Protein AF-A0A1W1H581-F1 (afdb_monomer)

Radius of gyration: 26.43 Å; Cα contacts (8 Å, |Δi|>4): 486; chains: 1; bounding box: 54×91×82 Å

Organism: NCBI:txid1246637

Sequence (384 aa):
MIIDKIVIKSHSGKTAHFPENGCDSEQAVHIPERIYDSGKSSLYCLDIQSFASEIIPEKPLDDFAFKRNIFFSPDDFLFSFLSEHELVQLNGFKSLKKQLEWISGRFLVKYFIINEGDCAYSLSEAYSIAEATSIAEATSITEATSITEATSITETTSSAEATSSANTASFFISAIPSMMSGMDKIVISYTEFGAPYVASFPDTALSISHSGHYAVAAFAKPSLSDLTSPLDHENRAWDYHTKQNSSFGKQQEQNLHCNRADHKKKGFCCSLRHNGIEKTEKDFKKNVLSVGVDIEKIGKLPDKLFLKTAFTEKEIGKLSMEPCSIFQSWTVKEAFLKYIGKGFNESLHNVEVLEDKIFYHGEQVDVVISSFLVNDCYVLSLIE

Solvent-accessible surface area (backbone atoms only — not comparable to full-atom values): 23118 Å² total; per-residue (Å²): 131,88,80,78,72,85,46,56,46,36,81,84,73,56,63,62,80,68,82,85,71,84,68,90,61,85,88,66,81,74,66,68,42,76,76,46,74,76,85,44,35,41,31,34,41,38,54,42,61,66,36,45,57,62,43,26,66,89,57,93,64,73,74,29,81,80,37,65,44,67,89,71,57,74,85,54,34,80,61,64,52,65,34,74,70,50,41,56,56,48,54,67,42,78,27,27,38,59,33,49,49,49,52,43,40,51,47,50,52,43,51,44,42,54,76,67,34,79,40,72,60,54,53,58,55,56,48,52,53,54,50,52,50,53,49,53,56,52,52,71,58,50,81,76,61,90,81,87,88,86,87,84,90,83,89,82,89,88,88,88,83,90,62,90,72,55,54,60,55,52,49,53,65,64,45,48,63,66,71,46,59,64,32,34,72,62,55,75,46,64,50,100,62,63,41,54,39,40,71,94,42,75,72,41,20,46,23,63,31,55,34,94,55,39,23,31,38,31,38,26,47,76,47,80,85,73,60,84,48,85,74,54,57,64,52,48,56,48,55,55,54,53,60,62,53,62,57,56,63,59,60,61,69,69,72,74,76,87,88,82,83,90,83,87,84,83,88,79,90,81,86,78,83,78,90,69,80,84,76,66,80,83,72,70,68,92,77,71,71,46,22,7,32,21,41,40,59,59,62,76,69,78,53,73,66,57,47,61,66,59,37,41,74,71,41,59,76,69,54,58,94,46,40,67,55,46,47,42,53,47,20,45,50,53,2,46,29,43,33,74,45,36,42,84,81,42,62,46,71,41,48,45,70,54,94,96,39,45,23,52,79,83,41,78,57,95,64,50,79,49,51,33,31,46,66,86,45,25,32,34,16,38,31,77

pLDDT: mean 74.93, std 24.88, range [26.75, 98.69]

Structure (mmCIF, N/CA/C/O backbone):
data_AF-A0A1W1H581-F1
#
_entry.id   AF-A0A1W1H581-F1
#
loop_
_atom_site.group_PDB
_atom_site.id
_atom_site.type_symbol
_atom_site.label_atom_id
_atom_site.label_alt_id
_atom_site.label_comp_id
_atom_site.label_asym_id
_atom_site.label_entity_id
_atom_site.label_seq_id
_atom_site.pdbx_PDB_ins_code
_atom_site.Cartn_x
_atom_site.Cartn_y
_atom_site.Cartn_z
_atom_site.occupancy
_atom_site.B_iso_or_equiv
_atom_site.auth_seq_id
_atom_site.auth_comp_id
_atom_site.auth_asym_id
_atom_site.auth_atom_id
_atom_site.pdbx_PDB_model_num
ATOM 1 N N . MET A 1 1 ? 20.758 -20.144 1.360 1.00 27.95 1 MET A N 1
ATOM 2 C CA . MET A 1 1 ? 20.105 -19.110 2.197 1.00 27.95 1 MET A CA 1
ATOM 3 C C . MET A 1 1 ? 18.670 -19.582 2.359 1.00 27.95 1 MET A C 1
ATOM 5 O O . MET A 1 1 ? 18.054 -19.841 1.337 1.00 27.95 1 MET A O 1
ATOM 9 N N . ILE A 1 2 ? 18.200 -19.874 3.576 1.00 26.75 2 ILE A N 1
ATOM 10 C CA . ILE A 1 2 ? 16.838 -20.402 3.773 1.00 26.75 2 ILE A CA 1
ATOM 11 C C . ILE A 1 2 ? 15.871 -19.276 3.396 1.00 26.75 2 ILE A C 1
ATOM 13 O O . ILE A 1 2 ? 15.935 -18.204 3.990 1.00 26.75 2 ILE A O 1
ATOM 17 N N . ILE A 1 3 ? 15.060 -19.491 2.359 1.00 32.50 3 ILE A N 1
ATOM 18 C CA . ILE A 1 3 ? 13.969 -18.584 2.002 1.00 32.50 3 ILE A CA 1
ATOM 19 C C . ILE A 1 3 ? 12.901 -18.798 3.071 1.00 32.50 3 ILE A C 1
ATOM 21 O O . ILE A 1 3 ? 12.236 -19.836 3.087 1.00 32.50 3 ILE A O 1
ATOM 25 N N . ASP A 1 4 ? 12.776 -17.852 3.999 1.00 42.50 4 ASP A N 1
ATOM 26 C CA . ASP A 1 4 ? 11.672 -17.853 4.952 1.00 42.50 4 ASP A CA 1
ATOM 27 C C . ASP A 1 4 ? 10.373 -17.683 4.154 1.00 42.50 4 ASP A C 1
ATOM 29 O O . ASP A 1 4 ? 10.101 -16.620 3.594 1.00 42.50 4 ASP A O 1
ATOM 33 N N . LYS A 1 5 ? 9.583 -18.759 4.054 1.00 56.69 5 LYS A N 1
ATOM 34 C CA . LYS A 1 5 ? 8.223 -18.693 3.508 1.00 56.69 5 LYS A CA 1
ATOM 35 C C . LYS A 1 5 ? 7.451 -17.617 4.261 1.00 56.69 5 LYS A C 1
ATOM 37 O O . LYS A 1 5 ? 7.515 -17.573 5.489 1.00 56.69 5 LYS A O 1
ATOM 42 N N . ILE A 1 6 ? 6.701 -16.789 3.538 1.00 57.06 6 ILE A N 1
ATOM 43 C CA . ILE A 1 6 ? 5.856 -15.776 4.158 1.00 57.06 6 ILE A CA 1
ATOM 44 C C . ILE A 1 6 ? 4.786 -16.495 4.989 1.00 57.06 6 ILE A C 1
ATOM 46 O O . ILE A 1 6 ? 3.881 -17.135 4.460 1.00 57.06 6 ILE A O 1
ATOM 50 N N . VAL A 1 7 ? 4.899 -16.423 6.316 1.00 63.56 7 VAL A N 1
ATOM 51 C CA . VAL A 1 7 ? 3.895 -16.991 7.219 1.00 63.56 7 VAL A CA 1
ATOM 52 C C . VAL A 1 7 ? 2.825 -15.941 7.450 1.00 63.56 7 VAL A C 1
ATOM 54 O O . VAL A 1 7 ? 3.095 -14.895 8.045 1.00 63.56 7 VAL A O 1
ATOM 57 N N . ILE A 1 8 ? 1.606 -16.244 7.000 1.00 62.28 8 ILE A N 1
ATOM 58 C CA . ILE A 1 8 ? 0.452 -15.355 7.118 1.00 62.28 8 ILE A CA 1
ATOM 59 C C . ILE A 1 8 ? -0.585 -15.963 8.058 1.00 62.28 8 ILE A C 1
ATOM 61 O O . ILE A 1 8 ? -1.173 -17.008 7.780 1.00 62.28 8 ILE A O 1
ATOM 65 N N . LYS A 1 9 ? -0.835 -15.293 9.188 1.00 65.50 9 LYS A N 1
ATOM 66 C CA . LYS A 1 9 ? -1.849 -15.706 10.175 1.00 65.50 9 LYS A CA 1
ATOM 67 C C . LYS A 1 9 ? -3.025 -14.731 10.150 1.00 65.50 9 LYS A C 1
ATOM 69 O O . LYS A 1 9 ? -2.827 -13.533 10.345 1.00 65.50 9 LYS A O 1
ATOM 74 N N . SER A 1 10 ? -4.246 -15.234 9.947 1.00 63.56 10 SER A N 1
ATOM 75 C CA . SER A 1 10 ? -5.469 -14.432 10.113 1.00 63.56 10 SER A CA 1
ATOM 76 C C . SER A 1 10 ? -5.883 -14.381 11.581 1.00 63.56 10 SER A C 1
ATOM 78 O O . SER A 1 10 ? -5.878 -15.405 12.265 1.00 63.56 10 SER A O 1
ATOM 80 N N . HIS A 1 11 ? -6.340 -13.214 12.037 1.00 46.84 11 HIS A N 1
ATOM 81 C CA . HIS A 1 11 ? -6.935 -13.056 13.369 1.00 46.84 11 HIS A CA 1
ATOM 82 C C . HIS A 1 11 ? -8.309 -13.734 13.517 1.00 46.84 11 HIS A C 1
ATOM 84 O O . HIS A 1 11 ? -8.703 -14.074 14.628 1.00 46.84 11 HIS A O 1
ATOM 90 N N . SER A 1 12 ? -9.023 -14.001 12.418 1.00 51.66 12 SER A N 1
ATOM 91 C CA . SER A 1 12 ? -10.362 -14.619 12.452 1.00 51.66 12 SER A CA 1
ATOM 92 C C . SER A 1 12 ? -10.363 -16.124 12.777 1.00 51.66 12 SER A C 1
ATOM 94 O O . SER A 1 12 ? -11.401 -16.779 12.699 1.00 51.66 12 SER A O 1
ATOM 96 N N . GLY A 1 13 ? -9.200 -16.711 13.082 1.00 37.81 13 GLY A N 1
ATOM 97 C CA . GLY A 1 13 ? -9.039 -18.155 13.282 1.00 37.81 13 GLY A CA 1
ATOM 98 C C . GLY A 1 13 ? -9.114 -18.983 11.992 1.00 37.81 13 GLY A C 1
ATOM 99 O O . GLY A 1 13 ? -8.846 -20.181 12.026 1.00 37.81 13 GLY A O 1
ATOM 100 N N . LYS A 1 14 ? -9.419 -18.364 10.843 1.00 40.66 14 LYS A N 1
ATOM 101 C CA . LYS A 1 14 ? -9.227 -18.969 9.522 1.00 40.66 14 LYS A CA 1
ATOM 102 C C . LYS A 1 14 ? -7.775 -18.782 9.109 1.00 40.66 14 LYS A C 1
ATOM 104 O O . LYS A 1 14 ? -7.426 -17.747 8.554 1.00 40.66 14 LYS A O 1
ATOM 109 N N . THR A 1 15 ? -6.909 -19.756 9.369 1.00 39.44 15 THR A N 1
ATOM 110 C CA . THR A 1 15 ? -5.607 -19.796 8.692 1.00 39.44 15 THR A CA 1
ATOM 111 C C . THR A 1 15 ? -5.855 -19.694 7.192 1.00 39.44 15 THR A C 1
ATOM 113 O O . THR A 1 15 ? -6.559 -20.530 6.624 1.00 39.44 15 THR A O 1
ATOM 116 N N . ALA A 1 16 ? -5.318 -18.651 6.556 1.00 42.19 16 ALA A N 1
ATOM 117 C CA . ALA A 1 16 ? -5.142 -18.674 5.118 1.00 42.19 16 ALA A CA 1
ATOM 118 C C . ALA A 1 16 ? -4.234 -19.880 4.858 1.00 42.19 16 ALA A C 1
ATOM 120 O O . ALA A 1 16 ? -3.070 -19.891 5.253 1.00 42.19 16 ALA A O 1
ATOM 121 N N . HIS A 1 17 ? -4.823 -20.967 4.362 1.00 35.78 17 HIS A N 1
ATOM 122 C CA . HIS A 1 17 ? -4.081 -22.175 4.055 1.00 35.78 17 HIS A CA 1
ATOM 123 C C . HIS A 1 17 ? -3.318 -21.908 2.770 1.00 35.78 17 HIS A C 1
ATOM 125 O O . HIS A 1 17 ? -3.849 -22.054 1.672 1.00 35.78 17 HIS A O 1
ATOM 131 N N . PHE A 1 18 ? -2.070 -21.489 2.930 1.00 43.59 18 PHE A N 1
ATOM 132 C CA . PHE A 1 18 ? -1.107 -21.534 1.850 1.00 43.59 18 PHE A CA 1
ATOM 133 C C . PHE A 1 18 ? -0.790 -22.996 1.556 1.00 43.59 18 PHE A C 1
ATOM 135 O O . PHE A 1 18 ? -0.699 -23.802 2.492 1.00 43.59 18 PHE A O 1
ATOM 142 N N . PRO A 1 19 ? -0.620 -23.372 0.282 1.00 35.81 19 PRO A N 1
ATOM 143 C CA . PRO A 1 19 ? -0.053 -24.666 -0.022 1.00 35.81 19 PRO A CA 1
ATOM 144 C C . PRO A 1 19 ? 1.332 -24.729 0.630 1.00 35.81 19 PRO A C 1
ATOM 146 O O . PRO A 1 19 ? 2.224 -23.940 0.313 1.00 35.81 19 PRO A O 1
ATOM 149 N N . GLU A 1 20 ? 1.529 -25.679 1.545 1.00 36.44 20 GLU A N 1
ATOM 150 C CA . GLU A 1 20 ? 2.851 -26.089 2.013 1.00 36.44 20 GLU A CA 1
ATOM 151 C C . GLU A 1 20 ? 3.591 -26.783 0.859 1.00 36.44 20 GLU A C 1
ATOM 153 O O . GLU A 1 20 ? 3.939 -27.957 0.921 1.00 36.44 20 GLU A O 1
ATOM 158 N N . ASN A 1 21 ? 3.845 -26.071 -0.236 1.00 37.78 21 ASN A N 1
ATOM 159 C CA . ASN A 1 21 ? 4.719 -26.563 -1.282 1.00 37.78 21 ASN A CA 1
ATOM 160 C C . ASN A 1 21 ? 6.134 -26.463 -0.723 1.00 37.78 21 ASN A C 1
ATOM 162 O O . ASN A 1 21 ? 6.750 -25.397 -0.717 1.00 37.78 21 ASN A O 1
ATOM 166 N N . GLY A 1 22 ? 6.606 -27.544 -0.100 1.00 33.78 22 GLY A N 1
ATOM 167 C CA . GLY A 1 22 ? 8.021 -27.780 0.160 1.00 33.78 22 GLY A CA 1
ATOM 168 C C . GLY A 1 22 ? 8.755 -27.754 -1.173 1.00 33.78 22 GLY A C 1
ATOM 169 O O . GLY A 1 22 ? 8.841 -28.765 -1.859 1.00 33.78 22 GLY A O 1
ATOM 170 N N . CYS A 1 23 ? 9.193 -26.567 -1.574 1.00 37.06 23 CYS A N 1
ATOM 171 C CA . CYS A 1 23 ? 9.984 -26.359 -2.767 1.00 37.06 23 CYS A CA 1
ATOM 172 C C . CYS A 1 23 ? 11.405 -26.070 -2.289 1.00 37.06 23 CYS A C 1
ATOM 174 O O . CYS A 1 23 ? 11.788 -24.919 -2.118 1.00 37.06 23 CYS A O 1
ATOM 176 N N . ASP A 1 24 ? 12.176 -27.135 -2.063 1.00 38.19 24 ASP A N 1
ATOM 177 C CA . ASP A 1 24 ? 13.636 -27.085 -1.882 1.00 38.19 24 ASP A CA 1
ATOM 178 C C . ASP A 1 24 ? 14.360 -26.755 -3.209 1.00 38.19 24 ASP A C 1
ATOM 180 O O . ASP A 1 24 ? 15.509 -27.139 -3.424 1.00 38.19 24 ASP A O 1
ATOM 184 N N . SER A 1 25 ? 13.695 -26.072 -4.146 1.00 41.53 25 SER A N 1
ATOM 185 C CA . SER A 1 25 ? 14.314 -25.616 -5.385 1.00 41.53 25 SER A CA 1
ATOM 186 C C . SER A 1 25 ? 14.868 -24.212 -5.174 1.00 41.53 25 SER A C 1
ATOM 188 O O . SER A 1 25 ? 14.145 -23.218 -5.247 1.00 41.53 25 SER A O 1
ATOM 190 N N . GLU A 1 26 ? 16.171 -24.139 -4.918 1.00 43.16 26 GLU A N 1
ATOM 191 C CA . GLU A 1 26 ? 16.950 -22.940 -5.207 1.00 43.16 26 GLU A CA 1
ATOM 192 C C . GLU A 1 26 ? 16.658 -22.504 -6.654 1.00 43.16 26 GLU A C 1
ATOM 194 O O . GLU A 1 26 ? 16.688 -23.338 -7.556 1.00 43.16 26 GLU A O 1
ATOM 199 N N . GLN A 1 27 ? 16.426 -21.204 -6.869 1.00 48.81 27 GLN A N 1
ATOM 200 C CA . GLN A 1 27 ? 16.214 -20.545 -8.172 1.00 48.81 27 GLN A CA 1
ATOM 201 C C . GLN A 1 27 ? 14.767 -20.552 -8.687 1.00 48.81 27 GLN A C 1
ATOM 203 O O . GLN A 1 27 ? 14.433 -21.174 -9.694 1.00 48.81 27 GLN A O 1
ATOM 208 N N . ALA A 1 28 ? 13.919 -19.762 -8.033 1.00 44.62 28 ALA A N 1
ATOM 209 C CA . ALA A 1 28 ? 12.719 -19.223 -8.655 1.00 44.62 28 ALA A CA 1
ATOM 210 C C . ALA A 1 28 ? 12.846 -17.704 -8.697 1.00 44.62 28 ALA A C 1
ATOM 212 O O . ALA A 1 28 ? 13.313 -17.096 -7.734 1.00 44.62 28 ALA A O 1
ATOM 213 N N . VAL A 1 29 ? 12.402 -17.118 -9.806 1.00 52.75 29 VAL A N 1
ATOM 214 C CA . VAL A 1 29 ? 12.049 -15.706 -9.829 1.00 52.75 29 VAL A CA 1
ATOM 215 C C . VAL A 1 29 ? 11.055 -15.462 -8.702 1.00 52.75 29 VAL A C 1
ATOM 217 O O . VAL A 1 29 ? 10.091 -16.224 -8.588 1.00 52.75 29 VAL A O 1
ATOM 220 N N . HIS A 1 30 ? 11.293 -14.476 -7.839 1.00 69.00 30 HIS A N 1
ATOM 221 C CA . HIS A 1 30 ? 10.379 -14.069 -6.780 1.00 69.00 30 HIS A CA 1
ATOM 222 C C . HIS A 1 30 ? 9.149 -13.435 -7.425 1.00 69.00 30 HIS A C 1
ATOM 224 O O . HIS A 1 30 ? 8.977 -12.219 -7.515 1.00 69.00 30 HIS A O 1
ATOM 230 N N . ILE A 1 31 ? 8.291 -14.324 -7.914 1.00 75.81 31 ILE A N 1
ATOM 231 C CA . ILE A 1 31 ? 6.967 -14.031 -8.414 1.00 75.81 31 ILE A CA 1
ATOM 232 C C . ILE A 1 31 ? 6.169 -13.448 -7.242 1.00 75.81 31 ILE A C 1
ATOM 234 O O . ILE A 1 31 ? 6.209 -14.018 -6.147 1.00 75.81 31 ILE A O 1
ATOM 238 N N . PRO A 1 32 ? 5.445 -12.335 -7.451 1.00 82.69 32 PRO A N 1
ATOM 239 C CA . PRO A 1 32 ? 4.507 -11.819 -6.469 1.00 82.69 32 PRO A CA 1
ATOM 240 C C . PRO A 1 32 ? 3.609 -12.922 -5.916 1.00 82.69 32 PRO A C 1
ATOM 242 O O . PRO A 1 32 ? 2.918 -13.610 -6.668 1.00 82.69 32 PRO A O 1
ATOM 245 N N . GLU A 1 33 ? 3.596 -13.084 -4.599 1.00 86.00 33 GLU A N 1
ATOM 246 C CA . GLU A 1 33 ? 2.774 -14.106 -3.969 1.00 86.00 33 GLU A CA 1
ATOM 247 C C . GLU A 1 33 ? 1.344 -13.576 -3.843 1.00 86.00 33 GLU A C 1
ATOM 249 O O . GLU A 1 33 ? 1.117 -12.532 -3.223 1.00 86.00 33 GLU A O 1
ATOM 254 N N . ARG A 1 34 ? 0.365 -14.282 -4.426 1.00 86.19 34 ARG A N 1
ATOM 255 C CA . ARG A 1 34 ? -1.048 -14.016 -4.138 1.00 86.19 34 ARG A CA 1
ATOM 256 C C . ARG A 1 34 ? -1.360 -14.568 -2.754 1.00 86.19 34 ARG A C 1
ATOM 258 O O . ARG A 1 34 ? -1.386 -15.780 -2.559 1.00 86.19 34 ARG A O 1
ATOM 265 N N . ILE A 1 35 ? -1.628 -13.673 -1.812 1.00 86.69 35 ILE A N 1
ATOM 266 C CA . ILE A 1 35 ? -1.814 -14.018 -0.399 1.00 86.69 35 ILE A CA 1
ATOM 267 C C . ILE A 1 35 ? -3.274 -14.021 0.056 1.00 86.69 35 ILE A C 1
ATOM 269 O O . ILE A 1 35 ? -3.589 -14.528 1.131 1.00 86.69 35 ILE A O 1
ATOM 273 N N . TYR A 1 36 ? -4.177 -13.475 -0.755 1.00 87.75 36 TYR A N 1
ATOM 274 C CA . TYR A 1 36 ? -5.614 -13.530 -0.512 1.00 87.75 36 TYR A CA 1
ATOM 275 C C . TYR A 1 36 ? -6.384 -13.419 -1.829 1.00 87.75 36 TYR A C 1
ATOM 277 O O . TYR A 1 36 ? -5.965 -12.701 -2.742 1.00 87.75 36 TYR A O 1
ATOM 285 N N . ASP A 1 37 ? -7.506 -14.133 -1.904 1.00 87.88 37 ASP A N 1
ATOM 286 C CA . ASP A 1 37 ? -8.453 -14.086 -3.013 1.00 87.88 37 ASP A CA 1
ATOM 287 C C . ASP A 1 37 ? -9.873 -14.352 -2.497 1.00 87.88 37 ASP A C 1
ATOM 289 O O . ASP A 1 37 ? -10.144 -15.404 -1.912 1.00 87.88 37 ASP A O 1
ATOM 293 N N . SER A 1 38 ? -10.775 -13.394 -2.697 1.00 87.00 38 SER A N 1
ATOM 294 C CA . SER A 1 38 ? -12.197 -13.522 -2.351 1.00 87.00 38 SER A CA 1
ATOM 295 C C . SER A 1 38 ? -13.080 -13.856 -3.561 1.00 87.00 38 SER A C 1
ATOM 297 O O . SER A 1 38 ? -14.298 -13.989 -3.425 1.00 87.00 38 SER A O 1
ATOM 299 N N . GLY A 1 39 ? -12.497 -13.920 -4.763 1.00 85.62 39 GLY A N 1
ATOM 300 C CA . GLY A 1 39 ? -13.196 -13.903 -6.048 1.00 85.62 39 GLY A CA 1
ATOM 301 C C . GLY A 1 39 ? -13.668 -12.509 -6.488 1.00 85.62 39 GLY A C 1
ATOM 302 O O . GLY A 1 39 ? -13.933 -12.308 -7.671 1.00 85.62 39 GLY A O 1
ATOM 303 N N . LYS A 1 40 ? -13.761 -11.535 -5.571 1.00 86.38 40 LYS A N 1
ATOM 304 C CA . LYS A 1 40 ? -14.026 -10.115 -5.885 1.00 86.38 40 LYS A CA 1
ATOM 305 C C . LYS A 1 40 ? -12.759 -9.270 -5.867 1.00 86.38 40 LYS A C 1
ATOM 307 O O . LYS A 1 40 ? -12.680 -8.236 -6.528 1.00 86.38 40 LYS A O 1
ATOM 312 N N . SER A 1 41 ? -11.784 -9.716 -5.096 1.00 91.94 41 SER A N 1
ATOM 313 C CA . SER A 1 41 ? -10.561 -8.996 -4.807 1.00 91.94 41 SER A CA 1
ATOM 314 C C . SER A 1 41 ? -9.403 -9.958 -4.619 1.00 91.94 41 SER A C 1
ATOM 316 O O . SER A 1 41 ? -9.575 -11.099 -4.186 1.00 91.94 41 SER A O 1
ATOM 318 N N . SER A 1 42 ? -8.210 -9.476 -4.938 1.00 93.62 42 SER A N 1
ATOM 319 C CA . SER A 1 42 ? -6.969 -10.226 -4.807 1.00 93.62 42 SER A CA 1
ATOM 320 C C . SER A 1 42 ? -5.907 -9.350 -4.165 1.00 93.62 42 SER A C 1
ATOM 322 O O . SER A 1 42 ? -5.808 -8.158 -4.461 1.00 93.62 42 SER A O 1
ATOM 324 N N . LEU A 1 43 ? -5.091 -9.952 -3.307 1.00 94.88 43 LEU A N 1
ATOM 325 C CA . LEU A 1 43 ? -3.993 -9.288 -2.616 1.00 94.88 43 LEU A CA 1
ATOM 326 C C . LEU A 1 43 ? -2.676 -9.970 -2.967 1.00 94.88 43 LEU A C 1
ATOM 328 O O . LEU A 1 43 ? -2.545 -11.187 -2.831 1.00 94.88 43 LEU A O 1
ATOM 332 N N . TYR A 1 44 ? -1.699 -9.163 -3.359 1.00 95.56 44 TYR A N 1
ATOM 333 C CA . TYR A 1 44 ? -0.349 -9.596 -3.681 1.00 95.56 44 TYR A CA 1
ATOM 334 C C . TYR A 1 44 ? 0.650 -9.007 -2.699 1.00 95.56 44 TYR A C 1
ATOM 336 O O . TYR A 1 44 ? 0.519 -7.849 -2.297 1.00 95.56 44 TYR A O 1
ATOM 344 N N . CYS A 1 45 ? 1.658 -9.799 -2.350 1.00 95.06 45 CYS A N 1
ATOM 345 C CA . CYS A 1 45 ? 2.766 -9.404 -1.495 1.00 95.06 45 CYS A CA 1
ATOM 346 C C . CYS A 1 45 ? 4.100 -9.691 -2.186 1.00 95.06 45 CYS A C 1
ATOM 348 O O . CYS A 1 45 ? 4.244 -10.681 -2.905 1.00 95.06 45 CYS A O 1
ATOM 350 N N . LEU A 1 46 ? 5.071 -8.810 -1.965 1.00 94.75 46 LEU A N 1
ATOM 351 C CA . LEU A 1 46 ? 6.408 -8.901 -2.531 1.00 94.75 46 LEU A CA 1
ATOM 352 C C . LEU A 1 46 ? 7.448 -8.539 -1.473 1.00 94.75 46 LEU A C 1
ATOM 354 O O . LEU A 1 46 ? 7.368 -7.464 -0.872 1.00 94.75 46 LEU A O 1
ATOM 358 N N . ASP A 1 47 ? 8.441 -9.408 -1.281 1.00 94.88 47 ASP A N 1
ATOM 359 C CA . ASP A 1 47 ? 9.658 -9.060 -0.548 1.00 94.88 47 ASP A CA 1
ATOM 360 C C . ASP A 1 47 ? 10.563 -8.198 -1.440 1.00 94.88 47 ASP A C 1
ATOM 362 O O . ASP A 1 47 ? 11.071 -8.647 -2.467 1.00 94.88 47 ASP A O 1
ATOM 366 N N . ILE A 1 48 ? 10.750 -6.941 -1.047 1.00 95.81 48 ILE A N 1
ATOM 367 C CA . ILE A 1 48 ? 11.446 -5.904 -1.815 1.00 95.81 48 ILE A CA 1
ATOM 368 C C . ILE A 1 48 ? 12.911 -6.282 -2.045 1.00 95.81 48 ILE A C 1
ATOM 370 O O . ILE A 1 48 ? 13.432 -6.053 -3.134 1.00 95.81 48 ILE A O 1
ATOM 374 N N . GLN A 1 49 ? 13.593 -6.834 -1.035 1.00 93.62 49 GLN A N 1
ATOM 375 C CA . GLN A 1 49 ? 15.018 -7.157 -1.144 1.00 93.62 49 GLN A CA 1
ATOM 376 C C . GLN A 1 49 ? 15.242 -8.286 -2.148 1.00 93.62 49 GLN A C 1
ATOM 378 O O . GLN A 1 49 ? 16.107 -8.172 -3.018 1.00 93.62 49 GLN A O 1
ATOM 383 N N . SER A 1 50 ? 14.474 -9.363 -2.010 1.00 91.50 50 SER A N 1
ATOM 384 C CA . SER A 1 50 ? 14.580 -10.548 -2.854 1.00 91.50 50 SER A CA 1
ATOM 385 C C . SER A 1 50 ? 14.204 -10.212 -4.295 1.00 91.50 50 SER A C 1
ATOM 387 O O . SER A 1 50 ? 14.982 -10.492 -5.200 1.00 91.50 50 SER A O 1
ATOM 389 N N . PHE A 1 51 ? 13.101 -9.482 -4.493 1.00 94.19 51 PHE A N 1
ATOM 390 C CA . PHE A 1 51 ? 12.703 -8.950 -5.798 1.00 94.19 51 PHE A CA 1
ATOM 391 C C . PHE A 1 51 ? 13.793 -8.086 -6.443 1.00 94.19 51 PHE A C 1
ATOM 393 O O . PHE A 1 51 ? 14.184 -8.306 -7.588 1.00 94.19 51 PHE A O 1
ATOM 400 N N . ALA A 1 52 ? 14.302 -7.088 -5.718 1.00 94.00 52 ALA A N 1
ATOM 401 C CA . ALA A 1 52 ? 15.228 -6.127 -6.300 1.00 94.00 52 ALA A CA 1
ATOM 402 C C . ALA A 1 52 ? 16.581 -6.766 -6.642 1.00 94.00 52 ALA A C 1
ATOM 404 O O . ALA A 1 52 ? 17.174 -6.423 -7.659 1.00 94.00 52 ALA A O 1
ATOM 405 N N . SER A 1 53 ? 17.046 -7.717 -5.827 1.00 91.88 53 SER A N 1
ATOM 406 C CA . SER A 1 53 ? 18.313 -8.428 -6.063 1.00 91.88 53 SER A CA 1
ATOM 407 C C . SER A 1 53 ? 18.266 -9.308 -7.314 1.00 91.88 53 SER A C 1
ATOM 409 O O . SER A 1 53 ? 19.304 -9.669 -7.860 1.00 91.88 53 SER A O 1
ATOM 411 N N . GLU A 1 54 ? 17.065 -9.654 -7.763 1.00 91.00 54 GLU A N 1
ATOM 412 C CA . GLU A 1 54 ? 16.848 -10.508 -8.916 1.00 91.00 54 GLU A CA 1
ATOM 413 C C . GLU A 1 54 ? 16.579 -9.713 -10.197 1.00 91.00 54 GLU A C 1
ATOM 415 O O . GLU A 1 54 ? 17.171 -9.986 -11.240 1.00 91.00 54 GLU A O 1
ATOM 420 N N . ILE A 1 55 ? 15.719 -8.695 -10.116 1.00 91.94 55 ILE A N 1
ATOM 421 C CA . ILE A 1 55 ? 15.373 -7.863 -11.272 1.00 91.94 55 ILE A CA 1
ATOM 422 C C . ILE A 1 55 ? 16.468 -6.836 -11.582 1.00 91.94 55 ILE A C 1
ATOM 424 O O . ILE A 1 55 ? 16.530 -6.342 -12.704 1.00 91.94 55 ILE A O 1
ATOM 428 N N . ILE A 1 56 ? 17.341 -6.519 -10.619 1.00 94.00 56 ILE A N 1
ATOM 429 C CA . ILE A 1 56 ? 18.389 -5.494 -10.737 1.00 94.00 56 ILE A CA 1
ATOM 430 C C . ILE A 1 56 ? 19.744 -6.071 -10.263 1.00 94.00 56 ILE A C 1
ATOM 432 O O . ILE A 1 56 ? 20.328 -5.589 -9.284 1.00 94.00 56 ILE A O 1
ATOM 436 N N . PRO A 1 57 ? 20.262 -7.126 -10.923 1.00 89.44 57 PRO A N 1
ATOM 437 C CA . PRO A 1 57 ? 21.340 -7.958 -10.380 1.00 89.44 57 PRO A CA 1
ATOM 438 C C . PRO A 1 57 ? 22.690 -7.236 -10.245 1.00 89.44 57 PRO A C 1
ATOM 440 O O . PRO A 1 57 ? 23.521 -7.622 -9.426 1.00 89.44 57 PRO A O 1
ATOM 443 N N . GLU A 1 58 ? 22.933 -6.180 -11.024 1.00 91.75 58 GLU A N 1
ATOM 444 C CA . GLU A 1 58 ? 24.237 -5.503 -11.062 1.00 91.75 58 GLU A CA 1
ATOM 445 C C . GLU A 1 58 ? 24.404 -4.398 -10.003 1.00 91.75 58 GLU A C 1
ATOM 447 O O . GLU A 1 58 ? 25.495 -3.840 -9.845 1.00 91.75 58 GLU A O 1
ATOM 452 N N . LYS A 1 59 ? 23.346 -4.049 -9.257 1.00 90.88 59 LYS A N 1
ATOM 453 C CA . LYS A 1 59 ? 23.387 -2.948 -8.279 1.00 90.88 59 LYS A CA 1
ATOM 454 C C . LYS A 1 59 ? 23.564 -3.472 -6.845 1.00 90.88 59 LYS A C 1
ATOM 456 O O . LYS A 1 59 ? 22.936 -4.454 -6.457 1.00 90.88 59 LYS A O 1
ATOM 461 N N . PRO A 1 60 ? 24.343 -2.782 -5.989 1.00 91.69 60 PRO A N 1
ATOM 462 C CA . PRO A 1 60 ? 24.487 -3.146 -4.579 1.00 91.69 60 PRO A CA 1
ATOM 463 C C . PRO A 1 60 ? 23.271 -2.678 -3.760 1.00 91.69 60 PRO A C 1
ATOM 465 O O . PRO A 1 60 ? 23.263 -1.571 -3.205 1.00 91.69 60 PRO A O 1
ATOM 468 N N . LEU A 1 61 ? 22.229 -3.511 -3.705 1.00 92.69 61 LEU A N 1
ATOM 469 C CA . LEU A 1 61 ? 20.926 -3.191 -3.097 1.00 92.69 61 LEU A CA 1
ATOM 470 C C . LEU A 1 61 ? 20.738 -3.703 -1.660 1.00 92.69 61 LEU A C 1
ATOM 472 O O . LEU A 1 61 ? 19.669 -3.531 -1.084 1.00 92.69 61 LEU A O 1
ATOM 476 N N . ASP A 1 62 ? 21.761 -4.302 -1.060 1.00 92.12 62 ASP A N 1
ATOM 477 C CA . ASP A 1 62 ? 21.815 -4.644 0.367 1.00 92.12 62 ASP A CA 1
ATOM 478 C C . ASP A 1 62 ? 21.555 -3.412 1.255 1.00 92.12 62 ASP A C 1
ATOM 480 O O . ASP A 1 62 ? 21.904 -2.292 0.882 1.00 92.12 62 ASP A O 1
ATOM 484 N N . ASP A 1 63 ? 20.924 -3.589 2.418 1.00 92.44 63 ASP A N 1
ATOM 485 C CA . ASP A 1 63 ? 20.678 -2.520 3.403 1.00 92.44 63 ASP A CA 1
ATOM 486 C C . ASP A 1 63 ? 20.099 -1.218 2.810 1.00 92.44 63 ASP A C 1
ATOM 488 O O . ASP A 1 63 ? 20.374 -0.103 3.279 1.00 92.44 63 ASP A O 1
ATOM 492 N N . PHE A 1 64 ? 19.261 -1.336 1.772 1.00 94.88 64 PHE A N 1
ATOM 493 C CA . PHE A 1 64 ? 18.738 -0.195 1.014 1.00 94.88 64 PHE A CA 1
ATOM 494 C C . PHE A 1 64 ? 18.036 0.859 1.880 1.00 94.88 64 PHE A C 1
ATOM 496 O O . PHE A 1 64 ? 17.961 2.032 1.503 1.00 94.88 64 PHE A O 1
ATOM 503 N N . ALA A 1 65 ? 17.538 0.453 3.054 1.00 93.88 65 ALA A N 1
ATOM 504 C CA . ALA A 1 65 ? 16.871 1.304 4.031 1.00 93.88 65 ALA A CA 1
ATOM 505 C C . ALA A 1 65 ? 17.715 2.524 4.445 1.00 93.88 65 ALA A C 1
ATOM 507 O O . ALA A 1 65 ? 17.150 3.573 4.761 1.00 93.88 65 ALA A O 1
ATOM 508 N N . PHE A 1 66 ? 19.046 2.402 4.412 1.00 95.62 66 PHE A N 1
ATOM 509 C CA . PHE A 1 66 ? 19.985 3.428 4.876 1.00 95.62 66 PHE A CA 1
ATOM 510 C C . PHE A 1 66 ? 20.831 4.043 3.752 1.00 95.62 66 PHE A C 1
ATOM 512 O O . PHE A 1 66 ? 21.666 4.913 4.008 1.00 95.62 66 PHE A O 1
ATOM 519 N N . LYS A 1 67 ? 20.619 3.620 2.501 1.00 96.12 67 LYS A N 1
ATOM 520 C CA . LYS A 1 67 ? 21.397 4.074 1.343 1.00 96.12 67 LYS A CA 1
ATOM 521 C C . LYS A 1 67 ? 20.785 5.317 0.684 1.00 96.12 67 LYS A C 1
ATOM 523 O O . LYS A 1 67 ? 19.568 5.534 0.667 1.00 96.12 67 LYS A O 1
ATOM 528 N N . ARG A 1 68 ? 21.661 6.152 0.115 1.00 97.00 68 ARG A N 1
ATOM 529 C CA . ARG A 1 68 ? 21.264 7.265 -0.767 1.00 97.00 68 ARG A CA 1
ATOM 530 C C . ARG A 1 68 ? 20.666 6.717 -2.055 1.00 97.00 68 ARG A C 1
ATOM 532 O O . ARG A 1 68 ? 20.942 5.577 -2.410 1.00 97.00 68 ARG A O 1
ATOM 539 N N . ASN A 1 69 ? 19.864 7.530 -2.734 1.00 97.62 69 ASN A N 1
ATOM 540 C CA . ASN A 1 69 ? 19.349 7.162 -4.046 1.00 97.62 69 ASN A CA 1
ATOM 541 C C . ASN A 1 69 ? 20.487 6.855 -5.027 1.00 97.62 69 ASN A C 1
ATOM 543 O O . ASN A 1 69 ? 21.576 7.428 -4.936 1.00 97.62 69 ASN A O 1
ATOM 547 N N . ILE A 1 70 ? 20.198 5.972 -5.974 1.00 97.50 70 ILE A N 1
ATOM 548 C CA . ILE A 1 70 ? 21.070 5.670 -7.107 1.00 97.50 70 ILE A CA 1
ATOM 549 C C . ILE A 1 70 ? 20.343 6.009 -8.403 1.00 97.50 70 ILE A C 1
ATOM 551 O O . ILE A 1 70 ? 19.129 6.216 -8.410 1.00 97.50 70 ILE A O 1
ATOM 555 N N . PHE A 1 71 ? 21.096 6.098 -9.491 1.00 97.56 71 PHE A N 1
ATOM 556 C CA . PHE A 1 71 ? 20.518 6.294 -10.810 1.00 97.56 71 PHE A CA 1
ATOM 557 C C . PHE A 1 71 ? 20.175 4.941 -11.440 1.00 97.56 71 PHE A C 1
ATOM 559 O O . PHE A 1 71 ? 21.022 4.039 -11.455 1.00 97.56 71 PHE A O 1
ATOM 566 N N . PHE A 1 72 ? 18.950 4.841 -11.952 1.00 97.56 72 PHE A N 1
ATOM 567 C CA . PHE A 1 72 ? 18.434 3.713 -12.716 1.00 97.56 72 PHE A CA 1
ATOM 568 C C . 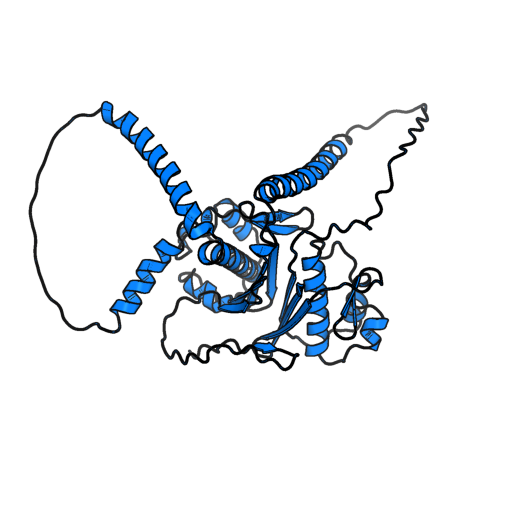PHE A 1 72 ? 18.247 4.101 -14.185 1.00 97.56 72 PHE A C 1
ATOM 570 O O . PHE A 1 72 ? 17.666 5.141 -14.499 1.00 97.56 72 PHE A O 1
ATOM 577 N N . SER A 1 73 ? 18.712 3.236 -15.070 1.00 97.12 73 SER A N 1
ATOM 578 C CA . SER A 1 73 ? 18.526 3.255 -16.518 1.00 97.12 73 SER A CA 1
ATOM 579 C C . SER A 1 73 ? 17.749 2.004 -16.956 1.00 97.12 73 SER A C 1
ATOM 581 O O . SER A 1 73 ? 17.671 1.055 -16.175 1.00 97.12 73 SER A O 1
ATOM 583 N N . PRO A 1 74 ? 17.163 1.972 -18.167 1.00 95.81 74 PRO A N 1
ATOM 584 C CA . PRO A 1 74 ? 16.455 0.787 -18.661 1.00 95.81 74 PRO A CA 1
ATOM 585 C C . PRO A 1 74 ? 17.297 -0.498 -18.609 1.00 95.81 74 PRO A C 1
ATOM 587 O O . PRO A 1 74 ? 16.777 -1.544 -18.236 1.00 95.81 74 PRO A O 1
ATOM 590 N N . ASP A 1 75 ? 18.597 -0.394 -18.899 1.00 95.56 75 ASP A N 1
ATOM 591 C CA . ASP A 1 75 ? 19.528 -1.530 -18.951 1.00 95.56 75 ASP A CA 1
ATOM 592 C C . ASP A 1 75 ? 19.883 -2.092 -17.564 1.00 95.56 75 ASP A C 1
ATOM 594 O O . ASP A 1 75 ? 20.444 -3.178 -17.462 1.00 95.56 75 ASP A O 1
ATOM 598 N N . ASP A 1 76 ? 19.547 -1.377 -16.483 1.00 95.88 76 ASP A N 1
ATOM 599 C CA . ASP A 1 76 ? 19.770 -1.868 -15.120 1.00 95.88 76 ASP A CA 1
ATOM 600 C C . ASP A 1 76 ? 18.757 -2.954 -14.709 1.00 95.88 76 ASP A C 1
ATOM 602 O O . ASP A 1 76 ? 18.930 -3.581 -13.662 1.00 95.88 76 ASP A O 1
ATOM 606 N N . PHE A 1 77 ? 17.689 -3.154 -15.489 1.00 94.88 77 PHE A N 1
ATOM 607 C CA . PHE A 1 77 ? 16.626 -4.114 -15.204 1.00 94.88 77 PHE A CA 1
ATOM 608 C C . PHE A 1 77 ? 16.746 -5.347 -16.103 1.00 94.88 77 PHE A C 1
ATOM 610 O O . PHE A 1 77 ? 16.986 -5.233 -17.302 1.00 94.88 77 PHE A O 1
ATOM 617 N N . LEU A 1 78 ? 16.483 -6.533 -15.546 1.00 91.81 78 LEU A N 1
ATOM 618 C CA . LEU A 1 78 ? 16.484 -7.796 -16.294 1.00 91.81 78 LEU A CA 1
ATOM 619 C C . LEU A 1 78 ? 15.482 -7.795 -17.465 1.00 91.81 78 LEU A C 1
ATOM 621 O O . LEU A 1 78 ? 15.695 -8.457 -18.479 1.00 91.81 78 LEU A O 1
ATOM 625 N N . PHE A 1 79 ? 14.387 -7.050 -17.327 1.00 91.50 79 PHE A N 1
ATOM 626 C CA . PHE A 1 79 ? 13.431 -6.770 -18.391 1.00 91.50 79 PHE A CA 1
ATOM 627 C C . PHE A 1 79 ? 12.819 -5.380 -18.201 1.00 91.50 79 PHE A C 1
ATOM 629 O O . PHE A 1 79 ? 12.685 -4.881 -17.080 1.00 91.50 79 PHE A O 1
ATOM 636 N N . SER A 1 80 ? 12.413 -4.756 -19.307 1.00 91.88 80 SER A N 1
ATOM 637 C CA . SER A 1 80 ? 11.783 -3.438 -19.272 1.00 91.88 80 SER A CA 1
ATOM 638 C C . SER A 1 80 ? 10.341 -3.539 -18.779 1.00 91.88 80 SER A C 1
ATOM 640 O O . SER A 1 80 ? 9.495 -4.162 -19.419 1.00 91.88 80 SER A O 1
ATOM 642 N N . PHE A 1 81 ? 10.049 -2.899 -17.648 1.00 95.38 81 PHE A N 1
ATOM 643 C CA . PHE A 1 81 ? 8.678 -2.746 -17.155 1.00 95.38 81 PHE A CA 1
ATOM 644 C C . PHE A 1 81 ? 8.339 -1.325 -16.710 1.00 95.38 81 PHE A C 1
ATOM 646 O O . PHE A 1 81 ? 7.194 -1.062 -16.350 1.00 95.38 81 PHE A O 1
ATOM 653 N N . LEU A 1 82 ? 9.299 -0.400 -16.723 1.00 96.50 82 LEU A N 1
ATOM 654 C CA . LEU A 1 82 ? 9.088 1.010 -16.404 1.00 96.50 82 LEU A CA 1
ATOM 655 C C . LEU A 1 82 ? 9.164 1.828 -17.692 1.00 96.50 82 LEU A C 1
ATOM 657 O O . LEU A 1 82 ? 10.096 1.673 -18.474 1.00 96.50 82 LEU A O 1
ATOM 661 N N . SER A 1 83 ? 8.200 2.722 -17.892 1.00 95.56 83 SER A N 1
ATOM 662 C CA . SER A 1 83 ? 8.268 3.713 -18.971 1.00 95.56 83 SER A CA 1
ATOM 663 C C . SER A 1 83 ? 9.374 4.750 -18.718 1.00 95.56 83 SER A C 1
ATOM 665 O O . SER A 1 83 ? 9.821 4.943 -17.584 1.00 95.56 83 SER A O 1
ATOM 667 N N . GLU A 1 84 ? 9.773 5.500 -19.749 1.00 96.38 84 GLU A N 1
ATOM 668 C CA . GLU A 1 84 ? 10.743 6.600 -19.601 1.00 96.38 84 GLU A CA 1
ATOM 669 C C . GLU A 1 84 ? 10.300 7.631 -18.549 1.00 96.38 84 GLU A C 1
ATOM 671 O O . GLU A 1 84 ? 11.094 8.067 -17.715 1.00 96.38 84 GLU A O 1
ATOM 676 N N . HIS A 1 85 ? 9.009 7.981 -18.534 1.00 96.50 85 HIS A N 1
ATOM 677 C CA . HIS A 1 85 ? 8.441 8.896 -17.543 1.00 96.50 85 HIS A CA 1
ATOM 678 C C . HIS A 1 85 ? 8.544 8.331 -16.115 1.00 96.50 85 HIS A C 1
ATOM 680 O O . HIS A 1 85 ? 8.884 9.051 -15.173 1.00 96.50 85 HIS A O 1
ATOM 686 N N . GLU A 1 86 ? 8.289 7.033 -15.945 1.00 97.56 86 GLU A N 1
ATOM 687 C CA . GLU A 1 86 ? 8.439 6.346 -14.662 1.00 97.56 86 GLU A CA 1
ATOM 688 C C . GLU A 1 86 ? 9.895 6.306 -14.189 1.00 97.56 86 GLU A C 1
ATOM 690 O O . GLU A 1 86 ? 10.144 6.515 -13.004 1.00 97.56 86 GLU A O 1
ATOM 695 N N . LEU A 1 87 ? 10.860 6.119 -15.093 1.00 98.00 87 LEU A N 1
ATOM 696 C CA . LEU A 1 87 ? 12.287 6.187 -14.768 1.00 98.00 87 LEU A CA 1
ATOM 697 C C . LEU A 1 87 ? 12.715 7.593 -14.330 1.00 98.00 87 LEU A C 1
ATOM 699 O O . LEU A 1 87 ? 13.469 7.739 -13.365 1.00 98.00 87 LEU A O 1
ATOM 703 N N . VAL A 1 88 ? 12.209 8.643 -14.984 1.00 98.00 88 VAL A N 1
ATOM 704 C CA . VAL A 1 88 ? 12.447 10.033 -14.555 1.00 98.00 88 VAL A CA 1
ATOM 705 C C . VAL A 1 88 ? 11.906 10.256 -13.141 1.00 98.00 88 VAL A C 1
ATOM 707 O O . VAL A 1 88 ? 12.612 10.799 -12.288 1.00 98.00 88 VAL A O 1
ATOM 710 N N . GLN A 1 89 ? 10.684 9.793 -12.862 1.00 97.69 89 GLN A N 1
ATOM 711 C CA . GLN A 1 89 ? 10.083 9.894 -11.533 1.00 97.69 89 GLN A CA 1
ATOM 712 C C . GLN A 1 89 ? 10.878 9.104 -10.482 1.00 97.69 89 GLN A C 1
ATOM 714 O O . GLN A 1 89 ? 11.180 9.635 -9.410 1.00 97.69 89 GLN A O 1
ATOM 719 N N . LEU A 1 90 ? 11.263 7.867 -10.800 1.00 98.06 90 LEU A N 1
ATOM 720 C CA . LEU A 1 90 ? 12.064 6.993 -9.948 1.00 98.06 90 LEU A CA 1
ATOM 721 C C . LEU A 1 90 ? 13.392 7.644 -9.542 1.00 98.06 90 LEU A C 1
ATOM 723 O O . LEU A 1 90 ? 13.791 7.624 -8.374 1.00 98.06 90 LEU A O 1
ATOM 727 N N . ASN A 1 91 ? 14.080 8.258 -10.498 1.00 98.44 91 ASN A N 1
ATOM 728 C CA . ASN A 1 91 ? 15.355 8.924 -10.253 1.00 98.44 91 ASN A CA 1
ATOM 729 C C . ASN A 1 91 ? 15.212 10.252 -9.486 1.00 98.44 91 ASN A C 1
ATOM 731 O O . ASN A 1 91 ? 16.208 10.791 -9.004 1.00 98.44 91 ASN A O 1
ATOM 735 N N . GLY A 1 92 ? 13.987 10.757 -9.309 1.00 98.00 92 GLY A N 1
ATOM 736 C CA . GLY A 1 92 ? 13.685 11.924 -8.478 1.00 98.00 92 GLY A CA 1
ATOM 737 C C . GLY A 1 92 ? 13.612 11.638 -6.971 1.00 98.00 92 GLY A C 1
ATOM 738 O O . GLY A 1 92 ? 13.629 12.574 -6.164 1.00 98.00 92 GLY A O 1
ATOM 739 N N . PHE A 1 93 ? 13.533 10.370 -6.549 1.00 98.06 93 PHE A N 1
ATOM 740 C CA . PHE A 1 93 ? 13.510 10.026 -5.125 1.00 98.06 93 PHE A CA 1
ATOM 741 C C . PHE A 1 93 ? 14.870 10.258 -4.455 1.00 98.06 93 PHE A C 1
ATOM 743 O O . PHE A 1 93 ? 15.928 10.022 -5.025 1.00 98.06 93 PHE A O 1
ATOM 750 N N . LYS A 1 94 ? 14.841 10.694 -3.189 1.00 97.31 94 LYS A N 1
ATOM 751 C CA . LYS A 1 94 ? 16.043 11.083 -2.422 1.00 97.31 94 LYS A CA 1
ATOM 752 C C . LYS A 1 94 ? 16.740 9.931 -1.689 1.00 97.31 94 LYS A C 1
ATOM 754 O O . LYS A 1 94 ? 17.823 10.125 -1.143 1.00 97.31 94 LYS A O 1
ATOM 759 N N . SER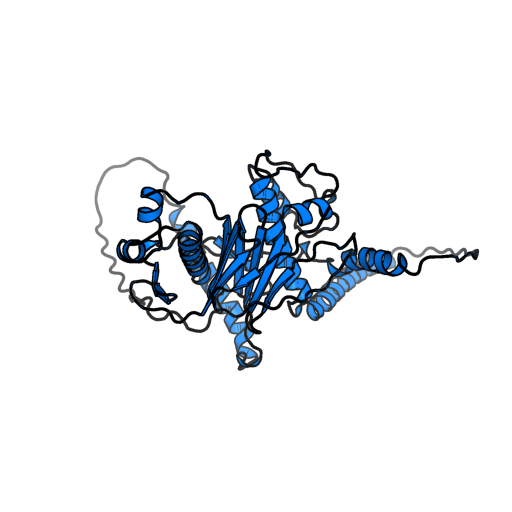 A 1 95 ? 16.115 8.759 -1.610 1.00 97.50 95 SER A N 1
ATOM 760 C CA . SER A 1 95 ? 16.674 7.589 -0.927 1.00 97.50 95 SER A CA 1
ATOM 761 C C . SER A 1 95 ? 16.409 6.316 -1.714 1.00 97.50 95 SER A C 1
ATOM 763 O O . SER A 1 95 ? 15.359 6.194 -2.349 1.00 97.50 95 SER A O 1
ATOM 765 N N . LEU A 1 96 ? 17.334 5.356 -1.617 1.00 97.56 96 LEU A N 1
ATOM 766 C CA . LEU A 1 96 ? 17.197 4.063 -2.287 1.00 97.56 96 LEU A CA 1
ATOM 767 C C . LEU A 1 96 ? 15.976 3.300 -1.773 1.00 97.56 96 LEU A C 1
ATOM 769 O O . LEU A 1 96 ? 15.252 2.703 -2.556 1.00 97.56 96 LEU A O 1
ATOM 773 N N . LYS A 1 97 ? 15.681 3.412 -0.473 1.00 97.25 97 LYS A N 1
ATOM 774 C CA . LYS A 1 97 ? 14.452 2.876 0.120 1.00 97.25 97 LYS A CA 1
ATOM 775 C C . LYS A 1 97 ? 13.194 3.267 -0.646 1.00 97.25 97 LYS A C 1
ATOM 777 O O . LYS A 1 97 ? 12.450 2.391 -1.062 1.00 97.25 97 LYS A O 1
ATOM 782 N N . LYS A 1 98 ? 12.988 4.566 -0.877 1.00 97.56 98 LYS A N 1
ATOM 783 C CA . LYS A 1 98 ? 11.800 5.040 -1.596 1.00 97.56 98 LYS A CA 1
ATOM 784 C C . LYS A 1 98 ? 11.797 4.586 -3.051 1.00 97.56 98 LYS A C 1
ATOM 786 O O . LYS A 1 98 ? 10.732 4.305 -3.582 1.00 97.56 98 LYS A O 1
ATOM 791 N N . GLN A 1 99 ? 12.973 4.506 -3.678 1.00 98.06 99 GLN A N 1
ATOM 792 C CA . GLN A 1 99 ? 13.104 3.967 -5.030 1.00 98.06 99 GLN A CA 1
ATOM 793 C C . GLN A 1 99 ? 12.631 2.514 -5.080 1.00 98.06 99 GLN A C 1
ATOM 795 O O . GLN A 1 99 ? 11.723 2.210 -5.842 1.00 98.06 99 GLN A O 1
ATOM 800 N N . LEU A 1 100 ? 13.168 1.637 -4.230 1.00 97.94 100 LEU A N 1
ATOM 801 C CA . LEU A 1 100 ? 12.820 0.215 -4.248 1.00 97.94 100 LEU A CA 1
ATOM 802 C C . LEU A 1 100 ? 11.376 -0.055 -3.805 1.00 97.94 100 LEU A C 1
ATOM 804 O O . LEU A 1 100 ? 10.706 -0.876 -4.427 1.00 97.94 100 LEU A O 1
ATOM 808 N N . GLU A 1 101 ? 10.863 0.660 -2.797 1.00 97.75 101 GLU A N 1
ATOM 809 C CA . GLU A 1 101 ? 9.447 0.597 -2.398 1.00 97.75 101 GLU A CA 1
ATOM 810 C C . GLU A 1 101 ? 8.522 0.971 -3.570 1.00 97.75 101 GLU A C 1
ATOM 812 O O . GLU A 1 101 ? 7.558 0.263 -3.866 1.00 97.75 101 GLU A O 1
ATOM 817 N N . TRP A 1 102 ? 8.851 2.050 -4.288 1.00 97.94 102 TRP A N 1
ATOM 818 C CA . TRP A 1 102 ? 8.063 2.516 -5.426 1.00 97.94 102 TRP A CA 1
ATOM 819 C C . TRP A 1 102 ? 8.143 1.567 -6.629 1.00 97.94 102 TRP A C 1
ATOM 821 O O . TRP A 1 102 ? 7.105 1.227 -7.197 1.00 97.94 102 TRP A O 1
ATOM 831 N N . ILE A 1 103 ? 9.344 1.093 -6.988 1.00 97.75 103 ILE A N 1
ATOM 832 C CA . ILE A 1 103 ? 9.553 0.100 -8.059 1.00 97.75 103 ILE A CA 1
ATOM 833 C C . ILE A 1 103 ? 8.735 -1.163 -7.766 1.00 97.75 103 ILE A C 1
ATOM 835 O O . ILE A 1 103 ? 8.031 -1.653 -8.645 1.00 97.75 103 ILE A O 1
ATOM 839 N N . SER A 1 104 ? 8.787 -1.657 -6.528 1.00 97.69 104 SER A N 1
ATOM 840 C CA . SER A 1 104 ? 8.082 -2.872 -6.102 1.00 97.69 104 SER A CA 1
ATOM 841 C C . SER A 1 104 ? 6.565 -2.723 -6.230 1.00 97.69 104 SER A C 1
ATOM 843 O O . SER A 1 104 ? 5.898 -3.584 -6.800 1.00 97.69 104 SER A O 1
ATOM 845 N N . GLY A 1 105 ? 6.013 -1.589 -5.781 1.00 97.56 105 GLY A N 1
ATOM 846 C CA . GLY A 1 105 ? 4.592 -1.284 -5.960 1.00 97.56 105 GLY A CA 1
ATOM 847 C C . GLY A 1 105 ? 4.185 -1.194 -7.436 1.00 97.56 105 GLY A C 1
ATOM 848 O O . GLY A 1 105 ? 3.141 -1.713 -7.823 1.00 97.56 105 GLY A O 1
ATOM 849 N N . ARG A 1 106 ? 5.018 -0.581 -8.288 1.00 97.25 106 ARG A N 1
ATOM 850 C CA . ARG A 1 106 ? 4.784 -0.513 -9.741 1.00 97.25 106 ARG A CA 1
ATOM 851 C C . ARG A 1 106 ? 4.790 -1.882 -10.396 1.00 97.25 106 ARG A C 1
ATOM 853 O O . ARG A 1 106 ? 3.886 -2.181 -11.176 1.00 97.25 106 ARG A O 1
ATOM 860 N N . PHE A 1 107 ? 5.777 -2.700 -10.057 1.00 96.88 107 PHE A N 1
ATOM 861 C CA . PHE A 1 107 ? 5.889 -4.055 -10.564 1.00 96.88 107 PHE A CA 1
ATOM 862 C C . PHE A 1 107 ? 4.660 -4.888 -10.195 1.00 96.88 107 PHE A C 1
ATOM 864 O O . PHE A 1 107 ? 4.054 -5.473 -11.085 1.00 96.88 107 PHE A O 1
ATOM 871 N N . LEU A 1 108 ? 4.219 -4.852 -8.931 1.00 96.44 108 LEU A N 1
ATOM 872 C CA . LEU A 1 108 ? 3.014 -5.553 -8.468 1.00 96.44 108 LEU A CA 1
ATOM 873 C C . LEU A 1 108 ? 1.764 -5.209 -9.290 1.00 96.44 108 LEU A C 1
ATOM 875 O O . LEU A 1 108 ? 1.018 -6.101 -9.689 1.00 96.44 108 LEU A O 1
ATOM 879 N N . VAL A 1 109 ? 1.551 -3.923 -9.583 1.00 96.25 109 VAL A N 1
ATOM 880 C CA . VAL A 1 109 ? 0.419 -3.472 -10.408 1.00 96.25 109 VAL A CA 1
ATOM 881 C C . VAL A 1 109 ? 0.502 -4.004 -11.823 1.00 96.25 109 VAL A C 1
ATOM 883 O O . VAL A 1 109 ? -0.459 -4.584 -12.320 1.00 96.25 109 VAL A O 1
ATOM 886 N N . LYS A 1 110 ? 1.647 -3.831 -12.475 1.00 95.38 110 LYS A N 1
ATOM 887 C CA . LYS A 1 110 ? 1.824 -4.265 -13.863 1.00 95.38 110 LYS A CA 1
ATOM 888 C C . LYS A 1 110 ? 1.750 -5.786 -13.979 1.00 95.38 110 LYS A C 1
ATOM 890 O O . LYS A 1 110 ? 1.133 -6.297 -14.908 1.00 95.38 110 LYS A O 1
ATOM 895 N N . TYR A 1 111 ? 2.300 -6.494 -12.995 1.00 93.56 111 TYR A N 1
ATOM 896 C CA . TYR A 1 111 ? 2.229 -7.944 -12.890 1.00 93.56 111 TYR A CA 1
ATOM 897 C C . TYR A 1 111 ? 0.776 -8.411 -12.794 1.00 93.56 111 TYR A C 1
ATOM 899 O O . TYR A 1 111 ? 0.365 -9.265 -13.575 1.00 93.56 111 TYR A O 1
ATOM 907 N N . PHE A 1 112 ? -0.028 -7.813 -11.911 1.00 92.56 112 PHE A N 1
ATOM 908 C CA . PHE A 1 112 ? -1.449 -8.143 -11.816 1.00 92.56 112 PHE A CA 1
ATOM 909 C C . PHE A 1 112 ? -2.187 -7.909 -13.136 1.00 92.56 112 PHE A C 1
ATOM 911 O O . PHE A 1 112 ? -2.928 -8.772 -13.589 1.00 92.56 112 PHE A O 1
ATOM 918 N N . ILE A 1 113 ? -1.978 -6.763 -13.783 1.00 92.00 113 ILE A N 1
ATOM 919 C CA . ILE A 1 113 ? -2.692 -6.432 -15.022 1.00 92.00 113 ILE A CA 1
ATOM 920 C C . ILE A 1 113 ? -2.375 -7.420 -16.151 1.00 92.00 113 ILE A C 1
ATOM 922 O O . ILE A 1 113 ? -3.278 -7.772 -16.903 1.00 92.00 113 ILE A O 1
ATOM 926 N N . ILE A 1 114 ? -1.134 -7.898 -16.253 1.00 89.31 114 ILE A N 1
ATOM 927 C CA . ILE A 1 114 ? -0.758 -8.889 -17.269 1.00 89.31 114 ILE A CA 1
ATOM 928 C C . ILE A 1 114 ? -1.313 -10.279 -16.955 1.00 89.31 114 ILE A C 1
ATOM 930 O O . ILE A 1 114 ? -1.811 -10.942 -17.860 1.00 89.31 114 ILE A O 1
ATOM 934 N N . ASN A 1 115 ? -1.206 -10.730 -15.703 1.00 85.00 115 ASN A N 1
ATOM 935 C CA . ASN A 1 115 ? -1.548 -12.110 -15.343 1.00 85.00 115 ASN A CA 1
ATOM 936 C C . ASN A 1 115 ? -3.045 -12.297 -15.077 1.00 85.00 115 ASN A C 1
ATOM 938 O O . ASN A 1 115 ? -3.603 -13.339 -15.398 1.00 85.00 115 ASN A O 1
ATOM 942 N N . GLU A 1 116 ? -3.691 -11.286 -14.500 1.00 81.25 116 GLU A N 1
ATOM 943 C CA . GLU A 1 116 ? -5.082 -11.360 -14.054 1.00 81.25 116 GLU A CA 1
ATOM 944 C C . GLU A 1 116 ? -6.003 -10.429 -14.803 1.00 81.25 116 GLU A C 1
ATOM 946 O O . GLU A 1 116 ? -7.197 -10.699 -14.876 1.00 81.25 116 GLU A O 1
ATOM 951 N N . GLY A 1 117 ? -5.516 -9.292 -15.304 1.00 65.56 117 GLY A N 1
ATOM 952 C CA . GLY A 1 117 ? -6.303 -8.507 -16.243 1.00 65.56 117 GLY A CA 1
ATOM 953 C C . GLY A 1 117 ? -6.673 -9.411 -17.411 1.00 65.56 117 GLY A C 1
ATOM 954 O O . GLY A 1 117 ? -5.823 -10.146 -17.907 1.00 65.56 117 GLY A O 1
ATOM 955 N N . ASP A 1 118 ? -7.896 -9.318 -17.931 1.00 63.34 118 ASP A N 1
ATOM 956 C CA . ASP A 1 118 ? -8.308 -10.006 -19.172 1.00 63.34 118 ASP A CA 1
ATOM 957 C C . ASP A 1 118 ? -7.484 -9.548 -20.416 1.00 63.34 118 ASP A C 1
ATOM 959 O O . ASP A 1 118 ? -7.803 -9.823 -21.571 1.00 63.34 118 ASP A O 1
ATOM 963 N N . CYS A 1 119 ? -6.379 -8.841 -20.164 1.00 48.97 119 CYS A N 1
ATOM 964 C CA . CYS A 1 119 ? -5.331 -8.340 -21.029 1.00 48.97 119 CYS A CA 1
ATOM 965 C C . CYS A 1 119 ? -4.592 -9.430 -21.811 1.00 48.97 119 CYS A C 1
ATOM 967 O O . CYS A 1 119 ? -4.028 -9.116 -22.861 1.00 48.97 119 CYS A O 1
ATOM 969 N N . ALA A 1 120 ? -4.619 -10.691 -21.355 1.00 48.53 120 ALA A N 1
ATOM 970 C CA . ALA A 1 120 ? -4.078 -11.810 -22.128 1.00 48.53 120 ALA A CA 1
ATOM 971 C C . ALA A 1 120 ? -4.712 -11.893 -23.533 1.00 48.53 120 ALA A C 1
ATOM 973 O O . ALA A 1 120 ? -4.055 -12.333 -24.474 1.00 48.53 120 ALA A O 1
ATOM 974 N N . TYR A 1 121 ? -5.949 -11.401 -23.702 1.00 45.94 121 TYR A N 1
ATOM 975 C CA . TYR A 1 121 ? -6.599 -11.297 -25.009 1.00 45.94 121 TYR A CA 1
ATOM 976 C C . TYR A 1 121 ? -6.307 -9.969 -25.736 1.00 45.94 121 TYR A C 1
ATOM 978 O O . TYR A 1 121 ? -5.999 -9.986 -26.927 1.00 45.94 121 TYR A O 1
ATOM 986 N N . SER A 1 122 ? -6.325 -8.818 -25.048 1.00 49.81 122 SER A N 1
ATOM 987 C CA . SER A 1 122 ? -6.265 -7.502 -25.716 1.00 49.81 122 SER A CA 1
ATOM 988 C C . SER A 1 122 ? -4.868 -7.055 -26.162 1.00 49.81 122 SER A C 1
ATOM 990 O O . SER A 1 122 ? -4.748 -6.313 -27.139 1.00 49.81 122 SER A O 1
ATOM 992 N N . LEU A 1 123 ? -3.795 -7.506 -25.499 1.00 51.69 123 LEU A N 1
ATOM 993 C CA . LEU A 1 123 ? -2.437 -7.140 -25.921 1.00 51.69 123 LEU A CA 1
ATOM 994 C C . LEU A 1 123 ? -2.065 -7.799 -27.250 1.00 51.69 123 LEU A C 1
ATOM 996 O O . LEU A 1 123 ? -1.368 -7.174 -28.042 1.00 51.69 123 LEU A O 1
ATOM 1000 N N . SER A 1 124 ? -2.585 -8.997 -27.541 1.00 52.72 124 SER A N 1
ATOM 1001 C CA . SER A 1 124 ? -2.369 -9.666 -28.830 1.00 52.72 124 SER A CA 1
ATOM 1002 C C . SER A 1 124 ? -2.993 -8.895 -30.005 1.00 52.72 124 SER A C 1
ATOM 1004 O O . SER A 1 124 ? -2.350 -8.736 -31.044 1.00 52.72 124 SER A O 1
ATOM 1006 N N . GLU A 1 125 ? -4.188 -8.318 -29.828 1.00 51.97 125 GLU A N 1
ATOM 1007 C CA . GLU A 1 125 ? -4.844 -7.479 -30.842 1.00 51.97 125 GLU A CA 1
ATOM 1008 C C . GLU A 1 125 ? -4.159 -6.114 -30.990 1.00 51.97 125 GLU A C 1
ATOM 1010 O O . GLU A 1 125 ? -3.890 -5.677 -32.110 1.00 51.97 125 GLU A O 1
ATOM 1015 N N . ALA A 1 126 ? -3.801 -5.456 -29.882 1.00 51.44 126 ALA A N 1
ATOM 1016 C CA . ALA A 1 126 ? -3.109 -4.167 -29.928 1.00 51.44 126 ALA A CA 1
ATOM 1017 C C . ALA A 1 126 ? -1.706 -4.274 -30.558 1.00 51.44 126 ALA A C 1
ATOM 1019 O O . ALA A 1 126 ? -1.291 -3.377 -31.297 1.00 51.44 126 ALA A O 1
ATOM 1020 N N . TYR A 1 127 ? -0.983 -5.373 -30.305 1.00 55.34 127 TYR A N 1
ATOM 1021 C CA . TYR A 1 127 ? 0.320 -5.628 -30.925 1.00 55.34 127 TYR A CA 1
ATOM 1022 C C . TYR A 1 127 ? 0.179 -5.962 -32.412 1.00 55.34 127 TYR A C 1
ATOM 1024 O O . TYR A 1 127 ? 0.919 -5.411 -33.222 1.00 55.34 127 TYR A O 1
ATOM 1032 N N . SER A 1 128 ? -0.829 -6.760 -32.783 1.00 53.56 128 SER A N 1
ATOM 1033 C CA . SER A 1 128 ? -1.110 -7.088 -34.187 1.00 53.56 128 SER A CA 1
ATOM 1034 C C . SER A 1 128 ? -1.423 -5.841 -35.024 1.00 53.56 128 SER A C 1
ATOM 1036 O O . SER A 1 128 ? -0.996 -5.748 -36.171 1.00 53.56 128 SER A O 1
ATOM 1038 N N . ILE A 1 129 ? -2.118 -4.846 -34.458 1.00 54.28 129 ILE A N 1
ATOM 1039 C CA . ILE A 1 129 ? -2.420 -3.582 -35.153 1.00 54.28 129 ILE A CA 1
ATOM 1040 C C . ILE A 1 129 ? -1.164 -2.705 -35.295 1.00 54.28 129 ILE A C 1
ATOM 1042 O O . ILE A 1 129 ? -0.927 -2.137 -36.364 1.00 54.28 129 ILE A O 1
ATOM 1046 N N . ALA A 1 130 ? -0.338 -2.598 -34.250 1.00 51.97 130 ALA A N 1
ATOM 1047 C CA . ALA A 1 130 ? 0.895 -1.809 -34.294 1.00 51.97 130 ALA A CA 1
ATOM 1048 C C . ALA A 1 130 ? 1.941 -2.418 -35.248 1.00 51.97 130 ALA A C 1
ATOM 1050 O O . ALA A 1 130 ? 2.564 -1.697 -36.029 1.00 51.97 130 ALA A O 1
ATOM 1051 N N . GLU A 1 131 ? 2.086 -3.744 -35.238 1.00 52.97 131 GLU A N 1
ATOM 1052 C CA . GLU A 1 131 ? 2.984 -4.479 -36.131 1.00 52.97 131 GLU A CA 1
ATOM 1053 C C . GLU A 1 131 ? 2.494 -4.429 -37.586 1.00 52.97 131 GLU A C 1
ATOM 1055 O O . GLU A 1 131 ? 3.282 -4.145 -38.485 1.00 52.97 131 GLU A O 1
ATOM 1060 N N . ALA A 1 132 ? 1.185 -4.562 -37.834 1.00 53.25 132 ALA A N 1
ATOM 1061 C CA . ALA A 1 132 ? 0.617 -4.381 -39.173 1.00 53.25 132 ALA A CA 1
ATOM 1062 C C . ALA A 1 132 ? 0.820 -2.955 -39.720 1.00 53.25 132 ALA A C 1
ATOM 1064 O O . ALA A 1 132 ? 1.042 -2.783 -40.918 1.00 53.25 132 ALA A O 1
ATOM 1065 N N . THR A 1 133 ? 0.794 -1.936 -3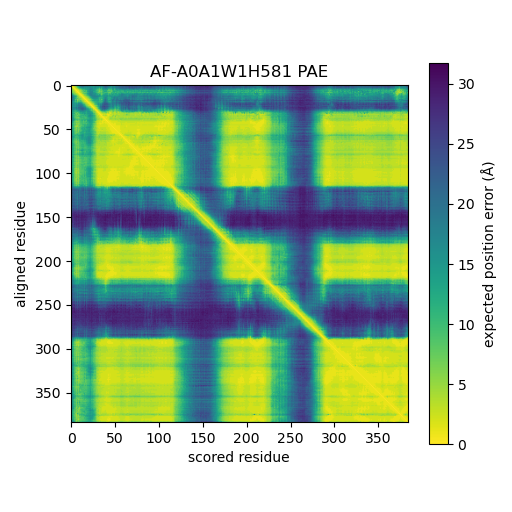8.854 1.00 55.38 133 THR A N 1
ATOM 1066 C CA . THR A 1 133 ? 1.047 -0.538 -39.246 1.00 55.38 133 THR A CA 1
ATOM 1067 C C . THR A 1 133 ? 2.527 -0.317 -39.584 1.00 55.38 133 THR A C 1
ATOM 1069 O O . THR A 1 133 ? 2.840 0.286 -40.608 1.00 55.38 133 THR A O 1
ATOM 1072 N N . SER A 1 134 ? 3.441 -0.890 -38.793 1.00 56.69 134 SER A N 1
ATOM 1073 C CA . SER A 1 134 ? 4.886 -0.859 -39.065 1.00 56.69 134 SER A CA 1
ATOM 1074 C C . SER A 1 134 ? 5.258 -1.605 -40.354 1.00 56.69 134 SER A C 1
ATOM 1076 O O . SER A 1 134 ? 6.062 -1.108 -41.145 1.00 56.69 134 SER A O 1
ATOM 1078 N N . ILE A 1 135 ? 4.642 -2.764 -40.613 1.00 59.19 135 ILE A N 1
ATOM 1079 C CA . ILE A 1 135 ? 4.850 -3.523 -41.851 1.00 59.19 135 ILE A CA 1
ATOM 1080 C C . ILE A 1 135 ? 4.277 -2.760 -43.049 1.00 59.19 135 ILE A C 1
ATOM 1082 O O . ILE A 1 135 ? 4.936 -2.702 -44.083 1.00 59.19 135 ILE A O 1
ATOM 1086 N N . ALA A 1 136 ? 3.108 -2.123 -42.939 1.00 52.69 136 ALA A N 1
ATOM 1087 C CA . ALA A 1 136 ? 2.552 -1.307 -44.023 1.00 52.69 136 ALA A CA 1
ATOM 1088 C C . ALA A 1 136 ? 3.468 -0.121 -44.391 1.00 52.69 136 ALA A C 1
ATOM 1090 O O . ALA A 1 136 ? 3.700 0.130 -45.576 1.00 52.69 136 ALA A O 1
ATOM 1091 N N . GLU A 1 137 ? 4.064 0.549 -43.400 1.00 55.94 137 GLU A N 1
ATOM 1092 C CA . GLU A 1 137 ? 5.059 1.606 -43.629 1.00 55.94 137 GLU A CA 1
ATOM 1093 C C . GLU A 1 137 ? 6.360 1.062 -44.248 1.00 55.94 137 GLU A C 1
ATOM 1095 O O . GLU A 1 137 ? 6.905 1.666 -45.172 1.00 55.94 137 GLU A O 1
ATOM 1100 N N . ALA A 1 138 ? 6.825 -0.121 -43.836 1.00 53.19 138 ALA A N 1
ATOM 1101 C CA . ALA A 1 138 ? 7.992 -0.774 -44.438 1.00 53.19 138 ALA A CA 1
ATOM 1102 C C . ALA A 1 138 ? 7.727 -1.304 -45.866 1.00 53.19 138 ALA A C 1
ATOM 1104 O O . ALA A 1 138 ? 8.625 -1.292 -46.716 1.00 53.19 138 ALA A O 1
ATOM 1105 N N . THR A 1 139 ? 6.491 -1.718 -46.166 1.00 53.91 139 THR A N 1
ATOM 1106 C CA . THR A 1 139 ? 6.072 -2.190 -47.500 1.00 53.91 139 THR A CA 1
ATOM 1107 C C . THR A 1 139 ? 5.952 -1.017 -48.481 1.00 53.91 139 THR A C 1
ATOM 1109 O O . THR A 1 139 ? 6.348 -1.129 -49.639 1.00 53.91 139 THR A O 1
ATOM 1112 N N . SER A 1 140 ? 5.542 0.161 -47.994 1.00 49.88 140 SER A N 1
ATOM 1113 C CA . SER A 1 140 ? 5.587 1.420 -48.755 1.00 49.88 140 SER A CA 1
ATOM 1114 C C . SER A 1 140 ? 7.010 1.850 -49.140 1.00 49.88 140 SER A C 1
ATOM 1116 O O . SER A 1 140 ? 7.172 2.615 -50.090 1.00 49.88 140 SER A O 1
ATOM 1118 N N . ILE A 1 141 ? 8.039 1.406 -48.413 1.00 51.16 141 ILE A N 1
ATOM 1119 C CA . ILE A 1 141 ? 9.442 1.766 -48.676 1.00 51.16 141 ILE A CA 1
ATOM 1120 C C . ILE A 1 141 ? 10.120 0.732 -49.596 1.00 51.16 141 ILE A C 1
ATOM 1122 O O . ILE A 1 141 ? 11.061 1.058 -50.322 1.00 51.16 141 ILE A O 1
ATOM 1126 N N . THR A 1 142 ? 9.626 -0.508 -49.636 1.00 45.47 142 THR A N 1
ATOM 1127 C CA . THR A 1 142 ? 10.236 -1.602 -50.415 1.00 45.47 142 THR A CA 1
ATOM 1128 C C . THR A 1 142 ? 9.770 -1.693 -51.870 1.00 45.47 142 THR A C 1
ATOM 1130 O O . THR A 1 142 ? 10.495 -2.269 -52.681 1.00 45.47 142 THR A O 1
ATOM 1133 N N . GLU A 1 143 ? 8.686 -1.019 -52.273 1.00 48.47 143 GLU A N 1
ATOM 1134 C CA . GLU A 1 143 ? 8.365 -0.836 -53.705 1.00 48.47 143 GLU A CA 1
ATOM 1135 C C . GLU A 1 143 ? 9.387 0.042 -54.464 1.00 48.47 143 GLU A C 1
ATOM 1137 O O . GLU A 1 143 ? 9.337 0.129 -55.690 1.00 48.47 143 GLU A O 1
ATOM 1142 N N . ALA A 1 144 ? 10.367 0.640 -53.774 1.00 45.62 144 ALA A N 1
ATOM 1143 C CA . ALA A 1 144 ? 11.438 1.421 -54.394 1.00 45.62 144 ALA A CA 1
ATOM 1144 C C . ALA A 1 144 ? 12.780 0.681 -54.560 1.00 45.62 144 ALA A C 1
ATOM 1146 O O . ALA A 1 144 ? 13.712 1.264 -55.113 1.00 45.62 144 ALA A O 1
ATOM 1147 N N . THR A 1 145 ? 12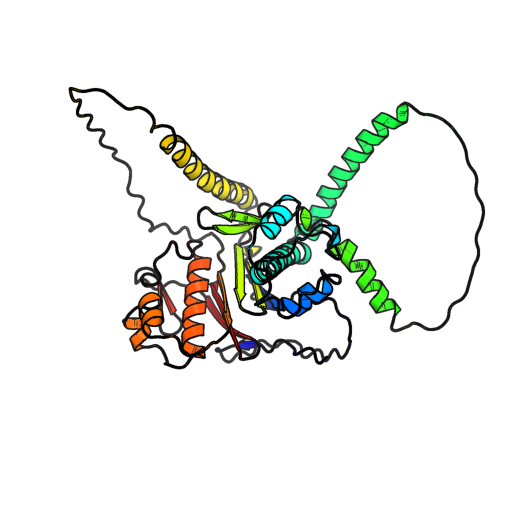.926 -0.579 -54.125 1.00 43.28 145 THR A N 1
ATOM 1148 C CA . THR A 1 145 ? 14.243 -1.243 -54.200 1.00 43.28 145 THR A CA 1
ATOM 1149 C C . THR A 1 145 ? 14.141 -2.729 -54.529 1.00 43.28 145 THR A C 1
ATOM 1151 O O . THR A 1 145 ? 14.254 -3.599 -53.672 1.00 43.28 145 THR A O 1
ATOM 1154 N N . SER A 1 146 ? 13.976 -3.037 -55.815 1.00 44.56 146 SER A N 1
ATOM 1155 C CA . SER A 1 146 ? 14.365 -4.340 -56.351 1.00 44.56 146 SER A CA 1
ATOM 1156 C C . SER A 1 146 ? 15.891 -4.409 -56.433 1.00 44.56 146 SER A C 1
ATOM 1158 O O . SER A 1 146 ? 16.463 -3.576 -57.128 1.00 44.56 146 SER A O 1
ATOM 1160 N N . ILE A 1 147 ? 16.534 -5.394 -55.801 1.00 41.06 147 ILE A N 1
ATOM 1161 C CA . ILE A 1 147 ? 17.743 -6.072 -56.303 1.00 41.06 147 ILE A CA 1
ATOM 1162 C C . ILE A 1 147 ? 17.886 -7.425 -55.582 1.00 41.06 147 ILE A C 1
ATOM 1164 O O . ILE A 1 147 ? 17.697 -7.561 -54.378 1.00 41.06 147 ILE A O 1
ATOM 1168 N N . THR A 1 148 ? 18.184 -8.411 -56.414 1.00 41.53 148 THR A N 1
ATOM 1169 C CA . THR A 1 148 ? 18.501 -9.830 -56.231 1.00 41.53 148 THR A CA 1
ATOM 1170 C C . THR A 1 148 ? 19.715 -10.116 -55.339 1.00 41.53 148 THR A C 1
ATOM 1172 O O . THR A 1 148 ? 20.715 -9.425 -55.475 1.00 41.53 148 THR A O 1
ATOM 1175 N N . GLU A 1 149 ? 19.695 -11.208 -54.561 1.00 43.50 149 GLU A N 1
ATOM 1176 C CA . GLU A 1 149 ? 20.549 -12.405 -54.761 1.00 43.50 149 GLU A CA 1
ATOM 1177 C C . GLU A 1 149 ? 20.443 -13.417 -53.605 1.00 43.50 149 GLU A C 1
ATOM 1179 O O . GLU A 1 149 ? 20.227 -13.079 -52.445 1.00 43.50 149 GLU A O 1
ATOM 1184 N N . ALA A 1 150 ? 20.577 -14.692 -53.971 1.00 37.88 150 ALA A N 1
ATOM 1185 C CA . ALA A 1 150 ? 20.480 -15.876 -53.129 1.00 37.88 150 ALA A CA 1
ATOM 1186 C C . ALA A 1 150 ? 21.869 -16.430 -52.794 1.00 37.88 150 ALA A C 1
ATOM 1188 O O . ALA A 1 150 ? 22.719 -16.451 -53.680 1.00 37.88 150 ALA A O 1
ATOM 1189 N N . THR A 1 151 ? 22.078 -17.019 -51.608 1.00 34.62 151 THR A N 1
ATOM 1190 C CA . THR A 1 151 ? 22.976 -18.186 -51.445 1.00 34.62 151 THR A CA 1
ATOM 1191 C C . THR A 1 151 ? 22.702 -18.944 -50.136 1.00 34.62 151 THR A C 1
ATOM 1193 O O . THR A 1 151 ? 22.321 -18.357 -49.130 1.00 34.62 151 THR A O 1
ATOM 1196 N N . SER A 1 152 ? 22.867 -20.267 -50.194 1.00 36.28 152 SER A N 1
ATOM 1197 C CA . SER A 1 152 ? 22.540 -21.285 -49.179 1.00 36.28 152 SER A CA 1
ATOM 1198 C C . SER A 1 152 ? 23.789 -21.850 -48.463 1.00 36.28 152 SER A C 1
ATOM 1200 O O . SER A 1 152 ? 24.878 -21.357 -48.743 1.00 36.28 152 SER A 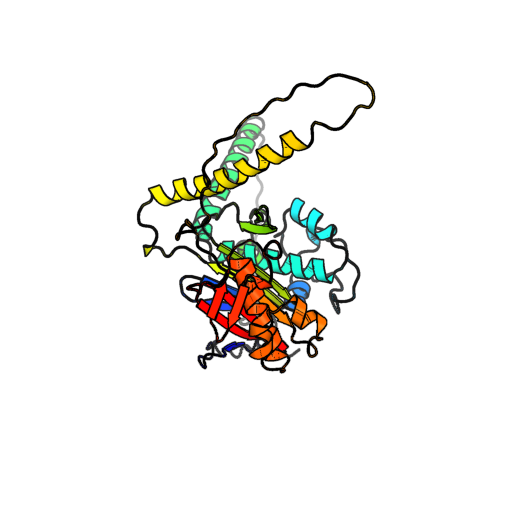O 1
ATOM 1202 N N . ILE A 1 153 ? 23.629 -22.971 -47.715 1.00 35.28 153 ILE A N 1
ATOM 1203 C CA . ILE A 1 153 ? 24.653 -23.935 -47.188 1.00 35.28 153 ILE A CA 1
ATOM 1204 C C . ILE A 1 153 ? 25.136 -23.594 -45.742 1.00 35.28 153 ILE A C 1
ATOM 1206 O O . ILE A 1 153 ? 25.508 -22.454 -45.511 1.00 35.28 153 ILE A O 1
ATOM 1210 N N . THR A 1 154 ? 25.181 -24.444 -44.689 1.00 34.59 154 THR A N 1
ATOM 1211 C CA . THR A 1 154 ? 24.962 -25.898 -44.439 1.00 34.59 154 THR A CA 1
ATOM 1212 C C . THR A 1 154 ? 24.742 -26.210 -42.946 1.00 34.59 154 THR A C 1
ATOM 1214 O O . THR A 1 154 ? 25.199 -25.479 -42.072 1.00 34.59 154 THR A O 1
ATOM 1217 N N . GLU A 1 155 ? 24.133 -27.377 -42.709 1.00 39.53 155 GLU A N 1
ATOM 1218 C CA . GLU A 1 155 ? 24.001 -28.161 -41.471 1.00 39.53 155 GLU A CA 1
ATOM 1219 C C . GLU A 1 155 ? 25.329 -28.585 -40.806 1.00 39.53 155 GLU A C 1
ATOM 1221 O O . GLU A 1 155 ? 26.275 -28.928 -41.509 1.00 39.53 155 GLU A O 1
ATOM 1226 N N . THR A 1 156 ? 25.319 -28.741 -39.471 1.00 33.50 156 THR A N 1
ATOM 1227 C CA . THR A 1 156 ? 25.977 -29.864 -38.761 1.00 33.50 156 THR A CA 1
ATOM 1228 C C . THR A 1 156 ? 25.301 -30.161 -37.408 1.00 33.50 156 THR A C 1
ATOM 1230 O O . THR A 1 156 ? 25.292 -29.328 -36.504 1.00 33.50 156 THR A O 1
ATOM 1233 N N . THR A 1 157 ? 24.774 -31.384 -37.297 1.00 35.28 157 THR A N 1
ATOM 1234 C CA . THR A 1 157 ? 24.546 -32.256 -36.117 1.00 35.28 157 THR A CA 1
ATOM 1235 C C . THR A 1 157 ? 25.836 -32.405 -35.275 1.00 35.28 157 THR A C 1
ATOM 1237 O O . THR A 1 157 ? 26.915 -32.189 -35.809 1.00 35.28 157 THR A O 1
ATOM 1240 N N . SER A 1 158 ? 25.923 -32.803 -34.000 1.00 37.19 158 SER A N 1
ATOM 1241 C CA . SER A 1 158 ? 25.085 -33.478 -32.994 1.00 37.19 158 SER A CA 1
ATOM 1242 C C . SER A 1 158 ? 25.869 -33.478 -31.661 1.00 37.19 158 SER A C 1
ATOM 1244 O O . SER A 1 158 ? 27.096 -33.520 -31.716 1.00 37.19 158 SER A O 1
ATOM 1246 N N . SER A 1 159 ? 25.200 -33.542 -30.503 1.00 34.34 159 SER A N 1
ATOM 1247 C CA . SER A 1 159 ? 25.491 -34.510 -29.417 1.00 34.34 159 SER A CA 1
ATOM 1248 C C . SER A 1 159 ? 24.678 -34.181 -28.166 1.00 34.34 159 SER A C 1
ATOM 1250 O O . SER A 1 159 ? 24.768 -33.090 -27.612 1.00 34.34 159 SER A O 1
ATOM 1252 N N . ALA A 1 160 ? 23.874 -35.153 -27.747 1.00 44.59 160 ALA A N 1
ATOM 1253 C CA . ALA A 1 160 ? 23.100 -35.149 -26.519 1.00 44.59 160 ALA A CA 1
ATOM 1254 C C . ALA A 1 160 ? 23.891 -35.852 -25.413 1.00 44.59 160 ALA A C 1
ATOM 1256 O O . ALA A 1 160 ? 24.414 -36.930 -25.671 1.00 44.59 160 ALA A O 1
ATOM 1257 N N . GLU A 1 161 ? 23.902 -35.296 -24.198 1.00 42.03 161 GLU A N 1
ATOM 1258 C CA . GLU A 1 161 ? 23.859 -36.077 -22.955 1.00 42.03 161 GLU A CA 1
ATOM 1259 C C . GLU A 1 161 ? 23.595 -35.182 -21.726 1.00 42.03 161 GLU A C 1
ATOM 1261 O O . GLU A 1 161 ? 24.229 -34.149 -21.537 1.00 42.03 161 GLU A O 1
ATOM 1266 N N . ALA A 1 162 ? 22.659 -35.649 -20.890 1.00 45.62 162 ALA A N 1
ATOM 1267 C CA . ALA A 1 162 ? 22.425 -35.307 -19.482 1.00 45.62 162 ALA A CA 1
ATOM 1268 C C . ALA A 1 162 ? 21.896 -33.907 -19.094 1.00 45.62 162 ALA A C 1
ATOM 1270 O O . ALA A 1 162 ? 22.630 -33.126 -18.510 1.00 45.62 162 ALA A O 1
ATOM 1271 N N . THR A 1 163 ? 20.583 -33.655 -19.210 1.00 42.72 163 THR A N 1
ATOM 1272 C CA . THR A 1 163 ? 19.903 -32.588 -18.432 1.00 42.72 163 THR A CA 1
ATOM 1273 C C . THR A 1 163 ? 18.381 -32.803 -18.358 1.00 42.72 163 THR A C 1
ATOM 1275 O O . THR A 1 163 ? 17.631 -32.242 -19.148 1.00 42.72 163 THR A O 1
ATOM 1278 N N . SER A 1 164 ? 17.870 -33.590 -17.399 1.00 48.34 164 SER A N 1
ATOM 1279 C CA . SER A 1 164 ? 16.409 -33.637 -17.145 1.00 48.34 164 SER A CA 1
ATOM 1280 C C . SER A 1 164 ? 15.928 -32.675 -16.047 1.00 48.34 164 SER A C 1
ATOM 1282 O O . SER A 1 164 ? 14.725 -32.493 -15.904 1.00 48.34 164 SER A O 1
ATOM 1284 N N . SER A 1 165 ? 16.834 -31.993 -15.332 1.00 47.06 165 SER A N 1
ATOM 1285 C CA . SER A 1 165 ? 16.496 -30.956 -14.336 1.00 47.06 165 SER A CA 1
ATOM 1286 C C . SER A 1 165 ? 16.857 -29.523 -14.757 1.00 47.06 165 SER A C 1
ATOM 1288 O O . SER A 1 165 ? 16.274 -28.577 -14.238 1.00 47.06 165 SER A O 1
ATOM 1290 N N . ALA A 1 166 ? 17.766 -29.337 -15.724 1.00 44.03 166 ALA A N 1
ATOM 1291 C CA . ALA A 1 166 ? 18.125 -28.009 -16.242 1.00 44.03 166 ALA A CA 1
ATOM 1292 C C . ALA A 1 166 ? 17.200 -27.525 -17.375 1.00 44.03 166 ALA A C 1
ATOM 1294 O O . ALA A 1 166 ? 17.073 -26.323 -17.594 1.00 44.03 166 ALA A O 1
ATOM 1295 N N . ASN A 1 167 ? 16.525 -28.440 -18.081 1.00 45.03 167 ASN A N 1
ATOM 1296 C CA . ASN A 1 167 ? 15.649 -28.072 -19.198 1.00 45.03 167 ASN A CA 1
ATOM 1297 C C . ASN A 1 167 ? 14.380 -27.349 -18.730 1.00 45.03 167 ASN A C 1
ATOM 1299 O O . ASN A 1 167 ? 13.918 -26.449 -19.417 1.00 45.03 167 ASN A O 1
ATOM 1303 N N . THR A 1 168 ? 13.852 -27.667 -17.547 1.00 44.16 168 THR A N 1
ATOM 1304 C CA . THR A 1 168 ? 12.739 -26.924 -16.935 1.00 44.16 168 THR A CA 1
ATOM 1305 C C . THR A 1 168 ? 13.173 -25.527 -16.487 1.00 44.16 168 THR A C 1
ATOM 1307 O O . THR A 1 168 ? 12.479 -24.563 -16.790 1.00 44.16 168 THR A O 1
ATOM 1310 N N . ALA A 1 169 ? 14.348 -25.384 -15.862 1.00 38.84 169 ALA A N 1
ATOM 1311 C CA . ALA A 1 169 ? 14.889 -24.080 -15.459 1.00 38.84 169 ALA A CA 1
ATOM 1312 C C . ALA A 1 169 ? 15.206 -23.171 -16.666 1.00 38.84 169 ALA A C 1
ATOM 1314 O O . ALA A 1 169 ? 14.858 -21.991 -16.667 1.00 38.84 169 ALA A O 1
ATOM 1315 N N . SER A 1 170 ? 15.782 -23.731 -17.737 1.00 43.88 170 SER A N 1
ATOM 1316 C CA . SER A 1 170 ? 16.033 -23.003 -18.989 1.00 43.88 170 SER A CA 1
ATOM 1317 C C . SER A 1 170 ? 14.739 -22.583 -19.692 1.00 43.88 170 SER A C 1
ATOM 1319 O O . SER A 1 170 ? 14.705 -21.518 -20.305 1.00 43.88 170 SER A O 1
ATOM 1321 N N . PHE A 1 171 ? 13.675 -23.389 -19.603 1.00 45.47 171 PHE A N 1
ATOM 1322 C CA . PHE A 1 171 ? 12.382 -23.058 -20.204 1.00 45.47 171 PHE A CA 1
ATOM 1323 C C . PHE A 1 171 ? 11.717 -21.880 -19.480 1.00 45.47 171 PHE A C 1
ATOM 1325 O O . PHE A 1 171 ? 11.265 -20.941 -20.133 1.00 45.47 171 PHE A O 1
ATOM 1332 N N . PHE A 1 172 ? 11.736 -21.870 -18.141 1.00 47.19 172 PHE A N 1
ATOM 1333 C CA . PHE A 1 172 ? 11.170 -20.777 -17.343 1.00 47.19 172 PHE A CA 1
ATOM 1334 C C . PHE A 1 172 ? 11.917 -19.451 -17.539 1.00 47.19 172 PHE A C 1
ATOM 1336 O O . PHE A 1 172 ? 11.269 -18.437 -17.787 1.00 47.19 172 PHE A O 1
ATOM 1343 N N . ILE A 1 173 ? 13.257 -19.449 -17.534 1.00 50.78 173 ILE A N 1
ATOM 1344 C CA . ILE A 1 173 ? 14.039 -18.224 -17.791 1.00 50.78 173 ILE A CA 1
ATOM 1345 C C . ILE A 1 173 ? 13.780 -17.690 -19.209 1.00 50.78 173 ILE A C 1
ATOM 1347 O O . ILE A 1 173 ? 13.696 -16.481 -19.399 1.00 50.78 173 ILE A O 1
ATOM 1351 N N . SER A 1 174 ? 13.580 -18.566 -20.201 1.00 55.19 174 SER A N 1
ATOM 1352 C CA . SER A 1 174 ? 13.262 -18.134 -21.571 1.00 55.19 174 SER A CA 1
ATOM 1353 C C . SER A 1 174 ? 11.827 -17.615 -21.753 1.00 55.19 174 SER A C 1
ATOM 1355 O O . SER A 1 174 ? 11.583 -16.798 -22.639 1.00 55.19 174 SER A O 1
ATOM 1357 N N . ALA A 1 175 ? 10.878 -18.051 -20.916 1.00 59.25 175 ALA A N 1
ATOM 1358 C CA . ALA A 1 175 ? 9.467 -17.676 -21.027 1.00 59.25 175 ALA A CA 1
ATOM 1359 C C . ALA A 1 175 ? 9.127 -16.360 -20.306 1.00 59.25 175 ALA A C 1
ATOM 1361 O O . ALA A 1 175 ? 8.202 -15.658 -20.717 1.00 59.25 175 ALA A O 1
ATOM 1362 N N . ILE A 1 176 ? 9.882 -15.994 -19.263 1.00 66.94 176 ILE A N 1
ATOM 1363 C CA . ILE A 1 176 ? 9.640 -14.771 -18.481 1.00 66.94 176 ILE A CA 1
ATOM 1364 C C . ILE A 1 176 ? 9.729 -13.499 -19.340 1.00 66.94 176 ILE A C 1
ATOM 1366 O O . ILE A 1 176 ? 8.782 -12.715 -19.287 1.00 66.94 176 ILE A O 1
ATOM 1370 N N . PRO A 1 177 ? 10.758 -13.288 -20.187 1.00 65.00 177 PRO A N 1
ATOM 1371 C CA . PRO A 1 177 ? 10.822 -12.099 -21.037 1.00 65.00 177 PRO A CA 1
ATOM 1372 C C . PRO A 1 177 ? 9.616 -11.967 -21.974 1.00 65.00 177 PRO A C 1
ATOM 1374 O O . PRO A 1 177 ? 9.106 -10.867 -22.171 1.00 65.00 177 PRO A O 1
ATOM 1377 N N . SER A 1 178 ? 9.115 -13.087 -22.510 1.00 70.12 178 SER A N 1
ATOM 1378 C CA . SER A 1 178 ? 7.927 -13.079 -23.371 1.00 70.12 178 SER A CA 1
ATOM 1379 C C . SER A 1 178 ? 6.654 -12.753 -22.591 1.00 70.12 178 SER A C 1
ATOM 1381 O O . SER A 1 178 ? 5.797 -12.046 -23.113 1.00 70.12 178 SER A O 1
ATOM 1383 N N . MET A 1 179 ? 6.523 -13.253 -21.358 1.00 71.38 179 MET A N 1
ATOM 1384 C CA . MET A 1 179 ? 5.356 -13.007 -20.505 1.00 71.38 179 MET A CA 1
ATOM 1385 C C . MET A 1 179 ? 5.336 -11.580 -19.939 1.00 71.38 179 MET A C 1
ATOM 1387 O O . MET A 1 179 ? 4.267 -11.038 -19.687 1.00 71.38 179 MET A O 1
ATOM 1391 N N . MET A 1 180 ? 6.505 -10.963 -19.753 1.00 80.38 180 MET A N 1
ATOM 1392 C CA . MET A 1 180 ? 6.650 -9.604 -19.212 1.00 80.38 180 MET A CA 1
ATOM 1393 C C . MET A 1 180 ? 6.673 -8.513 -20.299 1.00 80.38 180 MET A C 1
ATOM 1395 O O . MET A 1 180 ? 6.768 -7.324 -19.988 1.00 80.38 180 MET A O 1
ATOM 1399 N N . SER A 1 181 ? 6.573 -8.891 -21.577 1.00 82.62 181 SER A N 1
ATOM 1400 C CA . SER A 1 181 ? 6.557 -7.943 -22.693 1.00 82.62 181 SER A CA 1
ATOM 1401 C C . SER A 1 181 ? 5.351 -7.000 -22.610 1.00 82.62 181 SER A C 1
ATOM 1403 O O . SER A 1 181 ? 4.210 -7.430 -22.449 1.00 82.62 181 SER A O 1
ATOM 1405 N N . GLY A 1 182 ? 5.596 -5.693 -22.737 1.00 88.00 182 GLY A N 1
ATOM 1406 C CA . GLY A 1 182 ? 4.553 -4.665 -22.741 1.00 88.00 182 GLY A CA 1
ATOM 1407 C C . GLY A 1 182 ? 4.150 -4.127 -21.365 1.00 88.00 182 GLY A C 1
ATOM 1408 O O . GLY A 1 182 ? 3.269 -3.268 -21.303 1.00 88.00 182 GLY A O 1
ATOM 1409 N N . MET A 1 183 ? 4.785 -4.562 -20.267 1.00 92.62 183 MET A N 1
ATOM 1410 C CA . MET A 1 183 ? 4.574 -3.954 -18.943 1.00 92.62 183 MET A CA 1
ATOM 1411 C C . MET A 1 183 ? 4.847 -2.443 -18.941 1.00 92.62 183 MET A C 1
ATOM 1413 O O . MET A 1 183 ? 4.134 -1.660 -18.310 1.00 92.62 183 MET A O 1
ATOM 1417 N N . ASP A 1 184 ? 5.876 -2.017 -19.663 1.00 92.94 184 ASP A N 1
ATOM 1418 C CA . ASP A 1 184 ? 6.267 -0.621 -19.852 1.00 92.94 184 ASP A CA 1
ATOM 1419 C C . ASP A 1 184 ? 5.147 0.237 -20.467 1.00 92.94 184 ASP A C 1
ATOM 1421 O O . ASP A 1 184 ? 5.049 1.425 -20.158 1.00 92.94 184 ASP A O 1
ATOM 1425 N N . LYS A 1 185 ? 4.239 -0.374 -21.242 1.00 93.00 185 LYS A N 1
ATOM 1426 C CA . LYS A 1 185 ? 3.075 0.289 -21.853 1.00 93.00 185 LYS A CA 1
ATOM 1427 C C . LYS A 1 185 ? 1.901 0.489 -20.889 1.00 93.00 185 LYS A C 1
ATOM 1429 O O . LYS A 1 185 ? 0.996 1.267 -21.186 1.00 93.00 185 LYS A O 1
ATOM 1434 N N . ILE A 1 186 ? 1.880 -0.200 -19.746 1.00 94.00 186 ILE A N 1
ATOM 1435 C CA . ILE A 1 186 ? 0.813 -0.057 -18.748 1.00 94.00 186 ILE A CA 1
ATOM 1436 C C . ILE A 1 186 ? 0.996 1.271 -18.011 1.00 94.00 186 ILE A C 1
ATOM 1438 O O . ILE A 1 186 ? 1.946 1.452 -17.246 1.00 94.00 186 ILE A O 1
ATOM 1442 N N . VAL A 1 187 ? 0.051 2.190 -18.216 1.00 95.25 187 VAL A N 1
ATOM 1443 C CA . VAL A 1 187 ? 0.082 3.530 -17.624 1.00 95.25 187 VAL A CA 1
ATOM 1444 C C . VAL A 1 187 ? -0.660 3.547 -16.290 1.00 95.25 187 VAL A C 1
ATOM 1446 O O . VAL A 1 187 ? -1.884 3.396 -16.236 1.00 95.25 187 VAL A O 1
ATOM 1449 N N . ILE A 1 188 ? 0.084 3.798 -15.211 1.00 95.81 188 ILE A N 1
ATOM 1450 C CA . ILE A 1 188 ? -0.474 4.027 -13.875 1.00 95.81 188 ILE A CA 1
ATOM 1451 C C . ILE A 1 188 ? -0.545 5.531 -13.627 1.00 95.81 188 ILE A C 1
ATOM 1453 O O . ILE A 1 188 ? 0.473 6.222 -13.587 1.00 95.81 188 ILE A O 1
ATOM 1457 N N . SER A 1 189 ? -1.763 6.025 -13.451 1.00 95.19 189 SER A N 1
ATOM 1458 C CA . SER A 1 189 ? -2.080 7.426 -13.186 1.00 95.19 189 SER A CA 1
ATOM 1459 C C . SER A 1 189 ? -2.521 7.617 -11.734 1.00 95.19 189 SER A C 1
ATOM 1461 O O . SER A 1 189 ? -2.579 6.661 -10.962 1.00 95.19 189 SER A O 1
ATOM 1463 N N . TYR A 1 190 ? -2.788 8.862 -11.341 1.00 94.50 190 TYR A N 1
ATOM 1464 C CA . TYR A 1 190 ? -3.150 9.222 -9.972 1.00 94.50 190 TYR A CA 1
ATOM 1465 C C . TYR A 1 190 ? -4.372 10.137 -9.948 1.00 94.50 190 TYR A C 1
ATOM 1467 O O . TYR A 1 190 ? -4.536 10.980 -10.830 1.00 94.50 190 TYR A O 1
ATOM 1475 N N . THR A 1 191 ? -5.233 9.957 -8.949 1.00 93.81 191 THR A N 1
ATOM 1476 C CA . THR A 1 191 ? -6.361 10.856 -8.674 1.00 93.81 191 THR A CA 1
ATOM 1477 C C . THR A 1 191 ? -5.876 12.193 -8.108 1.00 93.81 191 THR A C 1
ATOM 1479 O O . THR A 1 191 ? -4.708 12.342 -7.746 1.00 93.81 191 THR A O 1
ATOM 1482 N N . GLU A 1 192 ? -6.785 13.162 -7.963 1.00 93.25 192 GLU A N 1
ATOM 1483 C CA . GLU A 1 192 ? -6.484 14.462 -7.340 1.00 93.25 192 GLU A CA 1
ATOM 1484 C C . GLU A 1 192 ? -5.950 14.353 -5.898 1.00 93.25 192 GLU A C 1
ATOM 1486 O O . GLU A 1 192 ? -5.180 15.204 -5.458 1.00 93.25 192 GLU A O 1
ATOM 1491 N N . PHE A 1 193 ? -6.295 13.275 -5.185 1.00 93.88 193 PHE A N 1
ATOM 1492 C CA . PHE A 1 193 ? -5.796 12.981 -3.836 1.00 93.88 193 PHE A CA 1
ATOM 1493 C C . PHE A 1 193 ? -4.582 12.040 -3.825 1.00 93.88 193 PHE A C 1
ATOM 1495 O O . PHE A 1 193 ? -4.106 11.661 -2.756 1.00 93.88 193 PHE A O 1
ATOM 1502 N N . GLY A 1 194 ? -4.061 11.664 -4.997 1.00 94.25 194 GLY A N 1
ATOM 1503 C CA . GLY A 1 194 ? -2.859 10.842 -5.132 1.00 94.25 194 GLY A CA 1
ATOM 1504 C C . GLY A 1 194 ? -3.085 9.330 -5.045 1.00 94.25 194 GLY A C 1
ATOM 1505 O O . GLY A 1 194 ? -2.107 8.589 -4.973 1.00 94.25 194 GLY A O 1
ATOM 1506 N N . ALA A 1 195 ? -4.331 8.845 -5.074 1.00 94.19 195 ALA A N 1
ATOM 1507 C CA . ALA A 1 195 ? -4.603 7.408 -5.154 1.00 94.19 195 ALA A CA 1
ATOM 1508 C C . ALA A 1 195 ? -4.278 6.884 -6.569 1.00 94.19 195 ALA A C 1
ATOM 1510 O O . ALA A 1 195 ? -4.712 7.500 -7.548 1.00 94.19 195 ALA A O 1
ATOM 1511 N N . PRO A 1 196 ? -3.505 5.793 -6.718 1.00 95.62 196 PRO A N 1
ATOM 1512 C CA . PRO A 1 196 ? -3.139 5.272 -8.029 1.00 95.62 196 PRO A CA 1
ATOM 1513 C C . PRO A 1 196 ? -4.310 4.548 -8.709 1.00 95.62 196 PRO A C 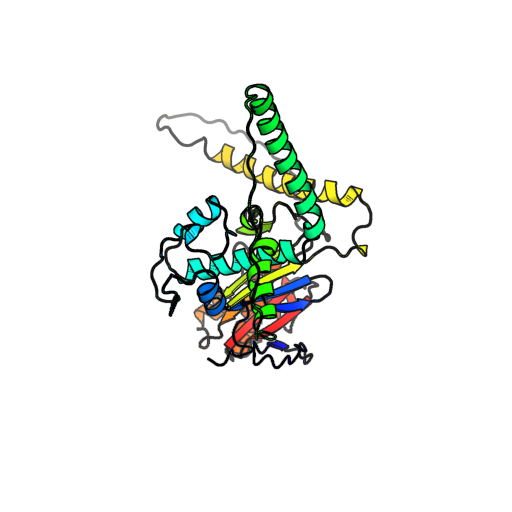1
ATOM 1515 O O . PRO A 1 196 ? -5.100 3.881 -8.050 1.00 95.62 196 PRO A O 1
ATOM 1518 N N . TYR A 1 197 ? -4.375 4.618 -10.037 1.00 95.25 197 TYR A N 1
ATOM 1519 C CA . TYR A 1 197 ? -5.284 3.820 -10.867 1.00 95.25 197 TYR A CA 1
ATOM 1520 C C . TYR A 1 197 ? -4.618 3.449 -12.196 1.00 95.25 197 TYR A C 1
ATOM 1522 O O . TYR A 1 197 ? -3.670 4.104 -12.633 1.00 95.25 197 TYR A O 1
ATOM 1530 N N . VAL A 1 198 ? -5.109 2.402 -12.858 1.00 94.44 198 VAL A N 1
ATOM 1531 C CA . VAL A 1 198 ? -4.600 1.976 -14.169 1.00 94.44 198 VAL A CA 1
ATOM 1532 C C . VAL A 1 198 ? -5.497 2.555 -15.258 1.00 94.44 198 VAL A C 1
ATOM 1534 O O . VAL A 1 198 ? -6.681 2.240 -15.314 1.00 94.44 198 VAL A O 1
ATOM 1537 N N . ALA A 1 199 ? -4.949 3.408 -16.127 1.00 90.94 199 ALA A N 1
ATOM 1538 C CA . ALA A 1 199 ? -5.754 4.173 -17.085 1.00 90.94 199 ALA A CA 1
ATOM 1539 C C . ALA A 1 199 ? -6.498 3.284 -18.097 1.00 90.94 199 ALA A C 1
ATOM 1541 O O . ALA A 1 199 ? -7.617 3.599 -18.490 1.00 90.94 199 ALA A O 1
ATOM 1542 N N . SER A 1 200 ? -5.900 2.154 -18.483 1.00 89.62 200 SER A N 1
ATOM 1543 C CA . SER A 1 200 ? -6.516 1.161 -19.369 1.00 89.62 200 SER A CA 1
ATOM 1544 C C . SER A 1 200 ? -7.527 0.241 -18.672 1.00 89.62 200 SER A C 1
ATOM 1546 O O . SER A 1 200 ? -8.223 -0.503 -19.354 1.00 89.62 200 SER A O 1
ATOM 1548 N N . PHE A 1 201 ? -7.629 0.293 -17.339 1.00 90.12 201 PHE A N 1
ATOM 1549 C CA . PHE A 1 201 ? -8.526 -0.543 -16.533 1.00 90.12 201 PHE A CA 1
ATOM 1550 C C . PHE A 1 201 ? -9.274 0.296 -15.482 1.00 90.12 201 PHE A C 1
ATOM 1552 O O . PHE A 1 201 ? -9.112 0.066 -14.282 1.00 90.12 201 PHE A O 1
ATOM 1559 N N . PRO A 1 202 ? -10.105 1.269 -15.903 1.00 87.44 202 PRO A N 1
ATOM 1560 C CA . PRO A 1 202 ? -10.759 2.206 -14.985 1.00 87.44 202 PRO A CA 1
ATOM 1561 C C . PRO A 1 202 ? -11.757 1.539 -14.024 1.00 87.44 202 PRO A C 1
ATOM 1563 O O . PRO A 1 202 ? -12.024 2.082 -12.957 1.00 87.44 202 PRO A O 1
ATOM 1566 N N . ASP A 1 203 ? -12.281 0.360 -14.375 1.00 88.81 203 ASP A N 1
ATOM 1567 C CA . ASP A 1 203 ? -13.202 -0.414 -13.531 1.00 88.81 203 ASP A CA 1
ATOM 1568 C C . ASP A 1 203 ? -12.483 -1.300 -12.491 1.00 88.81 203 ASP A C 1
ATOM 1570 O O . ASP A 1 203 ? -13.136 -1.951 -11.676 1.00 88.81 203 ASP A O 1
ATOM 1574 N N . THR A 1 204 ? -11.146 -1.361 -12.516 1.00 91.50 204 THR A N 1
ATOM 1575 C CA . THR A 1 204 ? -10.353 -2.115 -11.534 1.00 91.50 204 THR A CA 1
ATOM 1576 C C . THR A 1 204 ? -9.925 -1.193 -10.400 1.00 91.50 204 THR A C 1
ATOM 1578 O O . THR A 1 204 ? -9.115 -0.284 -10.595 1.00 91.50 204 THR A O 1
ATOM 1581 N N . ALA A 1 205 ? -10.436 -1.449 -9.197 1.00 94.56 205 ALA A N 1
ATOM 1582 C CA . ALA A 1 205 ? -9.983 -0.754 -8.002 1.00 94.56 205 ALA A CA 1
ATOM 1583 C C . ALA A 1 205 ? -8.556 -1.195 -7.662 1.00 94.56 205 ALA A C 1
ATOM 1585 O O . ALA A 1 205 ? -8.236 -2.381 -7.756 1.00 94.56 205 ALA A O 1
ATOM 1586 N N . LEU A 1 206 ? -7.718 -0.249 -7.245 1.00 96.19 206 LEU A N 1
ATOM 1587 C CA . LEU A 1 206 ? -6.311 -0.474 -6.936 1.00 96.19 206 LEU A CA 1
ATOM 1588 C C . LEU A 1 206 ? -5.942 0.212 -5.620 1.00 96.19 206 LEU A C 1
ATOM 1590 O O . LEU A 1 206 ? -6.221 1.393 -5.423 1.00 96.19 206 LEU A O 1
ATOM 1594 N N . SER A 1 207 ? -5.229 -0.507 -4.758 1.00 97.94 207 SER A N 1
ATOM 1595 C CA . SER A 1 207 ? -4.574 0.054 -3.580 1.00 97.94 207 SER A CA 1
ATOM 1596 C C . SER A 1 207 ? -3.181 -0.541 -3.415 1.00 97.94 207 SER A C 1
ATOM 1598 O O . SER A 1 207 ? -2.982 -1.726 -3.662 1.00 97.94 207 SER A O 1
ATOM 1600 N N . ILE A 1 208 ? -2.208 0.274 -3.009 1.00 98.06 208 ILE A N 1
ATOM 1601 C CA . ILE A 1 208 ? -0.812 -0.142 -2.815 1.00 98.06 208 ILE A CA 1
ATOM 1602 C C . ILE A 1 208 ? -0.365 0.317 -1.428 1.00 98.06 208 ILE A C 1
ATOM 1604 O O . ILE A 1 208 ? -0.695 1.426 -0.997 1.00 98.06 208 ILE A O 1
ATOM 1608 N N . SER A 1 209 ? 0.421 -0.507 -0.742 1.00 98.50 209 SER A N 1
ATOM 1609 C CA . SER A 1 209 ? 1.161 -0.093 0.449 1.00 98.50 209 SER A CA 1
ATOM 1610 C C . SER A 1 209 ? 2.547 -0.723 0.484 1.00 98.50 209 SER A C 1
ATOM 1612 O O . SER A 1 209 ? 2.830 -1.679 -0.235 1.00 98.50 209 SER A O 1
ATOM 1614 N N . HIS A 1 210 ? 3.433 -0.166 1.296 1.00 98.12 210 HIS A N 1
ATOM 1615 C CA . HIS A 1 210 ? 4.760 -0.710 1.521 1.00 98.12 210 HIS A CA 1
ATOM 1616 C C . HIS A 1 210 ? 5.251 -0.325 2.914 1.00 98.12 210 HIS A C 1
ATOM 1618 O O . HIS A 1 210 ? 5.045 0.797 3.372 1.00 98.12 210 HIS A O 1
ATOM 1624 N N . SER A 1 211 ? 5.956 -1.236 3.575 1.00 97.31 211 SER A N 1
ATOM 1625 C CA . SER A 1 211 ? 6.633 -0.939 4.834 1.00 97.31 211 SER A CA 1
ATOM 1626 C C . SER A 1 211 ? 7.797 -1.897 5.040 1.00 97.31 211 SER A C 1
ATOM 1628 O O . SER A 1 211 ? 7.694 -3.113 4.871 1.00 97.31 211 SER A O 1
ATOM 1630 N N . GLY A 1 212 ? 8.949 -1.340 5.411 1.00 95.62 212 GLY A N 1
ATOM 1631 C CA . GLY A 1 212 ? 10.171 -2.101 5.655 1.00 95.62 212 GLY A CA 1
ATOM 1632 C C . GLY A 1 212 ? 10.654 -2.872 4.424 1.00 95.62 212 GLY A C 1
ATOM 1633 O O . GLY A 1 212 ? 11.260 -2.275 3.540 1.00 95.62 212 GLY A O 1
ATOM 1634 N N . HIS A 1 213 ? 10.440 -4.189 4.422 1.00 95.62 213 HIS A N 1
ATOM 1635 C CA . HIS A 1 213 ? 10.903 -5.108 3.378 1.00 95.62 213 HIS A CA 1
ATOM 1636 C C . HIS A 1 213 ? 9.773 -5.582 2.468 1.00 95.62 213 HIS A C 1
ATOM 1638 O O . HIS A 1 213 ? 10.043 -6.330 1.543 1.00 95.62 213 HIS A O 1
ATOM 1644 N N . TYR A 1 214 ? 8.533 -5.145 2.695 1.00 96.88 214 TYR A N 1
ATOM 1645 C CA . TYR A 1 214 ? 7.387 -5.625 1.936 1.00 96.88 214 TYR A CA 1
ATOM 1646 C C . TYR A 1 214 ? 6.705 -4.500 1.173 1.00 96.88 214 TYR A C 1
ATOM 1648 O O . TYR A 1 214 ? 6.520 -3.399 1.697 1.00 96.88 214 TYR A O 1
ATOM 1656 N N . ALA A 1 215 ? 6.295 -4.816 -0.050 1.00 97.94 215 ALA A N 1
ATOM 1657 C CA . ALA A 1 215 ? 5.318 -4.064 -0.818 1.00 97.94 215 ALA A CA 1
ATOM 1658 C C . ALA A 1 215 ? 4.097 -4.955 -1.058 1.00 97.94 215 ALA A C 1
ATOM 1660 O O . ALA A 1 215 ? 4.229 -6.163 -1.252 1.00 97.94 215 ALA A O 1
ATOM 1661 N N . VAL A 1 216 ? 2.910 -4.358 -1.039 1.00 98.00 216 VAL A N 1
ATOM 1662 C CA . VAL A 1 216 ? 1.644 -5.061 -1.238 1.00 98.00 216 VAL A CA 1
ATOM 1663 C C . VAL A 1 216 ? 0.734 -4.279 -2.165 1.00 98.00 216 VAL A C 1
ATOM 1665 O O . VAL A 1 216 ? 0.738 -3.047 -2.162 1.00 98.00 216 VAL A O 1
ATOM 1668 N N . ALA A 1 217 ? -0.057 -4.998 -2.953 1.00 97.88 217 ALA A N 1
ATOM 1669 C CA . ALA A 1 217 ? -1.048 -4.410 -3.838 1.00 97.88 217 ALA A CA 1
ATOM 1670 C C . ALA A 1 217 ? -2.345 -5.214 -3.776 1.00 97.88 217 ALA A C 1
ATOM 1672 O O . ALA A 1 217 ? -2.333 -6.437 -3.914 1.00 97.88 217 ALA A O 1
ATOM 1673 N N . ALA A 1 218 ? -3.451 -4.512 -3.564 1.00 97.25 218 ALA A N 1
ATOM 1674 C CA . ALA A 1 218 ? -4.788 -5.070 -3.581 1.00 97.25 218 ALA A CA 1
ATOM 1675 C C . ALA A 1 218 ? -5.544 -4.569 -4.808 1.00 97.25 218 ALA A C 1
ATOM 1677 O O . ALA A 1 218 ? -5.453 -3.393 -5.174 1.00 97.25 218 ALA A O 1
ATOM 1678 N N . PHE A 1 219 ? -6.309 -5.470 -5.407 1.00 95.75 219 PHE A N 1
ATOM 1679 C CA . PHE A 1 219 ? -7.124 -5.206 -6.580 1.00 95.75 219 PHE A CA 1
ATOM 1680 C C . PHE A 1 219 ? -8.536 -5.692 -6.313 1.00 95.75 219 PHE A C 1
ATOM 1682 O O . PHE A 1 219 ? -8.699 -6.746 -5.705 1.00 95.75 219 PHE A O 1
ATOM 1689 N N . ALA A 1 220 ? -9.542 -4.968 -6.792 1.00 93.75 220 ALA A N 1
ATOM 1690 C CA . ALA A 1 220 ? -10.914 -5.463 -6.830 1.00 93.75 220 ALA A CA 1
ATOM 1691 C C . ALA A 1 220 ? -11.518 -5.241 -8.214 1.00 93.75 220 ALA A C 1
ATOM 1693 O O . ALA A 1 220 ? -11.301 -4.201 -8.842 1.00 93.75 220 ALA A O 1
ATOM 1694 N N . LYS A 1 221 ? -12.267 -6.236 -8.686 1.00 88.88 221 LYS A N 1
ATOM 1695 C CA . LYS A 1 221 ? -12.915 -6.230 -9.997 1.00 88.88 221 LYS A CA 1
ATOM 1696 C C . LYS A 1 221 ? -14.422 -6.428 -9.850 1.00 88.88 221 LYS A C 1
ATOM 1698 O O . LYS A 1 221 ? -14.857 -7.092 -8.907 1.00 88.88 221 LYS A O 1
ATOM 1703 N N . PRO A 1 222 ? -15.230 -5.895 -10.783 1.00 83.00 222 PRO A N 1
ATOM 1704 C CA . PRO A 1 222 ? -16.647 -6.215 -10.818 1.00 83.00 222 PRO A CA 1
ATOM 1705 C C . PRO A 1 222 ? -16.789 -7.710 -11.059 1.00 83.00 222 PRO A C 1
ATOM 1707 O O . PRO A 1 222 ? -16.095 -8.258 -11.919 1.00 83.00 222 PRO A O 1
ATOM 1710 N N . SER A 1 223 ? -17.686 -8.379 -10.334 1.00 78.06 223 SER A N 1
ATOM 1711 C CA . SER A 1 223 ? -18.005 -9.748 -10.720 1.00 78.06 223 SER A CA 1
ATOM 1712 C C . SER A 1 223 ? -18.712 -9.724 -12.075 1.00 78.06 223 SER A C 1
ATOM 1714 O O . SER A 1 223 ? -19.443 -8.782 -12.390 1.00 78.06 223 SER A O 1
ATOM 1716 N N . LEU A 1 224 ? -18.535 -10.772 -12.883 1.00 71.88 224 LEU A N 1
ATOM 1717 C CA . LEU A 1 224 ? -19.213 -10.877 -14.181 1.00 71.88 224 LEU A CA 1
ATOM 1718 C C . LEU A 1 224 ? -20.745 -10.784 -14.030 1.00 71.88 224 LEU A C 1
ATOM 1720 O O . LEU A 1 224 ? -21.432 -10.279 -14.910 1.00 71.88 224 LEU A O 1
ATOM 1724 N N . SER A 1 225 ? -21.273 -11.229 -12.884 1.00 72.94 225 SER A N 1
ATOM 1725 C CA . SER A 1 225 ? -22.686 -11.102 -12.515 1.00 72.94 225 SER A CA 1
ATOM 1726 C C . SER A 1 225 ? -23.132 -9.675 -12.178 1.00 72.94 225 SER A C 1
ATOM 1728 O O . SER A 1 225 ? -24.325 -9.395 -12.271 1.00 72.94 225 SER A O 1
ATOM 1730 N N . ASP A 1 226 ? -22.212 -8.777 -11.813 1.00 70.31 226 ASP A N 1
ATOM 1731 C CA . ASP A 1 226 ? -22.515 -7.366 -11.524 1.00 70.31 226 ASP A CA 1
ATOM 1732 C C . ASP A 1 226 ? -22.602 -6.513 -12.804 1.00 70.31 226 ASP A C 1
ATOM 1734 O O . ASP A 1 226 ? -23.071 -5.371 -12.769 1.00 70.31 226 ASP A O 1
ATOM 1738 N N . LEU A 1 227 ? -22.158 -7.051 -13.944 1.00 67.38 227 LEU A N 1
ATOM 1739 C CA . LEU A 1 227 ? -22.213 -6.400 -15.251 1.00 67.38 227 LEU A CA 1
ATOM 1740 C C . LEU A 1 227 ? -23.563 -6.695 -15.916 1.00 67.38 227 LEU A C 1
ATOM 1742 O O . LEU A 1 227 ? -23.700 -7.581 -16.755 1.00 67.38 227 LEU A O 1
ATOM 1746 N N . THR A 1 228 ? -24.600 -5.958 -15.514 1.00 59.59 228 THR A N 1
ATOM 1747 C CA . THR A 1 228 ? -25.974 -6.200 -15.981 1.00 59.59 228 THR A CA 1
ATOM 1748 C C . THR A 1 228 ? -26.271 -5.705 -17.404 1.00 59.59 228 THR A C 1
ATOM 1750 O O . THR A 1 228 ? -27.322 -6.055 -17.941 1.00 59.59 228 THR A O 1
ATOM 1753 N N . SER A 1 229 ? -25.386 -4.936 -18.057 1.00 58.94 229 SER A N 1
ATOM 1754 C CA . SER A 1 229 ? -25.489 -4.648 -19.496 1.00 58.94 229 SER A CA 1
ATOM 1755 C C . SER A 1 229 ? -24.161 -4.167 -20.124 1.00 58.94 229 SER A C 1
ATOM 1757 O O . SER A 1 229 ? -23.407 -3.445 -19.473 1.00 58.94 229 SER A O 1
ATOM 1759 N N . PRO A 1 230 ? -23.878 -4.472 -21.410 1.00 57.94 230 PRO A N 1
ATOM 1760 C CA . PRO A 1 230 ? -22.715 -3.936 -22.137 1.00 57.94 230 PRO A CA 1
ATOM 1761 C C . PRO A 1 230 ? -22.655 -2.399 -22.202 1.00 57.94 230 PRO A C 1
ATOM 1763 O O . PRO A 1 230 ? -21.577 -1.825 -22.316 1.00 57.94 230 PRO A O 1
ATOM 1766 N N . LEU A 1 231 ? -23.805 -1.723 -22.088 1.00 57.84 231 LEU A N 1
ATOM 1767 C CA . LEU A 1 231 ? -23.909 -0.259 -22.074 1.00 57.84 231 LEU A CA 1
ATOM 1768 C C . LEU A 1 231 ? -23.377 0.371 -20.773 1.00 57.84 231 LEU A C 1
ATOM 1770 O O . LEU A 1 231 ? -23.139 1.579 -20.732 1.00 57.84 231 LEU A O 1
ATOM 1774 N N . ASP A 1 232 ? -23.175 -0.412 -19.710 1.00 57.44 232 ASP A N 1
ATOM 1775 C CA . ASP A 1 232 ? -22.686 0.106 -18.430 1.00 57.44 232 ASP A CA 1
ATOM 1776 C C . ASP A 1 232 ? -21.170 0.378 -18.432 1.00 57.44 232 ASP A C 1
ATOM 1778 O O . ASP A 1 232 ? -20.727 1.274 -17.714 1.00 57.44 232 ASP A O 1
ATOM 1782 N N . HIS A 1 233 ? -20.374 -0.315 -19.258 1.00 56.91 233 HIS A N 1
ATOM 1783 C CA . HIS A 1 233 ? -18.918 -0.102 -19.325 1.00 56.91 233 HIS A CA 1
ATOM 1784 C C . HIS A 1 233 ? -18.541 1.253 -19.941 1.00 56.91 233 HIS A C 1
ATOM 1786 O O . HIS A 1 233 ? -17.763 2.004 -19.350 1.00 56.91 233 HIS A O 1
ATOM 1792 N N . GLU A 1 234 ? -19.121 1.612 -21.093 1.00 54.22 234 GLU A N 1
ATOM 1793 C CA . GLU A 1 234 ? -18.806 2.888 -21.760 1.00 54.22 234 GLU A CA 1
ATOM 1794 C C . GLU A 1 234 ? -19.216 4.093 -20.906 1.00 54.22 234 GLU A C 1
ATOM 1796 O O . GLU A 1 234 ? -18.472 5.071 -20.799 1.00 54.22 234 GLU A O 1
ATOM 1801 N N . ASN A 1 235 ? -20.368 4.001 -20.233 1.00 53.53 235 ASN A N 1
ATOM 1802 C CA . ASN A 1 235 ? -20.856 5.064 -19.360 1.00 53.53 235 ASN A CA 1
ATOM 1803 C C . ASN A 1 235 ? -20.001 5.222 -18.090 1.00 53.53 235 ASN A C 1
ATOM 1805 O O . ASN A 1 235 ? -19.797 6.352 -17.649 1.00 53.53 235 ASN A O 1
ATOM 1809 N N . ARG A 1 236 ? -19.463 4.135 -17.512 1.00 55.97 236 ARG A N 1
ATOM 1810 C CA . ARG A 1 236 ? -18.583 4.199 -16.325 1.00 55.97 236 ARG A CA 1
ATOM 1811 C C . ARG A 1 236 ? -17.221 4.812 -16.636 1.00 55.97 236 ARG A C 1
ATOM 1813 O O . ARG A 1 236 ? -16.781 5.687 -15.889 1.00 55.97 236 ARG A O 1
ATOM 1820 N N . ALA A 1 237 ? -16.600 4.431 -17.754 1.00 49.03 237 ALA A N 1
ATOM 1821 C CA . ALA A 1 237 ? -15.344 5.032 -18.205 1.00 49.03 237 ALA A CA 1
ATOM 1822 C C . ALA A 1 237 ? -15.497 6.548 -18.450 1.00 49.03 237 ALA A C 1
ATOM 1824 O O . ALA A 1 237 ? -14.656 7.346 -18.023 1.00 49.03 237 ALA A O 1
ATOM 1825 N N . TRP A 1 238 ? -16.617 6.965 -19.056 1.00 45.41 238 TRP A N 1
ATOM 1826 C CA . TRP A 1 238 ? -16.945 8.380 -19.253 1.00 45.41 238 TRP A CA 1
ATOM 1827 C C . TRP A 1 238 ? -17.193 9.133 -17.939 1.00 45.41 238 TRP A C 1
ATOM 1829 O O . TRP A 1 238 ? -16.653 10.228 -17.759 1.00 45.41 238 TRP A O 1
ATOM 1839 N N . ASP A 1 239 ? -17.966 8.579 -16.998 1.00 51.22 239 ASP A N 1
ATOM 1840 C CA . ASP A 1 239 ? -18.273 9.242 -15.717 1.00 51.22 239 ASP A CA 1
ATOM 1841 C C . ASP A 1 239 ? -17.005 9.458 -14.867 1.00 51.22 239 ASP A C 1
ATOM 1843 O O . ASP A 1 239 ? -16.882 10.476 -14.174 1.00 51.22 239 ASP A O 1
ATOM 1847 N N . TYR A 1 240 ? -16.037 8.537 -14.962 1.00 48.75 240 TYR A N 1
ATOM 1848 C CA . TYR A 1 240 ? -14.737 8.653 -14.300 1.00 48.75 240 TYR A CA 1
ATOM 1849 C C . TYR A 1 240 ? -13.892 9.784 -14.909 1.00 48.75 240 TYR A C 1
ATOM 1851 O O . TYR A 1 240 ? -13.433 10.667 -14.185 1.00 48.75 240 TYR A O 1
ATOM 1859 N N . HIS A 1 241 ? -13.757 9.842 -16.239 1.00 44.53 241 HIS A N 1
ATOM 1860 C CA . HIS A 1 241 ? -13.006 10.909 -16.917 1.00 44.53 241 HIS A CA 1
ATOM 1861 C C . HIS A 1 241 ? -13.649 12.300 -16.773 1.00 44.53 241 HIS A C 1
ATOM 1863 O O . HIS A 1 241 ? -12.949 13.301 -16.596 1.00 44.53 241 HIS A O 1
ATOM 1869 N N . THR A 1 242 ? -14.981 12.387 -16.814 1.00 47.69 242 THR A N 1
ATOM 1870 C CA . THR A 1 242 ? -15.698 13.675 -16.812 1.00 47.69 242 THR A CA 1
ATOM 1871 C C . THR A 1 242 ? -15.665 14.346 -15.437 1.00 47.69 242 THR A C 1
ATOM 1873 O O . THR A 1 242 ? -15.493 15.565 -15.348 1.00 47.69 242 THR A O 1
ATOM 1876 N N . LYS A 1 243 ? -15.757 13.572 -14.344 1.00 50.94 243 LYS A N 1
ATOM 1877 C CA . LYS A 1 243 ? -15.620 14.118 -12.983 1.00 50.94 243 LYS A CA 1
ATOM 1878 C C . LYS A 1 243 ? -14.212 14.656 -12.721 1.00 50.94 243 LYS A C 1
ATOM 1880 O O . LYS A 1 243 ? -14.100 15.743 -12.159 1.00 50.94 243 LYS A O 1
ATOM 1885 N N . GLN A 1 244 ? -13.178 13.972 -13.211 1.00 50.34 244 GLN A N 1
ATOM 1886 C CA . GLN A 1 244 ? -11.769 14.343 -13.007 1.00 50.34 244 GLN A CA 1
ATOM 1887 C C . GLN A 1 244 ? -11.334 15.574 -13.830 1.00 50.34 244 GLN A C 1
ATOM 1889 O O . GLN A 1 244 ? -10.550 16.392 -13.358 1.00 50.34 244 GLN A O 1
ATOM 1894 N N . ASN A 1 245 ? -11.886 15.778 -15.032 1.00 38.94 245 ASN A N 1
ATOM 1895 C CA . ASN A 1 245 ? -11.566 16.962 -15.846 1.00 38.94 245 ASN A CA 1
ATOM 1896 C C . ASN A 1 245 ? -12.329 18.231 -15.413 1.00 38.94 245 ASN A C 1
ATOM 1898 O O . ASN A 1 245 ? -11.871 19.349 -15.659 1.00 38.94 245 ASN A O 1
ATOM 1902 N N . SER A 1 246 ? -13.476 18.087 -14.739 1.00 41.94 246 SER A N 1
ATOM 1903 C CA . SER A 1 246 ? -14.285 19.229 -14.280 1.00 41.94 246 SER A CA 1
ATOM 1904 C C . SER A 1 246 ? -13.664 20.010 -13.107 1.00 41.94 246 SER A C 1
ATOM 1906 O O . SER A 1 246 ? -13.950 21.199 -12.938 1.00 41.94 246 SER A O 1
ATOM 1908 N N . SER A 1 247 ? -12.786 19.379 -12.320 1.00 40.12 247 SER A N 1
ATOM 1909 C CA . SER A 1 247 ? -12.006 20.019 -11.251 1.00 40.12 247 SER A CA 1
ATOM 1910 C C . SER A 1 247 ? -10.726 20.687 -11.777 1.00 40.12 247 SER A C 1
ATOM 1912 O O . SER A 1 247 ? -10.345 21.743 -11.270 1.00 40.12 247 SER A O 1
ATOM 1914 N N . PHE A 1 248 ? -10.129 20.172 -12.859 1.00 33.78 248 PHE A N 1
ATOM 1915 C CA . PHE A 1 248 ? -8.925 20.743 -13.484 1.00 33.78 248 PHE A CA 1
ATOM 1916 C C . PHE A 1 248 ? -9.162 22.147 -14.077 1.00 33.78 248 PHE A C 1
ATOM 1918 O O . PHE A 1 248 ? -8.323 23.040 -13.947 1.00 33.78 248 PHE A O 1
ATOM 1925 N N . GLY A 1 249 ? -10.351 22.394 -14.644 1.00 33.25 249 GLY A N 1
ATOM 1926 C CA . GLY A 1 249 ? -10.726 23.703 -15.201 1.00 33.25 249 GLY A CA 1
ATOM 1927 C C . GLY A 1 249 ? -10.819 24.837 -14.169 1.00 33.25 249 GLY A C 1
ATOM 1928 O O . GLY A 1 249 ? -10.655 26.002 -14.521 1.00 33.25 249 GLY A O 1
ATOM 1929 N N . LYS A 1 250 ? -11.016 24.525 -12.879 1.00 37.69 250 LYS A N 1
ATOM 1930 C CA . LYS A 1 250 ? -11.147 25.546 -11.822 1.00 37.69 250 LYS A CA 1
ATOM 1931 C C . LYS A 1 250 ? -9.806 26.052 -11.279 1.00 37.69 250 LYS A C 1
ATOM 1933 O O . LYS A 1 250 ? -9.758 27.163 -10.755 1.00 37.69 250 LYS A O 1
ATOM 1938 N N . GLN A 1 251 ? -8.714 25.296 -11.427 1.00 35.94 251 GLN A N 1
ATOM 1939 C CA . GLN A 1 251 ? -7.383 25.730 -10.973 1.00 35.94 251 GLN A CA 1
ATOM 1940 C C . GLN A 1 251 ? -6.640 26.618 -11.985 1.00 35.94 251 GLN A C 1
ATOM 1942 O O . GLN A 1 251 ? -5.763 27.386 -11.582 1.00 35.94 251 GLN A O 1
ATOM 1947 N N . GLN A 1 252 ? -6.993 26.581 -13.276 1.00 34.84 252 GLN A N 1
ATOM 1948 C CA . GLN A 1 252 ? -6.379 27.471 -14.272 1.00 34.84 252 GLN A CA 1
ATOM 1949 C C . GLN A 1 252 ? -6.945 28.899 -14.244 1.00 34.84 252 GLN A C 1
ATOM 1951 O O . GLN A 1 252 ? -6.189 29.845 -14.459 1.00 34.84 252 GLN A O 1
ATOM 1956 N N . GLU A 1 253 ? -8.218 29.095 -13.889 1.00 36.09 253 GLU A N 1
ATOM 1957 C CA . GLU A 1 253 ? -8.788 30.449 -13.770 1.00 36.09 253 GLU A CA 1
ATOM 1958 C C . GLU A 1 253 ? -8.332 31.192 -12.503 1.00 36.09 253 GLU A C 1
ATOM 1960 O O . GLU A 1 253 ? -8.276 32.421 -12.496 1.00 36.09 253 GLU A O 1
ATOM 1965 N N . GLN A 1 254 ? -7.917 30.480 -11.448 1.00 38.84 254 GLN A N 1
ATOM 1966 C CA . GLN A 1 254 ? -7.430 31.109 -10.211 1.00 38.84 254 GLN A CA 1
ATOM 1967 C C . GLN A 1 254 ? -5.947 31.521 -10.255 1.00 38.84 254 GLN A C 1
ATOM 1969 O O . GLN A 1 254 ? -5.520 32.323 -9.427 1.00 38.84 254 GLN A O 1
ATOM 1974 N N . ASN A 1 255 ? -5.169 31.063 -11.244 1.00 34.09 255 ASN A N 1
ATOM 1975 C CA . ASN A 1 255 ? -3.736 31.375 -11.368 1.00 34.09 255 ASN A CA 1
ATOM 1976 C C . ASN A 1 255 ? -3.399 32.474 -12.398 1.00 34.09 255 ASN A C 1
ATOM 1978 O O . ASN A 1 255 ? -2.226 32.769 -12.620 1.00 34.09 255 ASN A O 1
ATOM 1982 N N . LEU A 1 256 ? -4.402 33.133 -12.994 1.00 35.59 256 LEU A N 1
ATOM 1983 C CA . LEU A 1 256 ? -4.213 34.206 -13.987 1.00 35.59 256 LEU A CA 1
ATOM 1984 C C . LEU A 1 256 ? -4.488 35.631 -13.470 1.00 35.59 256 LEU A C 1
ATOM 1986 O O . LEU A 1 256 ? -4.523 36.576 -14.260 1.00 35.59 256 LEU A O 1
ATOM 1990 N N . HIS A 1 257 ? -4.630 35.839 -12.158 1.00 39.00 257 HIS A N 1
ATOM 1991 C CA . HIS A 1 257 ? -4.817 37.184 -11.601 1.00 39.00 257 HIS A CA 1
ATOM 1992 C C . HIS A 1 257 ? -4.033 37.419 -10.308 1.00 39.00 257 HIS A C 1
ATOM 1994 O O . HIS A 1 257 ? -4.590 37.434 -9.219 1.00 39.00 257 HIS A O 1
ATOM 2000 N N . CYS A 1 258 ? -2.726 37.660 -10.439 1.00 33.69 258 CYS A N 1
ATOM 2001 C CA . CYS A 1 258 ? -1.978 38.471 -9.475 1.00 33.69 258 CYS A CA 1
ATOM 2002 C C . CYS A 1 258 ? -0.654 38.952 -10.084 1.00 33.69 258 CYS A C 1
ATOM 2004 O O . CYS A 1 258 ? 0.381 38.319 -9.922 1.00 33.69 258 CYS A O 1
ATOM 2006 N N . ASN A 1 259 ? -0.701 40.073 -10.812 1.00 34.09 259 ASN A N 1
ATOM 2007 C CA . ASN A 1 259 ? 0.450 40.955 -11.034 1.00 34.09 259 ASN A CA 1
ATOM 2008 C C . ASN A 1 259 ? -0.012 42.320 -11.576 1.00 34.09 259 ASN A C 1
ATOM 2010 O O . ASN A 1 259 ? -0.124 42.500 -12.786 1.00 34.09 259 ASN A O 1
ATOM 2014 N N . ARG A 1 260 ? -0.257 43.292 -10.683 1.00 31.89 260 ARG A N 1
ATOM 2015 C CA . ARG A 1 260 ? 0.205 44.692 -10.820 1.00 31.89 260 ARG A CA 1
ATOM 2016 C C . ARG A 1 260 ? -0.224 45.560 -9.637 1.00 31.89 260 ARG A C 1
ATOM 2018 O O . ARG A 1 260 ? -1.365 45.515 -9.191 1.00 31.89 260 ARG A O 1
ATOM 2025 N N . ALA A 1 261 ? 0.733 46.358 -9.177 1.00 37.91 261 ALA A N 1
ATOM 2026 C CA . ALA A 1 261 ? 0.576 47.424 -8.204 1.00 37.91 261 ALA A CA 1
ATOM 2027 C C . ALA A 1 261 ? -0.110 48.674 -8.798 1.00 37.91 261 ALA A C 1
ATOM 2029 O O . ALA A 1 261 ? -0.120 48.868 -10.013 1.00 37.91 261 ALA A O 1
ATOM 2030 N N . ASP A 1 262 ? -0.588 49.519 -7.877 1.00 45.97 262 ASP A N 1
ATOM 2031 C CA . ASP A 1 262 ? -0.984 50.931 -7.996 1.00 45.97 262 ASP A CA 1
ATOM 2032 C C . ASP A 1 262 ? -2.264 51.301 -8.770 1.00 45.97 262 ASP A C 1
ATOM 2034 O O . ASP A 1 262 ? -2.260 51.479 -9.981 1.00 45.97 262 ASP A O 1
ATOM 2038 N N . HIS A 1 263 ? -3.354 51.590 -8.041 1.00 36.38 263 HIS A N 1
ATOM 2039 C CA . HIS A 1 263 ? -3.828 52.968 -7.805 1.00 36.38 263 HIS A CA 1
ATOM 2040 C C . HIS A 1 263 ? -5.147 53.026 -7.004 1.00 36.38 263 HIS A C 1
ATOM 2042 O O . HIS A 1 263 ? -5.994 52.141 -7.016 1.00 36.38 263 HIS A O 1
ATOM 2048 N N . LYS A 1 264 ? -5.298 54.155 -6.307 1.00 40.59 264 LYS A N 1
ATOM 2049 C CA . LYS A 1 264 ? -6.449 54.633 -5.527 1.00 40.59 264 LYS A CA 1
ATOM 2050 C C . LYS A 1 264 ? -7.817 54.563 -6.243 1.00 40.59 264 LYS A C 1
ATOM 2052 O O . LYS A 1 264 ? -7.931 54.943 -7.400 1.00 40.59 264 LYS A O 1
ATOM 2057 N N . LYS A 1 265 ? -8.842 54.438 -5.382 1.00 39.59 265 LYS A N 1
ATOM 2058 C CA . LYS A 1 265 ? -10.202 55.032 -5.418 1.00 39.59 265 LYS A CA 1
ATOM 2059 C C . LYS A 1 265 ? -11.345 54.293 -6.146 1.00 39.59 265 LYS A C 1
ATOM 2061 O O . LYS A 1 265 ? -11.350 54.138 -7.355 1.00 39.59 265 LYS A O 1
ATOM 2066 N N . LYS A 1 266 ? -12.420 54.184 -5.345 1.00 36.12 266 LYS A N 1
ATOM 2067 C CA . LYS A 1 266 ? -13.867 54.118 -5.633 1.00 36.12 266 LYS A CA 1
ATOM 2068 C C . LYS A 1 266 ? -14.443 52.745 -5.977 1.00 36.12 266 LYS A C 1
ATOM 2070 O O . LYS A 1 266 ? -13.996 52.054 -6.876 1.00 36.12 266 LYS A O 1
ATOM 2075 N N . GLY A 1 267 ? -15.441 52.386 -5.172 1.00 40.69 267 GLY A N 1
ATOM 2076 C CA . GLY A 1 267 ? -16.025 51.062 -5.111 1.00 40.69 267 GLY A CA 1
ATOM 2077 C C . GLY A 1 267 ? -17.036 50.750 -6.196 1.00 40.69 267 GLY A C 1
ATOM 2078 O O . GLY A 1 267 ? -17.527 51.630 -6.891 1.00 40.69 267 GLY A O 1
ATOM 2079 N N . PHE A 1 268 ? -17.385 49.472 -6.230 1.00 30.42 268 PHE A N 1
ATOM 2080 C CA . PHE A 1 268 ? -18.641 48.955 -6.739 1.00 30.42 268 PHE A CA 1
ATOM 2081 C C . PHE A 1 268 ? -18.927 4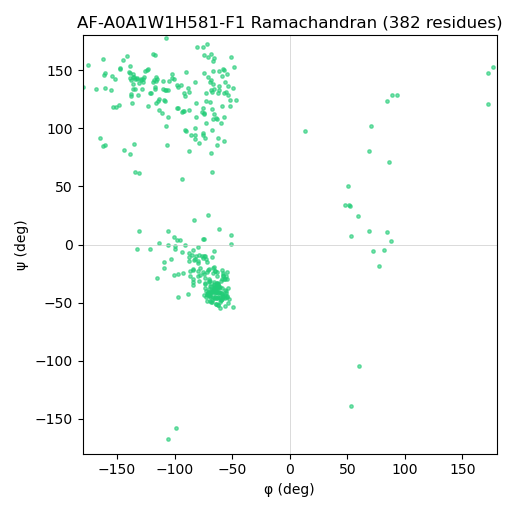7.663 -5.968 1.00 30.42 268 PHE A C 1
ATOM 2083 O O . PHE A 1 268 ? -18.132 46.728 -5.972 1.00 30.42 268 PHE A O 1
ATOM 2090 N N . CYS A 1 269 ? -20.042 47.654 -5.243 1.00 34.53 269 CYS A N 1
ATOM 2091 C CA . CYS A 1 269 ? -20.582 46.473 -4.589 1.00 34.53 269 CYS A CA 1
ATOM 2092 C C . CYS A 1 269 ? -21.346 45.680 -5.657 1.00 34.53 269 CYS A C 1
ATOM 2094 O O . CYS A 1 269 ? -22.387 46.141 -6.122 1.00 34.53 269 CYS A O 1
ATOM 2096 N N . CYS A 1 270 ? -20.827 44.524 -6.074 1.00 31.48 270 CYS A N 1
ATOM 2097 C CA . CYS A 1 270 ? -21.582 43.547 -6.859 1.00 31.48 270 CYS A CA 1
ATOM 2098 C C . CYS A 1 270 ? -21.912 42.355 -5.962 1.00 31.48 270 CYS A C 1
ATOM 2100 O O . CYS A 1 270 ? -21.072 41.506 -5.680 1.00 31.48 270 CYS A O 1
ATOM 2102 N N . SER A 1 271 ? -23.159 42.323 -5.502 1.00 34.59 271 SER A N 1
ATOM 2103 C CA . SER A 1 271 ? -23.769 41.180 -4.836 1.00 34.59 271 SER A CA 1
ATOM 2104 C C . SER A 1 271 ? -24.267 40.196 -5.897 1.00 34.59 271 SER A C 1
ATOM 2106 O O . SER A 1 271 ? -25.397 40.280 -6.369 1.00 34.59 271 SER A O 1
ATOM 2108 N N . LEU A 1 272 ? -23.419 39.243 -6.280 1.00 33.56 272 LEU A N 1
ATOM 2109 C CA . LEU A 1 272 ? -23.850 38.057 -7.017 1.00 33.56 272 LEU A CA 1
ATOM 2110 C C . LEU A 1 272 ? -24.217 36.968 -6.005 1.00 33.56 272 LEU A C 1
ATOM 2112 O O . LEU A 1 272 ? -23.358 36.268 -5.478 1.00 33.56 272 LEU A O 1
ATOM 2116 N N . ARG A 1 273 ? -25.519 36.841 -5.720 1.00 33.91 273 ARG A N 1
ATOM 2117 C CA . ARG A 1 273 ? -26.082 35.659 -5.053 1.00 33.91 273 ARG A CA 1
ATOM 2118 C C . ARG A 1 273 ? -25.943 34.468 -5.997 1.00 33.91 273 ARG A C 1
ATOM 2120 O O . ARG A 1 273 ? -26.660 34.386 -6.990 1.00 33.91 273 ARG A O 1
ATOM 2127 N N . HIS A 1 274 ? -25.040 33.545 -5.692 1.00 36.12 274 HIS A N 1
ATOM 2128 C CA . HIS A 1 274 ? -25.095 32.196 -6.246 1.00 36.12 274 HIS A CA 1
ATOM 2129 C C . HIS A 1 274 ? -26.078 31.372 -5.411 1.00 36.12 274 HIS A C 1
ATOM 2131 O O . HIS A 1 274 ? -25.755 30.905 -4.325 1.00 36.12 274 HIS A O 1
ATOM 2137 N N . ASN A 1 275 ? -27.298 31.220 -5.927 1.00 44.31 275 ASN A N 1
ATOM 2138 C CA . ASN A 1 275 ? -28.181 30.124 -5.545 1.00 44.31 275 ASN A CA 1
ATOM 2139 C C . ASN A 1 275 ? -27.648 28.865 -6.241 1.00 44.31 275 ASN A C 1
ATOM 2141 O O . ASN A 1 275 ? -27.923 28.651 -7.419 1.00 44.31 275 ASN A O 1
ATOM 2145 N N . GLY A 1 276 ? -26.844 28.071 -5.538 1.00 36.56 276 GLY A N 1
ATOM 2146 C CA . GLY A 1 276 ? -26.238 26.855 -6.071 1.00 36.56 276 GLY A CA 1
ATOM 2147 C C . GLY A 1 276 ? -26.344 25.718 -5.069 1.00 36.56 276 GLY A C 1
ATOM 2148 O O . GLY A 1 276 ? -25.447 25.548 -4.261 1.00 36.56 276 GLY A O 1
ATOM 2149 N N . ILE A 1 277 ? -27.476 25.011 -5.128 1.00 38.47 277 ILE A N 1
ATOM 2150 C CA . ILE A 1 277 ? -27.718 23.614 -4.730 1.00 38.47 277 ILE A CA 1
ATOM 2151 C C . ILE A 1 277 ? -26.586 23.008 -3.880 1.00 38.47 277 ILE A C 1
ATOM 2153 O O . ILE A 1 277 ? -25.601 22.501 -4.419 1.00 38.47 277 ILE A O 1
ATOM 2157 N N . GLU A 1 278 ? -26.764 23.003 -2.557 1.00 40.41 278 GLU A N 1
ATOM 2158 C CA . GLU A 1 278 ? -26.036 22.101 -1.663 1.00 40.41 278 GLU A CA 1
ATOM 2159 C C . GLU A 1 278 ? -26.412 20.663 -2.046 1.00 40.41 278 GLU A C 1
ATOM 2161 O O . GLU A 1 278 ? -27.418 20.113 -1.599 1.00 40.41 278 GLU A O 1
ATOM 2166 N N . LYS A 1 279 ? -25.631 20.049 -2.941 1.00 38.09 279 LYS A N 1
ATOM 2167 C CA . LYS A 1 279 ? -25.622 18.594 -3.077 1.00 38.09 279 LYS A CA 1
ATOM 2168 C C . LYS A 1 279 ? -25.004 18.058 -1.795 1.00 38.09 279 LYS A C 1
ATOM 2170 O O . LYS A 1 279 ? -23.788 18.079 -1.639 1.00 38.09 279 LYS A O 1
ATOM 2175 N N . THR A 1 280 ? -25.844 17.630 -0.863 1.00 40.75 280 THR A N 1
ATOM 2176 C CA . THR A 1 280 ? -25.393 16.898 0.316 1.00 40.75 280 THR A CA 1
ATOM 2177 C C . THR A 1 280 ? -24.599 15.674 -0.142 1.00 40.75 280 THR A C 1
ATOM 2179 O O . THR A 1 280 ? -25.102 14.905 -0.958 1.00 40.75 280 THR A O 1
ATOM 2182 N N . GLU A 1 281 ? -23.408 15.462 0.423 1.00 50.09 281 GLU A N 1
ATOM 2183 C CA . GLU A 1 281 ? -22.529 14.277 0.290 1.00 50.09 281 GLU A CA 1
ATOM 2184 C C . GLU A 1 281 ? -23.217 12.914 0.545 1.00 50.09 281 GLU A C 1
ATOM 2186 O O . GLU A 1 281 ? -22.582 11.870 0.443 1.00 50.09 281 GLU A O 1
ATOM 2191 N N . LYS A 1 282 ? -24.522 12.897 0.848 1.00 44.25 282 LYS A N 1
ATOM 2192 C CA . LYS A 1 282 ? -25.323 11.702 1.138 1.00 44.25 282 LYS A CA 1
ATOM 2193 C C . LYS A 1 282 ? -25.546 10.757 -0.045 1.00 44.25 282 LYS A C 1
ATOM 2195 O O . LYS A 1 282 ? -25.957 9.626 0.185 1.00 44.25 282 LYS A O 1
ATOM 2200 N N . ASP A 1 283 ? -25.217 11.160 -1.269 1.00 44.25 283 ASP A N 1
ATOM 2201 C CA . ASP A 1 283 ? -25.199 10.260 -2.428 1.00 44.25 283 ASP A CA 1
ATOM 2202 C C . ASP A 1 283 ? -23.790 9.688 -2.648 1.00 44.25 283 ASP A C 1
ATOM 2204 O O . ASP A 1 283 ? -23.210 9.838 -3.730 1.00 44.25 283 ASP A O 1
ATOM 2208 N N . PHE A 1 284 ? -23.221 9.025 -1.632 1.00 48.84 284 PHE A N 1
ATOM 2209 C CA . PHE A 1 284 ? -22.072 8.135 -1.823 1.00 48.84 284 PHE A CA 1
ATOM 2210 C C . PHE A 1 284 ? -22.548 6.997 -2.741 1.00 48.84 284 PHE A C 1
ATOM 2212 O O . PHE A 1 284 ? -23.111 5.993 -2.305 1.00 48.84 284 PHE A O 1
ATOM 2219 N N . LYS A 1 285 ? -22.485 7.244 -4.057 1.00 47.69 285 LYS A N 1
ATOM 2220 C CA . LYS A 1 285 ? -23.029 6.380 -5.106 1.00 47.69 285 LYS A CA 1
ATOM 2221 C C . LYS A 1 285 ? -22.395 4.999 -4.966 1.00 47.69 285 LYS A C 1
ATOM 2223 O O . LYS A 1 285 ? -21.229 4.806 -5.289 1.00 47.69 285 LYS A O 1
ATOM 2228 N N . LYS A 1 286 ? -23.239 4.066 -4.537 1.00 50.28 286 LYS A N 1
ATOM 2229 C CA . LYS A 1 286 ? -23.047 2.657 -4.164 1.00 50.28 286 LYS A CA 1
ATOM 2230 C C . LYS A 1 286 ? -22.296 1.739 -5.157 1.00 50.28 286 LYS A C 1
ATOM 2232 O O . LYS A 1 286 ? -22.285 0.539 -4.938 1.00 50.28 286 LYS A O 1
ATOM 2237 N N . ASN A 1 287 ? -21.691 2.241 -6.237 1.00 54.53 287 ASN A N 1
ATOM 2238 C CA . ASN A 1 287 ? -21.260 1.400 -7.365 1.00 54.53 287 ASN A CA 1
ATOM 2239 C C . ASN A 1 287 ? -19.812 1.607 -7.844 1.00 54.53 287 ASN A C 1
ATOM 2241 O O . ASN A 1 287 ? -19.471 1.108 -8.915 1.00 54.53 287 ASN A O 1
ATOM 2245 N N . VAL A 1 288 ? -18.960 2.328 -7.112 1.00 71.50 288 VAL A N 1
ATOM 2246 C CA . VAL A 1 288 ? -17.518 2.313 -7.412 1.00 71.50 288 VAL A CA 1
ATOM 2247 C C . VAL A 1 288 ? -16.905 1.230 -6.542 1.00 71.50 288 VAL A C 1
ATOM 2249 O O . VAL A 1 288 ? -16.962 1.333 -5.321 1.00 71.50 288 VAL A O 1
ATOM 2252 N N . LEU A 1 289 ? -16.386 0.173 -7.166 1.00 82.31 289 LEU A N 1
ATOM 2253 C CA . LEU A 1 289 ? -15.578 -0.811 -6.455 1.00 82.31 289 LEU A CA 1
ATOM 2254 C C . LEU A 1 289 ? -14.404 -0.081 -5.821 1.00 82.31 289 LEU A C 1
ATOM 2256 O O . LEU A 1 289 ? -13.715 0.695 -6.484 1.00 82.31 289 LEU A O 1
ATOM 2260 N N . SER A 1 290 ? -14.187 -0.335 -4.546 1.00 93.31 290 SER A N 1
ATOM 2261 C CA . SER A 1 290 ? -13.102 0.256 -3.785 1.00 93.31 290 SER A CA 1
ATOM 2262 C C . SER A 1 290 ? -12.403 -0.844 -3.019 1.00 93.31 290 SER A C 1
ATOM 2264 O O . SER A 1 290 ? -13.022 -1.788 -2.545 1.00 93.31 290 SER A O 1
ATOM 2266 N N . VAL A 1 291 ? -11.089 -0.719 -2.926 1.00 97.06 291 VAL A N 1
ATOM 2267 C CA . VAL A 1 291 ? -10.255 -1.593 -2.118 1.00 97.06 291 VAL A CA 1
ATOM 2268 C C . VAL A 1 291 ? -9.222 -0.721 -1.432 1.00 97.06 291 VAL A C 1
ATOM 2270 O O . VAL A 1 291 ? -8.751 0.267 -2.000 1.00 97.06 291 VAL A O 1
ATOM 2273 N N . GLY A 1 292 ? -8.890 -1.054 -0.196 1.00 97.75 292 GLY A N 1
ATOM 2274 C CA . GLY A 1 292 ? -7.883 -0.350 0.580 1.00 97.75 292 GLY A CA 1
ATOM 2275 C C . GLY A 1 292 ? -6.925 -1.337 1.207 1.00 97.75 292 GLY A C 1
ATOM 2276 O O . GLY A 1 292 ? -7.373 -2.274 1.857 1.00 97.75 292 GLY A O 1
ATOM 2277 N N . VAL A 1 293 ? -5.619 -1.140 1.033 1.00 98.38 293 VAL A N 1
ATOM 2278 C CA . VAL A 1 293 ? -4.608 -1.980 1.680 1.00 98.38 293 VAL A CA 1
ATOM 2279 C C . VAL A 1 293 ? -3.591 -1.139 2.422 1.00 98.38 293 VAL A C 1
ATOM 2281 O O . VAL A 1 293 ? -3.122 -0.106 1.933 1.00 98.38 293 VAL A O 1
ATOM 2284 N N . ASP A 1 294 ? -3.208 -1.610 3.598 1.00 98.69 294 ASP A N 1
ATOM 2285 C CA . ASP A 1 294 ? -2.069 -1.075 4.311 1.00 98.69 294 ASP A CA 1
ATOM 2286 C C . ASP A 1 294 ? -1.223 -2.162 4.967 1.00 98.69 294 ASP A C 1
ATOM 2288 O O . ASP A 1 294 ? -1.743 -3.200 5.368 1.00 98.69 294 ASP A O 1
ATOM 2292 N N . ILE A 1 295 ? 0.088 -1.936 5.044 1.00 98.38 295 ILE A N 1
ATOM 2293 C CA . ILE A 1 295 ? 1.033 -2.823 5.714 1.00 98.38 295 ILE A CA 1
ATOM 2294 C C . ILE A 1 295 ? 1.989 -1.984 6.545 1.00 98.38 295 ILE A C 1
ATOM 2296 O O . ILE A 1 295 ? 2.554 -1.020 6.040 1.00 98.38 295 ILE A O 1
ATOM 2300 N N . GLU A 1 296 ? 2.229 -2.389 7.790 1.00 98.31 296 GLU A N 1
ATOM 2301 C CA . GLU A 1 296 ? 3.191 -1.726 8.657 1.00 98.31 296 GLU A CA 1
ATOM 2302 C C . GLU A 1 296 ? 4.085 -2.686 9.423 1.00 98.31 296 GLU A C 1
ATOM 2304 O O . GLU A 1 296 ? 3.638 -3.695 9.972 1.00 98.31 296 GLU A O 1
ATOM 2309 N N . LYS A 1 297 ? 5.373 -2.333 9.499 1.00 97.31 297 LYS A N 1
ATOM 2310 C CA . LYS A 1 297 ? 6.338 -3.024 10.352 1.00 97.31 297 LYS A CA 1
ATOM 2311 C C . LYS A 1 297 ? 6.018 -2.731 11.813 1.00 97.31 297 LYS A C 1
ATOM 2313 O O . LYS A 1 297 ? 6.053 -1.578 12.242 1.00 97.31 297 LYS A O 1
ATOM 2318 N N . ILE A 1 298 ? 5.794 -3.780 12.597 1.00 97.56 298 ILE A N 1
ATOM 2319 C CA . ILE A 1 298 ? 5.570 -3.675 14.036 1.00 97.56 298 ILE A CA 1
ATOM 2320 C C . ILE A 1 298 ? 6.860 -3.172 14.682 1.00 97.56 298 ILE A C 1
ATOM 2322 O O . ILE A 1 298 ? 7.900 -3.834 14.683 1.00 97.56 298 ILE A O 1
ATOM 2326 N N . GLY A 1 299 ? 6.787 -1.953 15.204 1.00 96.38 299 GLY A N 1
ATOM 2327 C CA . GLY A 1 299 ? 7.883 -1.301 15.900 1.00 96.38 299 GLY A CA 1
ATOM 2328 C C . GLY A 1 299 ? 7.765 -1.399 17.417 1.00 96.38 299 GLY A C 1
ATOM 2329 O O . GLY A 1 299 ? 7.073 -2.240 17.991 1.00 96.38 299 GLY A O 1
ATOM 2330 N N . LYS A 1 300 ? 8.448 -0.469 18.083 1.00 97.44 300 LYS A N 1
ATOM 2331 C CA . LYS A 1 300 ? 8.239 -0.215 19.511 1.00 97.44 300 LYS A CA 1
ATOM 2332 C C . LYS A 1 300 ? 6.835 0.345 19.738 1.00 97.44 300 LYS A C 1
ATOM 2334 O O . LYS A 1 300 ? 6.231 0.900 18.823 1.00 97.44 300 LYS A O 1
ATOM 2339 N N . LEU A 1 301 ? 6.365 0.247 20.979 1.00 97.25 301 LEU A N 1
ATOM 2340 C CA . LEU A 1 301 ? 5.110 0.861 21.398 1.00 97.25 301 LEU A CA 1
ATOM 2341 C C . LEU A 1 301 ? 5.089 2.355 21.013 1.00 97.25 301 LEU A C 1
ATOM 2343 O O . LEU A 1 301 ? 6.011 3.075 21.416 1.00 97.25 301 LEU A O 1
ATOM 2347 N N . PRO A 1 302 ? 4.079 2.822 20.253 1.00 96.88 302 PRO A N 1
ATOM 2348 C CA . PRO A 1 302 ? 3.973 4.230 19.902 1.00 96.88 302 PRO A CA 1
ATOM 2349 C C . PRO A 1 302 ? 3.824 5.123 21.134 1.00 96.88 302 PRO A C 1
ATOM 2351 O O . PRO A 1 302 ? 3.259 4.727 22.157 1.00 96.88 302 PRO A O 1
ATOM 2354 N N . ASP A 1 303 ? 4.338 6.347 21.043 1.00 97.62 303 ASP A N 1
ATOM 2355 C CA . ASP A 1 303 ? 4.234 7.300 22.140 1.00 97.62 303 ASP A CA 1
ATOM 2356 C C . ASP A 1 303 ? 2.821 7.904 22.260 1.00 97.62 303 ASP A C 1
ATOM 2358 O O . ASP A 1 303 ? 1.947 7.756 21.402 1.00 97.62 303 ASP A O 1
ATOM 2362 N N . LYS A 1 304 ? 2.582 8.620 23.364 1.00 97.44 304 LYS A N 1
ATOM 2363 C CA . LYS A 1 304 ? 1.282 9.254 23.629 1.00 97.44 304 LYS A CA 1
ATOM 2364 C C . LYS A 1 304 ? 0.911 10.325 22.603 1.00 97.44 304 LYS A C 1
ATOM 2366 O O . LYS A 1 304 ? -0.275 10.613 22.465 1.00 97.44 304 LYS A O 1
ATOM 2371 N N . LEU A 1 305 ? 1.893 10.962 21.961 1.00 97.88 305 LEU A N 1
ATOM 2372 C CA . LEU A 1 305 ? 1.630 11.992 20.962 1.00 97.88 305 LEU A CA 1
ATOM 2373 C C . LEU A 1 305 ? 1.081 11.335 19.698 1.00 97.88 305 LEU A C 1
ATOM 2375 O O . LEU A 1 305 ? 0.012 11.732 19.246 1.00 97.88 305 LEU A O 1
ATOM 2379 N N . PHE A 1 306 ? 1.739 10.277 19.219 1.00 97.50 306 PHE A N 1
ATOM 2380 C CA . PHE A 1 306 ? 1.255 9.462 18.110 1.00 97.50 306 PHE A CA 1
ATOM 2381 C C . PHE A 1 306 ? -0.169 8.972 18.366 1.00 97.50 306 PHE A C 1
ATOM 2383 O O . PHE A 1 306 ? -1.042 9.191 17.531 1.00 97.50 306 PHE A O 1
ATOM 2390 N N . LEU A 1 307 ? -0.434 8.389 19.543 1.00 98.06 307 LEU A N 1
ATOM 2391 C CA . LEU A 1 307 ? -1.764 7.865 19.864 1.00 98.06 307 LEU A CA 1
ATOM 2392 C C . LEU A 1 307 ? -2.851 8.944 19.778 1.00 98.06 307 LEU A C 1
ATOM 2394 O O . LEU A 1 307 ? -3.892 8.707 19.179 1.00 98.06 307 LEU A O 1
ATOM 2398 N N . LYS A 1 308 ? -2.600 10.143 20.314 1.00 98.06 308 LYS A N 1
ATOM 2399 C CA . LYS A 1 308 ? -3.557 11.262 20.261 1.00 98.06 308 LYS A CA 1
ATOM 2400 C C . LYS A 1 308 ? -3.734 11.846 18.861 1.00 98.06 308 LYS A C 1
ATOM 2402 O O . LYS A 1 308 ? -4.794 12.385 18.557 1.00 98.06 308 LYS A O 1
ATOM 2407 N N . THR A 1 309 ? -2.701 11.786 18.025 1.00 97.81 309 THR A N 1
ATOM 2408 C CA . THR A 1 309 ? -2.783 12.232 16.631 1.00 97.81 309 THR A CA 1
ATOM 2409 C C . THR A 1 309 ? -3.554 11.228 15.777 1.00 97.81 309 THR A C 1
ATOM 2411 O O . THR A 1 309 ? -4.397 11.635 14.984 1.00 97.81 309 THR A O 1
ATOM 2414 N N . ALA A 1 310 ? -3.291 9.933 15.950 1.00 97.56 310 ALA A N 1
ATOM 2415 C CA . ALA A 1 310 ? -3.840 8.879 15.104 1.00 97.56 310 ALA A CA 1
ATOM 2416 C C . ALA A 1 310 ? -5.245 8.418 15.514 1.00 97.56 310 ALA A C 1
ATOM 2418 O O . ALA A 1 310 ? -6.045 8.045 14.654 1.00 97.56 310 ALA A O 1
ATOM 2419 N N . PHE A 1 311 ? -5.565 8.454 16.807 1.00 98.38 311 PHE A N 1
ATOM 2420 C CA . PHE A 1 311 ? -6.778 7.853 17.356 1.00 98.38 311 PHE A CA 1
ATOM 2421 C C . PHE A 1 311 ? -7.603 8.855 18.166 1.00 98.38 311 PHE A C 1
ATOM 2423 O O . PHE A 1 311 ? -7.063 9.768 18.796 1.00 98.38 311 PHE A O 1
ATOM 2430 N N . THR A 1 312 ? -8.922 8.671 18.167 1.00 98.31 312 THR A N 1
ATOM 2431 C CA . THR A 1 312 ? -9.843 9.401 19.042 1.00 98.31 312 THR A CA 1
ATOM 2432 C C . THR A 1 312 ? -9.689 8.933 20.490 1.00 98.31 312 THR A C 1
ATOM 2434 O O . THR A 1 312 ? -9.188 7.843 20.772 1.00 98.31 312 THR A O 1
ATOM 2437 N N . GLU A 1 313 ? -10.163 9.726 21.455 1.00 98.19 313 GLU A N 1
ATOM 2438 C CA . GLU A 1 313 ? -10.145 9.321 22.871 1.00 98.19 313 GLU A CA 1
ATOM 2439 C C . GLU A 1 313 ? -10.940 8.029 23.123 1.00 98.19 313 GLU A C 1
ATOM 2441 O O . GLU A 1 313 ? -10.580 7.227 23.986 1.00 98.19 313 GLU A O 1
ATOM 2446 N N . LYS A 1 314 ? -11.996 7.805 22.334 1.00 98.06 314 LYS A N 1
ATOM 2447 C CA . LYS A 1 314 ? -12.842 6.611 22.388 1.00 98.06 314 LYS A CA 1
ATOM 2448 C C . LYS A 1 314 ? -12.107 5.371 21.880 1.00 98.06 314 LYS A C 1
ATOM 2450 O O . LYS A 1 314 ? -12.223 4.321 22.508 1.00 98.06 314 LYS A O 1
ATOM 2455 N N . GLU A 1 315 ? -11.337 5.493 20.796 1.00 98.00 315 GLU A N 1
ATOM 2456 C CA . GLU A 1 315 ? -10.435 4.435 20.326 1.00 98.00 315 GLU A CA 1
ATOM 2457 C C . GLU A 1 315 ? -9.361 4.144 21.382 1.00 98.00 315 GLU A C 1
ATOM 2459 O O . GLU A 1 315 ? -9.240 3.007 21.828 1.00 98.00 315 GLU A O 1
ATOM 2464 N N . ILE A 1 316 ? -8.654 5.171 21.875 1.00 97.81 316 ILE A N 1
ATOM 2465 C CA . ILE A 1 316 ? -7.600 5.022 22.897 1.00 97.81 316 ILE A CA 1
ATOM 2466 C C . ILE A 1 316 ? -8.121 4.313 24.153 1.00 97.81 316 ILE A C 1
ATOM 2468 O O . ILE A 1 316 ? -7.426 3.468 24.707 1.00 97.81 316 ILE A O 1
ATOM 2472 N N . GLY A 1 317 ? -9.347 4.615 24.589 1.00 97.50 317 GLY A N 1
ATOM 2473 C CA . GLY A 1 317 ? -9.966 3.959 25.743 1.00 97.50 317 GLY A CA 1
ATOM 2474 C C . GLY A 1 317 ? -10.257 2.464 25.553 1.00 97.50 317 GLY A C 1
ATOM 2475 O O . GLY A 1 317 ? -10.436 1.763 26.548 1.00 97.50 317 GLY A O 1
ATOM 2476 N N . LYS A 1 318 ? -10.307 1.973 24.307 1.00 96.88 318 LYS A N 1
ATOM 2477 C CA . LYS A 1 318 ? -10.549 0.561 23.964 1.00 96.88 318 LYS A CA 1
ATOM 2478 C C . LYS A 1 318 ? -9.317 -0.167 23.420 1.00 96.88 318 LYS A C 1
ATOM 2480 O O . LYS A 1 318 ? -9.333 -1.394 23.349 1.00 96.88 318 LYS A O 1
ATOM 2485 N N . LEU A 1 319 ? -8.276 0.560 23.017 1.00 95.31 319 LEU A N 1
ATOM 2486 C CA . LEU A 1 319 ? -7.062 -0.023 22.456 1.00 95.31 319 LEU A CA 1
ATOM 2487 C C . LEU A 1 319 ? -6.307 -0.850 23.505 1.00 95.31 319 LEU A C 1
ATOM 2489 O O . LEU A 1 319 ? -6.054 -0.406 24.625 1.00 95.31 319 LEU A O 1
ATOM 2493 N N . SER A 1 320 ? -5.887 -2.049 23.104 1.00 95.06 320 SER A N 1
ATOM 2494 C CA . SER A 1 320 ? -4.853 -2.787 23.827 1.00 95.06 320 SER A CA 1
ATOM 2495 C C . SER A 1 320 ? -3.524 -2.039 23.703 1.00 95.06 320 SER A C 1
ATOM 2497 O O . SER A 1 320 ? -3.168 -1.578 22.620 1.00 95.06 320 SER A O 1
ATOM 2499 N N . MET A 1 321 ? -2.766 -1.949 24.798 1.00 94.38 321 MET A N 1
ATOM 2500 C CA . MET A 1 321 ? -1.456 -1.284 24.825 1.00 94.38 321 MET A CA 1
ATOM 2501 C C . MET A 1 321 ? -0.309 -2.184 24.338 1.00 94.38 321 MET A C 1
ATOM 2503 O O . MET A 1 321 ? 0.855 -1.926 24.639 1.00 94.38 321 MET A O 1
ATOM 2507 N N . GLU A 1 322 ? -0.630 -3.222 23.570 1.00 96.81 322 GLU A N 1
ATOM 2508 C CA . GLU A 1 322 ? 0.341 -4.063 22.880 1.00 96.81 322 GLU A CA 1
ATOM 2509 C C . GLU A 1 322 ? 0.662 -3.479 21.492 1.00 96.81 322 GLU A C 1
ATOM 2511 O O . GLU A 1 322 ? -0.266 -3.120 20.758 1.00 96.81 322 GLU A O 1
ATOM 2516 N N . PRO A 1 323 ? 1.946 -3.409 21.074 1.00 96.81 323 PRO A N 1
ATOM 2517 C CA . PRO A 1 323 ? 2.324 -2.833 19.783 1.00 96.81 323 PRO A CA 1
ATOM 2518 C C . PRO A 1 323 ? 1.555 -3.444 18.609 1.00 96.81 323 PRO A C 1
ATOM 2520 O O . PRO A 1 323 ? 0.994 -2.712 17.802 1.00 96.81 323 PRO A O 1
ATOM 2523 N N . CYS A 1 324 ? 1.459 -4.775 18.553 1.00 96.00 324 CYS A N 1
ATOM 2524 C CA . CYS A 1 324 ? 0.751 -5.480 17.484 1.00 96.00 324 CYS A CA 1
ATOM 2525 C C . CYS A 1 324 ? -0.702 -5.000 17.330 1.00 96.00 324 CYS A C 1
ATOM 2527 O O . CYS A 1 324 ? -1.143 -4.739 16.215 1.00 96.00 324 CYS A O 1
ATOM 2529 N N . SER A 1 325 ? -1.428 -4.826 18.438 1.00 95.81 325 SER A N 1
ATOM 2530 C CA . SER A 1 325 ? -2.817 -4.359 18.413 1.00 95.81 325 SER A CA 1
ATOM 2531 C C . SER A 1 325 ? -2.932 -2.911 17.930 1.00 95.81 325 SER A C 1
ATOM 2533 O O . SER A 1 325 ? -3.823 -2.601 17.145 1.00 95.81 325 SER A O 1
ATOM 2535 N N . ILE A 1 326 ? -2.013 -2.030 18.341 1.00 97.56 326 ILE A N 1
ATOM 2536 C CA . ILE A 1 326 ? -2.012 -0.625 17.900 1.00 97.56 326 ILE A CA 1
ATOM 2537 C C . ILE A 1 326 ? -1.705 -0.520 16.404 1.00 97.56 326 ILE A C 1
ATOM 2539 O O . ILE A 1 326 ? -2.400 0.198 15.687 1.00 97.56 326 ILE A O 1
ATOM 2543 N N . PHE A 1 327 ? -0.697 -1.251 15.918 1.00 97.81 327 PHE A N 1
ATOM 2544 C CA . PHE A 1 327 ? -0.360 -1.289 14.493 1.00 97.81 327 PHE A CA 1
ATOM 2545 C C . PHE A 1 327 ? -1.475 -1.939 13.658 1.00 97.81 327 PHE A C 1
ATOM 2547 O O . PHE A 1 327 ? -1.725 -1.512 12.533 1.00 97.81 327 PHE A O 1
ATOM 2554 N N . GLN A 1 328 ? -2.216 -2.906 14.205 1.00 97.50 328 GLN A N 1
ATOM 2555 C CA . GLN A 1 328 ? -3.409 -3.436 13.545 1.00 97.50 328 GLN A CA 1
ATOM 2556 C C . GLN A 1 328 ? -4.500 -2.376 13.399 1.00 97.50 328 GLN A C 1
ATOM 2558 O O . GLN A 1 328 ? -4.969 -2.142 12.290 1.00 97.50 328 GLN A O 1
ATOM 2563 N N . SER A 1 329 ? -4.868 -1.676 14.474 1.00 97.44 329 SER A N 1
ATOM 2564 C CA . SER A 1 329 ? -5.858 -0.596 14.375 1.00 97.44 329 SER A CA 1
ATOM 2565 C C . SER A 1 329 ? -5.398 0.530 13.447 1.00 97.44 329 SER A C 1
ATOM 2567 O O . SER A 1 329 ? -6.212 1.078 12.709 1.00 97.44 329 SER A O 1
ATOM 2569 N N . TRP A 1 330 ? -4.100 0.846 13.441 1.00 98.44 330 TRP A N 1
ATOM 2570 C CA . TRP A 1 330 ? -3.509 1.818 12.522 1.00 98.44 330 TRP A CA 1
ATOM 2571 C C . TRP A 1 330 ? -3.644 1.394 11.056 1.00 98.44 330 TRP A C 1
ATOM 2573 O O . TRP A 1 330 ? -4.198 2.142 10.256 1.00 98.44 330 TRP A O 1
ATOM 2583 N N . THR A 1 331 ? -3.221 0.174 10.716 1.00 98.25 331 THR A N 1
ATOM 2584 C CA . THR A 1 331 ? -3.284 -0.330 9.333 1.00 98.25 331 THR A CA 1
ATOM 2585 C C . THR A 1 331 ? -4.723 -0.465 8.835 1.00 98.25 331 THR A C 1
ATOM 2587 O O . THR A 1 331 ? -4.996 -0.136 7.687 1.00 98.25 331 THR A O 1
ATOM 2590 N N . VAL A 1 332 ? -5.683 -0.873 9.679 1.00 98.44 332 VAL A N 1
ATOM 2591 C CA . VAL A 1 332 ? -7.119 -0.874 9.316 1.00 98.44 332 VAL A CA 1
ATOM 2592 C C . VAL A 1 332 ? -7.589 0.536 8.950 1.00 98.44 332 VAL A C 1
ATOM 2594 O O . VAL A 1 332 ? -8.301 0.729 7.965 1.00 98.44 332 VAL A O 1
ATOM 2597 N N . LYS A 1 333 ? -7.165 1.534 9.727 1.00 97.88 333 LYS A N 1
ATOM 2598 C CA . LYS A 1 333 ? -7.543 2.934 9.539 1.00 97.88 333 LYS A CA 1
ATOM 2599 C C . LYS A 1 333 ? -6.955 3.518 8.258 1.00 97.88 333 LYS A C 1
ATOM 2601 O O . LYS A 1 333 ? -7.686 4.098 7.460 1.00 97.88 333 LYS A O 1
ATOM 2606 N N . GLU A 1 334 ? -5.664 3.314 8.026 1.00 98.44 334 GLU A N 1
ATOM 2607 C CA . GLU A 1 334 ? -4.991 3.701 6.784 1.00 98.44 334 GLU A CA 1
ATOM 2608 C C . GLU A 1 334 ? -5.584 3.005 5.557 1.00 98.44 334 GLU A C 1
ATOM 2610 O O . GLU A 1 334 ? -5.872 3.658 4.549 1.00 98.44 334 GLU A O 1
ATOM 2615 N N . ALA A 1 335 ? -5.829 1.695 5.648 1.00 98.25 335 ALA A N 1
ATOM 2616 C CA . ALA A 1 335 ? -6.472 0.939 4.585 1.00 98.25 335 ALA A CA 1
ATOM 2617 C C . ALA A 1 335 ? -7.859 1.520 4.267 1.00 98.25 335 ALA A C 1
ATOM 2619 O O . ALA A 1 335 ? -8.176 1.719 3.097 1.00 98.25 335 ALA A O 1
ATOM 2620 N N . PHE A 1 336 ? -8.650 1.911 5.272 1.00 98.25 336 PHE A N 1
ATOM 2621 C CA . PHE A 1 336 ? -9.941 2.566 5.041 1.00 98.25 336 PHE A CA 1
ATOM 2622 C C . PHE A 1 336 ? -9.811 3.949 4.374 1.00 98.25 336 PHE A C 1
ATOM 2624 O O . PHE A 1 336 ? -10.568 4.270 3.458 1.00 98.25 336 PHE A O 1
ATOM 2631 N N . LEU A 1 337 ? -8.825 4.766 4.761 1.00 97.69 337 LEU A N 1
ATOM 2632 C CA . LEU A 1 337 ? -8.568 6.062 4.110 1.00 97.69 337 LEU A CA 1
ATOM 2633 C C . LEU A 1 337 ? -8.183 5.908 2.633 1.00 97.69 337 LEU A C 1
ATOM 2635 O O . LEU A 1 337 ? -8.523 6.761 1.804 1.00 97.69 337 LEU A O 1
ATOM 2639 N N . LYS A 1 338 ? -7.476 4.821 2.302 1.00 97.44 338 LYS A N 1
ATOM 2640 C CA . LYS A 1 338 ? -7.154 4.443 0.921 1.00 97.44 338 LYS A CA 1
ATOM 2641 C C . LYS A 1 338 ? -8.379 3.906 0.184 1.00 97.44 338 LYS A C 1
ATOM 2643 O O . LYS A 1 338 ? -8.579 4.290 -0.962 1.00 97.44 338 LYS A O 1
ATOM 2648 N N . TYR A 1 339 ? -9.220 3.112 0.847 1.00 97.25 339 TYR A N 1
ATOM 2649 C CA . TYR A 1 339 ? -10.491 2.612 0.312 1.00 97.25 339 TYR A CA 1
ATOM 2650 C C . TYR A 1 339 ? -11.412 3.761 -0.134 1.00 97.25 339 TYR A C 1
ATOM 2652 O O . TYR A 1 339 ? -11.940 3.729 -1.240 1.00 97.25 339 TYR A O 1
ATOM 2660 N N . ILE A 1 340 ? -11.532 4.833 0.660 1.00 96.00 340 ILE A N 1
ATOM 2661 C CA . ILE A 1 340 ? -12.312 6.026 0.270 1.00 96.00 340 ILE A CA 1
ATOM 2662 C C . ILE A 1 340 ? -11.567 6.972 -0.691 1.00 96.00 340 ILE A C 1
ATOM 2664 O O . ILE A 1 340 ? -12.107 8.010 -1.072 1.00 96.00 340 ILE A O 1
ATOM 2668 N N . GLY A 1 341 ? -10.313 6.669 -1.045 1.00 95.25 341 GLY A N 1
ATOM 2669 C CA . GLY A 1 341 ? -9.506 7.439 -1.994 1.00 95.25 341 GLY A CA 1
ATOM 2670 C C . GLY A 1 341 ? -9.064 8.829 -1.522 1.00 95.25 341 GLY A C 1
ATOM 2671 O O . GLY A 1 341 ? -8.580 9.605 -2.342 1.00 95.25 341 GLY A O 1
ATOM 2672 N N . LYS A 1 342 ? -9.221 9.168 -0.233 1.00 95.38 342 LYS A N 1
ATOM 2673 C CA . LYS A 1 342 ? -8.868 10.494 0.317 1.00 95.38 342 LYS A CA 1
ATOM 2674 C C . LYS A 1 342 ? -7.481 10.525 0.969 1.00 95.38 342 LYS A C 1
ATOM 2676 O O . LYS A 1 342 ? -6.861 11.591 1.031 1.00 95.38 342 LYS A O 1
ATOM 2681 N N . GLY A 1 343 ? -6.979 9.384 1.451 1.00 94.69 343 GLY A N 1
ATOM 2682 C CA . GLY A 1 343 ? -5.733 9.333 2.224 1.00 94.69 343 GLY A CA 1
ATOM 2683 C C . GLY A 1 343 ? -5.771 10.309 3.410 1.00 94.69 343 GLY A C 1
ATOM 2684 O O . GLY A 1 343 ? -6.814 10.495 4.032 1.00 94.69 343 GLY A O 1
ATOM 2685 N N . PHE A 1 344 ? -4.664 11.006 3.676 1.00 94.75 344 PHE A N 1
ATOM 2686 C CA . PHE A 1 344 ? -4.580 12.021 4.741 1.00 94.75 344 PHE A CA 1
ATOM 2687 C C . PHE A 1 344 ? -5.264 13.363 4.421 1.00 94.75 344 PHE A C 1
ATOM 2689 O O . PHE A 1 344 ? -5.177 14.293 5.221 1.00 94.75 344 PHE A O 1
ATOM 2696 N N . ASN A 1 345 ? -5.953 13.491 3.279 1.00 96.00 345 ASN A N 1
ATOM 2697 C CA . ASN A 1 345 ? -6.867 14.621 3.063 1.00 96.00 345 ASN A CA 1
ATOM 2698 C C . ASN A 1 345 ? -8.170 14.461 3.863 1.00 96.00 345 ASN A C 1
ATOM 2700 O O . ASN A 1 345 ? -8.961 15.398 3.939 1.00 96.00 345 ASN A O 1
ATOM 2704 N N . GLU A 1 346 ? -8.393 13.288 4.461 1.00 97.12 346 GLU A N 1
ATOM 2705 C CA . GLU A 1 346 ? -9.426 13.053 5.460 1.00 97.12 346 GLU A CA 1
ATOM 2706 C C . GLU A 1 346 ? -8.809 13.015 6.865 1.00 97.12 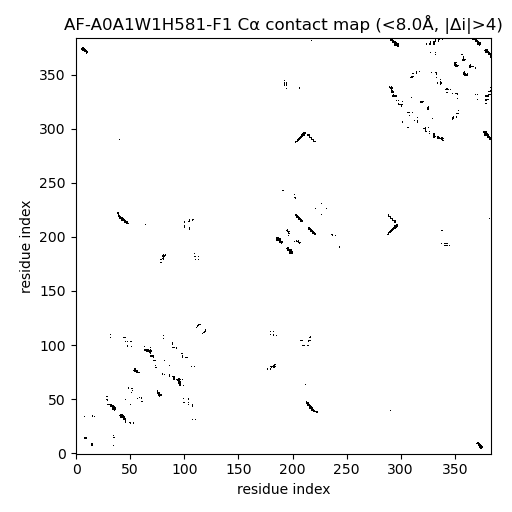346 GLU A C 1
ATOM 2708 O O . GLU A 1 346 ? -7.699 12.519 7.073 1.00 97.12 346 GLU A O 1
ATOM 2713 N N . SER A 1 347 ? -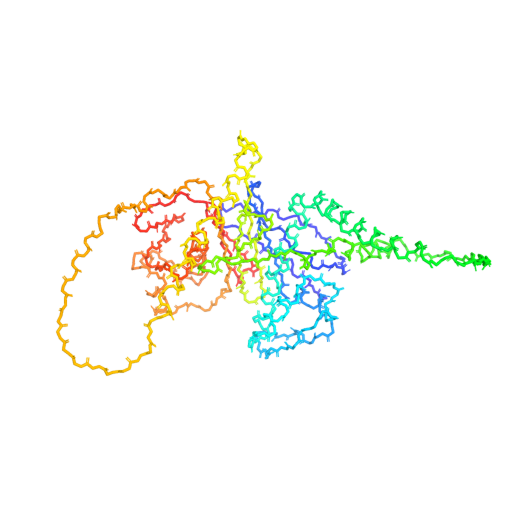9.536 13.554 7.845 1.00 97.50 347 SER A N 1
ATOM 2714 C CA . SER A 1 347 ? -9.080 13.562 9.231 1.00 97.50 347 SER A CA 1
ATOM 2715 C C . SER A 1 347 ? -9.072 12.148 9.796 1.00 97.50 347 SER A C 1
ATOM 2717 O O . SER A 1 347 ? -10.077 11.437 9.745 1.00 97.50 347 SER A O 1
ATOM 2719 N N . LEU A 1 348 ? -7.974 11.783 10.459 1.00 97.81 348 LEU A N 1
ATOM 2720 C CA . LEU A 1 348 ? -7.881 10.531 11.207 1.00 97.81 348 LEU A CA 1
ATOM 2721 C C . LEU A 1 348 ? -8.970 10.428 12.278 1.00 97.81 348 LEU A C 1
ATOM 2723 O O . LEU A 1 348 ? -9.425 9.337 12.576 1.00 97.81 348 LEU A O 1
ATOM 2727 N N . HIS A 1 349 ? -9.439 11.538 12.843 1.00 98.19 349 HIS A N 1
ATOM 2728 C CA . HIS A 1 349 ? -10.481 11.500 13.877 1.00 98.19 349 HIS A CA 1
ATOM 2729 C C . HIS A 1 349 ? -11.899 11.361 13.311 1.00 98.19 349 HIS A C 1
ATOM 2731 O O . HIS A 1 349 ? -12.825 11.106 14.073 1.00 98.19 349 HIS A O 1
ATOM 2737 N N . ASN A 1 350 ? -12.070 11.483 11.990 1.00 98.19 350 ASN A N 1
ATOM 2738 C CA . ASN A 1 350 ? -13.344 11.203 11.323 1.00 98.19 350 ASN A CA 1
ATOM 2739 C C . ASN A 1 350 ? -13.515 9.716 10.997 1.00 98.19 350 ASN A C 1
ATOM 2741 O O . ASN A 1 350 ? -14.599 9.311 10.588 1.00 98.19 350 ASN A O 1
ATOM 2745 N N . VAL A 1 351 ? -12.468 8.909 11.173 1.00 98.06 351 VAL A N 1
ATOM 2746 C CA . VAL A 1 351 ? -12.500 7.454 11.025 1.00 98.06 351 VAL A CA 1
ATOM 2747 C C . VAL A 1 351 ? -12.241 6.853 12.403 1.00 98.06 351 VAL A C 1
ATOM 2749 O O . VAL A 1 351 ? -11.218 7.143 13.008 1.00 98.06 351 VAL A O 1
ATOM 2752 N N . GLU A 1 352 ? -13.136 6.019 12.920 1.00 98.25 352 GLU A N 1
ATOM 2753 C CA . GLU A 1 352 ? -12.903 5.269 14.159 1.00 98.25 352 GLU A CA 1
ATOM 2754 C C . GLU A 1 352 ? -12.912 3.767 13.875 1.00 98.25 352 GLU A C 1
ATOM 2756 O O . GLU A 1 352 ? -13.833 3.268 13.229 1.00 98.25 352 GLU A O 1
ATOM 2761 N N . VAL A 1 353 ? -11.929 3.039 14.406 1.00 97.44 353 VAL A N 1
ATOM 2762 C CA . VAL A 1 353 ? -11.888 1.572 14.385 1.00 97.44 353 VAL A CA 1
ATOM 2763 C C . VAL A 1 353 ? -12.222 1.053 15.781 1.00 97.44 353 VAL A C 1
ATOM 2765 O O . VAL A 1 353 ? -11.449 1.214 16.724 1.00 97.44 353 VAL A O 1
ATOM 2768 N N . LEU A 1 354 ? -13.396 0.444 15.940 1.00 96.19 354 LEU A N 1
ATOM 2769 C CA . LEU A 1 354 ? -13.913 -0.002 17.235 1.00 96.19 354 LEU A CA 1
ATOM 2770 C C . LEU A 1 354 ? -14.529 -1.393 17.098 1.00 96.19 354 LEU A C 1
ATOM 2772 O O . LEU A 1 354 ? -15.495 -1.547 16.359 1.00 96.19 354 LEU A O 1
ATOM 2776 N N . GLU A 1 355 ? -14.026 -2.372 17.859 1.00 91.88 355 GLU A N 1
ATOM 2777 C CA . GLU A 1 355 ? -14.584 -3.741 17.900 1.00 91.88 355 GLU A CA 1
ATOM 2778 C C . GLU A 1 355 ? -14.762 -4.343 16.491 1.00 91.88 355 GLU A C 1
ATOM 2780 O O . GLU A 1 355 ? -15.850 -4.788 16.129 1.00 91.88 355 GLU A O 1
ATOM 2785 N N . ASP A 1 356 ? -13.700 -4.283 15.678 1.00 90.88 356 ASP A N 1
ATOM 2786 C CA . ASP A 1 356 ? -13.666 -4.781 14.292 1.00 90.88 356 ASP A CA 1
ATOM 2787 C C . ASP A 1 356 ? -14.702 -4.137 13.352 1.00 90.88 356 ASP A C 1
ATOM 2789 O O . ASP A 1 356 ? -15.094 -4.708 12.336 1.00 90.88 356 ASP A O 1
ATOM 2793 N N . LYS A 1 357 ? -15.150 -2.922 13.682 1.00 96.75 357 LYS A N 1
ATOM 2794 C CA . LYS A 1 357 ? -16.032 -2.100 12.849 1.00 96.75 357 LYS A CA 1
ATOM 2795 C C . LYS A 1 357 ? -15.400 -0.748 12.578 1.00 96.75 357 LYS A C 1
ATOM 2797 O O . LYS A 1 357 ? -14.679 -0.210 13.419 1.00 96.75 357 LYS A O 1
ATOM 2802 N N . ILE A 1 358 ? -15.741 -0.178 11.427 1.00 97.94 358 ILE A N 1
ATOM 2803 C CA . ILE A 1 358 ? -15.344 1.176 11.048 1.00 97.94 358 ILE A CA 1
ATOM 2804 C C . ILE A 1 358 ? -16.540 2.114 11.175 1.00 97.94 358 ILE A C 1
ATOM 2806 O O . ILE A 1 358 ? -17.637 1.818 10.697 1.00 97.94 358 ILE A O 1
ATOM 2810 N N . PHE A 1 359 ? -16.309 3.260 11.807 1.00 98.19 359 PHE A N 1
ATOM 2811 C CA . PHE A 1 359 ? -17.233 4.385 11.842 1.00 98.19 359 PHE A CA 1
ATOM 2812 C C . PHE A 1 359 ? -16.612 5.554 11.080 1.00 98.19 359 PHE A C 1
ATOM 2814 O O . PHE A 1 359 ? -15.502 5.969 11.397 1.00 98.19 359 PHE A O 1
ATOM 2821 N N . TYR A 1 360 ? -17.320 6.095 10.094 1.00 97.94 360 TYR A N 1
ATOM 2822 C CA . TYR A 1 360 ? -16.900 7.254 9.314 1.00 97.94 360 TYR A CA 1
ATOM 2823 C C . TYR A 1 360 ? -17.874 8.405 9.563 1.00 97.94 360 TYR A C 1
ATOM 2825 O O . TYR A 1 360 ? -19.081 8.243 9.399 1.00 97.94 360 TYR A O 1
ATOM 2833 N N . HIS A 1 361 ? -17.367 9.546 10.039 1.00 97.44 361 HIS A N 1
ATOM 2834 C CA . HIS A 1 361 ? -18.181 10.673 10.528 1.00 97.44 361 HIS A CA 1
ATOM 2835 C C . HIS A 1 361 ? -19.233 10.256 11.572 1.00 97.44 361 HIS A C 1
ATOM 2837 O O . HIS A 1 361 ? -20.329 10.807 11.642 1.00 97.44 361 HIS A O 1
ATOM 2843 N N . GLY A 1 362 ? -18.893 9.262 12.398 1.00 97.19 362 GLY A N 1
ATOM 2844 C CA . GLY A 1 362 ? -19.762 8.721 13.447 1.00 97.19 362 GLY A CA 1
ATOM 2845 C C . GLY A 1 362 ? -20.804 7.699 12.975 1.00 97.19 362 GLY A C 1
ATOM 2846 O O . GLY A 1 362 ? -21.474 7.104 13.820 1.00 97.19 362 GLY A O 1
ATOM 2847 N N . GLU A 1 363 ? -20.926 7.441 11.670 1.00 97.62 363 GLU A N 1
ATOM 2848 C CA . GLU A 1 363 ? -21.819 6.419 11.116 1.00 97.62 363 GLU A CA 1
ATOM 2849 C C . GLU A 1 363 ? -21.050 5.124 10.833 1.00 97.62 363 GLU A C 1
ATOM 2851 O O . GLU A 1 363 ? -19.945 5.156 10.296 1.00 97.62 363 GLU A O 1
ATOM 2856 N N . GLN A 1 364 ? -21.614 3.969 11.199 1.00 97.19 364 GLN A N 1
ATOM 2857 C CA . GLN A 1 364 ? -20.982 2.683 10.896 1.00 97.19 364 GLN A CA 1
ATOM 2858 C C . GLN A 1 364 ? -21.005 2.437 9.382 1.00 97.19 364 GLN A C 1
ATOM 2860 O O . GLN A 1 364 ? -22.061 2.533 8.757 1.00 97.19 364 GLN A O 1
ATOM 2865 N N . VAL A 1 365 ? -19.858 2.066 8.817 1.00 96.25 365 VAL A N 1
ATOM 2866 C CA . VAL A 1 365 ? -19.726 1.714 7.400 1.00 96.25 365 VAL A CA 1
ATOM 2867 C C . VAL A 1 365 ? -19.777 0.195 7.243 1.00 96.25 365 VAL A C 1
ATOM 2869 O O . VAL A 1 365 ? -19.191 -0.539 8.041 1.00 96.25 365 VAL A O 1
ATOM 2872 N N . ASP A 1 366 ? -20.503 -0.274 6.230 1.00 94.94 366 ASP A N 1
ATOM 2873 C CA . ASP A 1 366 ? -20.580 -1.689 5.861 1.00 94.94 366 ASP A CA 1
ATOM 2874 C C . ASP A 1 366 ? -19.417 -2.034 4.923 1.00 94.94 366 ASP A C 1
ATOM 2876 O O . ASP A 1 366 ? -19.485 -1.776 3.723 1.00 94.94 366 ASP A O 1
ATOM 2880 N N . VAL A 1 367 ? -18.323 -2.526 5.506 1.00 95.00 367 VAL A N 1
ATOM 2881 C CA . VAL A 1 367 ? -17.105 -2.969 4.809 1.00 95.00 367 VAL A CA 1
ATOM 2882 C C . VAL A 1 367 ? -16.586 -4.252 5.439 1.00 95.00 367 VAL A C 1
ATOM 2884 O O . VAL A 1 367 ? -16.793 -4.503 6.632 1.00 95.00 367 VAL A O 1
ATOM 2887 N N . VAL A 1 368 ? -15.876 -5.055 4.653 1.00 94.69 368 VAL A N 1
ATOM 2888 C CA . VAL A 1 368 ? -15.185 -6.246 5.151 1.00 94.69 368 VAL A CA 1
ATOM 2889 C C . VAL A 1 368 ? -13.766 -5.866 5.557 1.00 94.69 368 VAL A C 1
ATOM 2891 O O . VAL A 1 368 ? -13.027 -5.273 4.777 1.00 94.69 368 VAL A O 1
ATOM 2894 N N . ILE A 1 369 ? -13.375 -6.223 6.784 1.00 95.75 369 ILE A N 1
ATOM 2895 C CA . ILE A 1 369 ? -12.026 -5.994 7.314 1.00 95.75 369 ILE A CA 1
ATOM 2896 C C . ILE A 1 369 ? -11.300 -7.333 7.405 1.00 95.75 369 ILE A C 1
ATOM 2898 O O . ILE A 1 369 ? -11.753 -8.245 8.098 1.00 95.75 369 ILE A O 1
ATOM 2902 N N . SER A 1 370 ? -10.146 -7.432 6.750 1.00 95.50 370 SER A N 1
ATOM 2903 C CA . SER A 1 370 ? -9.247 -8.580 6.863 1.00 95.50 370 SER A CA 1
ATOM 2904 C C . SER A 1 370 ? -7.866 -8.122 7.314 1.00 95.50 370 SER A C 1
ATOM 2906 O O . SER A 1 370 ? -7.213 -7.356 6.612 1.00 95.50 370 SER A O 1
ATOM 2908 N N . SER A 1 371 ? -7.402 -8.606 8.468 1.00 95.19 371 SER A N 1
ATOM 2909 C CA . SER A 1 371 ? -6.055 -8.323 8.980 1.00 95.19 371 SER A CA 1
ATOM 2910 C C . SER A 1 371 ? -5.221 -9.594 9.112 1.00 95.19 371 SER A C 1
ATOM 2912 O O . SER A 1 371 ? -5.709 -10.650 9.536 1.00 95.19 371 SER A O 1
ATOM 2914 N N . PHE A 1 372 ? -3.941 -9.465 8.785 1.00 93.62 372 PHE A N 1
ATOM 2915 C CA . PHE A 1 372 ? -2.983 -10.553 8.710 1.00 93.62 372 PHE A CA 1
ATOM 2916 C C . PHE A 1 372 ? -1.669 -10.168 9.387 1.00 93.62 372 PHE A C 1
ATOM 2918 O O . PHE A 1 372 ? -1.218 -9.028 9.286 1.00 93.62 372 PHE A O 1
ATOM 2925 N N . LEU A 1 373 ? -1.029 -11.134 10.042 1.00 92.69 373 LEU A N 1
ATOM 2926 C CA . LEU A 1 373 ? 0.368 -11.006 10.453 1.00 92.69 373 LEU A CA 1
ATOM 2927 C C . LEU A 1 373 ? 1.263 -11.580 9.372 1.00 92.69 373 LEU A C 1
ATOM 2929 O O . LEU A 1 373 ? 1.031 -12.709 8.958 1.00 92.69 373 LEU A O 1
ATOM 2933 N N . VAL A 1 374 ? 2.281 -10.828 8.964 1.00 90.62 374 VAL A N 1
ATOM 2934 C CA . VAL A 1 374 ? 3.284 -11.262 7.987 1.00 90.62 374 VAL A CA 1
ATOM 2935 C C . VAL A 1 374 ? 4.612 -11.434 8.726 1.00 90.62 374 VAL A C 1
ATOM 2937 O O . VAL A 1 374 ? 5.174 -10.469 9.251 1.00 90.62 374 VAL A O 1
ATOM 2940 N N . ASN A 1 375 ? 5.082 -12.682 8.827 1.00 89.62 375 ASN A N 1
ATOM 2941 C CA . ASN A 1 375 ? 6.320 -13.059 9.529 1.00 89.62 375 ASN A CA 1
ATOM 2942 C C . ASN A 1 375 ? 6.408 -12.544 10.981 1.00 89.62 375 ASN A C 1
ATOM 2944 O O . ASN A 1 375 ? 7.481 -12.180 11.457 1.00 89.62 375 ASN A O 1
ATOM 2948 N N . ASP A 1 376 ? 5.260 -12.459 11.669 1.00 88.50 376 ASP A N 1
ATOM 2949 C CA . ASP A 1 376 ? 5.092 -11.986 13.057 1.00 88.50 376 ASP A CA 1
ATOM 2950 C C . ASP A 1 376 ? 5.691 -10.584 13.362 1.00 88.50 376 ASP A C 1
ATOM 2952 O O . ASP A 1 376 ? 5.692 -10.135 14.507 1.00 88.50 376 ASP A O 1
ATOM 2956 N N . CYS A 1 377 ? 6.166 -9.861 12.342 1.00 94.62 377 CYS A N 1
ATOM 2957 C CA . CYS A 1 377 ? 6.849 -8.567 12.461 1.00 94.62 377 CYS A CA 1
ATOM 2958 C C . CYS A 1 377 ? 6.146 -7.450 11.686 1.00 94.62 377 CYS A C 1
ATOM 2960 O O . CYS A 1 377 ? 6.585 -6.301 11.731 1.00 94.62 377 CYS A O 1
ATOM 2962 N N . TYR A 1 378 ? 5.082 -7.780 10.962 1.00 96.75 378 TYR A N 1
ATOM 2963 C CA . TYR A 1 378 ? 4.300 -6.854 10.159 1.00 96.75 378 TYR A CA 1
ATOM 2964 C C . TYR A 1 378 ? 2.817 -7.131 10.370 1.00 96.75 378 TYR A C 1
ATOM 2966 O O . TYR A 1 378 ? 2.413 -8.291 10.483 1.00 96.75 378 TYR A O 1
ATOM 2974 N N . VAL A 1 379 ? 2.015 -6.070 10.379 1.00 97.25 379 VAL A N 1
ATOM 2975 C CA . VAL A 1 379 ? 0.560 -6.177 10.257 1.00 97.25 379 VAL A CA 1
ATOM 2976 C C . VAL A 1 379 ? 0.158 -5.671 8.886 1.00 97.25 379 VAL A C 1
ATOM 2978 O O . VAL A 1 379 ? 0.605 -4.609 8.470 1.00 97.25 379 VAL A O 1
ATOM 2981 N N . LEU A 1 380 ? -0.686 -6.429 8.202 1.00 97.62 380 LEU A N 1
ATOM 2982 C CA . LEU A 1 380 ? -1.329 -6.046 6.955 1.00 97.62 380 LEU A CA 1
ATOM 2983 C C . LEU A 1 380 ? -2.832 -5.991 7.186 1.00 97.62 380 LEU A C 1
ATOM 2985 O O . LEU A 1 380 ? -3.384 -6.922 7.770 1.00 97.62 380 LEU A O 1
ATOM 2989 N N . SER A 1 381 ? -3.495 -4.951 6.694 1.00 98.00 381 SER A N 1
ATOM 2990 C CA . SER A 1 381 ? -4.953 -4.846 6.701 1.00 98.00 381 SER A CA 1
ATOM 2991 C C . SER A 1 381 ? -5.496 -4.541 5.307 1.00 98.00 381 SER A C 1
ATOM 2993 O O . SER A 1 381 ? -4.902 -3.781 4.544 1.00 98.00 381 SER A O 1
ATOM 2995 N N . LEU A 1 382 ? -6.634 -5.152 4.991 1.00 97.50 382 LEU A N 1
ATOM 2996 C CA . LEU A 1 382 ? -7.356 -5.071 3.726 1.00 97.50 382 LEU A CA 1
ATOM 2997 C C . LEU A 1 382 ? -8.820 -4.706 4.006 1.00 97.50 382 LEU A C 1
ATOM 2999 O O . LEU A 1 382 ? -9.437 -5.293 4.900 1.00 97.50 382 LEU A O 1
ATOM 3003 N N . ILE A 1 383 ? -9.344 -3.744 3.248 1.00 97.56 383 ILE A N 1
ATOM 3004 C CA . ILE A 1 383 ? -10.723 -3.246 3.307 1.00 97.56 383 ILE A CA 1
ATOM 3005 C C . ILE A 1 383 ? -11.386 -3.426 1.943 1.00 97.56 383 ILE A C 1
ATOM 3007 O O . ILE A 1 383 ? -10.809 -3.010 0.932 1.00 97.56 383 ILE A O 1
ATOM 3011 N N . GLU A 1 384 ? -12.589 -4.008 1.942 1.00 93.62 384 GLU A N 1
ATOM 3012 C CA . GLU A 1 384 ? -13.371 -4.391 0.751 1.00 93.62 384 GLU A CA 1
ATOM 3013 C C . GLU A 1 384 ? -14.848 -4.021 0.861 1.00 93.62 384 GLU A C 1
ATOM 3015 O O . GLU A 1 384 ? -15.401 -4.099 1.990 1.00 93.62 384 GLU A O 1
#

InterPro domains:
  IPR008278 4'-phosphopantetheinyl transferase domain [PF01648] (290-356)
  IPR037143 4'-phosphopantetheinyl transferase domain superfamily [G3DSA:3.90.470.20] (68-258)
  IPR037143 4'-phosphopantetheinyl transferase domain superfamily [G3DSA:3.90.470.20] (291-383)
  IPR037143 4'-phosphopantetheinyl transferase domain superfamily [SSF56214] (182-216)
  IPR037143 4'-phosphopantetheinyl transferase domain superfamily [SSF56214] (290-382)
  IPR050559 Phosphopantetheinyl Transferase Superfamily [PTHR12215] (78-354)

Foldseek 3Di:
DDDPDWQKQWPVPPRQDDPPPPDPDDDDQQQFDFSDDPVFKTKTKGQLQSNCCVQQVPDPCPPQVPAFDDQDDQVSGPADQAAPVRSVVLSPDGGSVVSSLVVQQLCVVLSCCLPPNPCVPVVVVVVVVVVVVVVVVVVVVPVVDDDDDDDDDDDDDDDDDDDPPVVVVVVVSVCVNVSSPCSNVFDWDAAPLGQIDTLVCQLKAKEWEDEDRMIMIMIGHDNPVNCPDPVVVVVSNVVVVVVRVVVVVVVVVVPPDDDDDDDDDDDDDDDDDPPDDPPDPVPPPPPRDFKFKYKYFQDPQDDPVVCVQQADPVQVVQFDSDSVRVQQQNGQLQRVCSRVPNRVVDGSHQWHCDPNWIHGVNHTDPWDWIWIQTVVGMIMIMID

Nearest PDB structures (foldseek):
  1qr0-assembly1_A  TM=7.123E-01  e=2.811E-07  Bacillus subtilis
  1x0p-assembly1_I  TM=5.427E-01  e=3.816E+00  Thermosynechococcus vestitus BP-1
  5mbh-assembly1_A-2  TM=6.069E-01  e=6.950E+00  Beggiatoa sp. PS

Mean predicted aligned error: 12.96 Å

Secondary structure (DSSP, 8-state):
-------EEETTS------------S----PPEEEEE-SSEEEEEEEHHHHHHHHSTTS--TTGGGPBP----GGGSSS--S-HHHHHHHHT-SBHHHHHHHHHHHHHHHHHHHHTSTHHHHHHHHHHHHHHHHHHHHHHHHTT-------------------SSHHHHHHHHHHHHHHTTTGGG--EEE-TT--EEETT-TTSEEEEEEETTEEEEEEE---GGG---THHHHHHHHHHHHHHHHHHHHHHHHTS------------------------TT---TT----EEEEEE--SPPPHHHHHHHS-HHHHTT--SSHHHHHHHHHHHHHHHHHTT-GGGS-GGGEEEETTEEEETTEEE---EEEEEETTTEEEEEE-